Protein AF-A0A535XF66-F1 (afdb_monomer_lite)

Structure (mmCIF, N/CA/C/O backbone):
data_AF-A0A535XF66-F1
#
_entry.id   AF-A0A535XF66-F1
#
loop_
_atom_site.group_PDB
_atom_site.id
_atom_site.type_symbol
_atom_site.label_atom_id
_atom_site.label_alt_id
_atom_site.label_comp_id
_atom_site.label_asym_id
_atom_site.label_entity_id
_atom_site.label_seq_id
_atom_site.pdbx_PDB_ins_code
_atom_site.Cartn_x
_atom_site.Cartn_y
_atom_site.Cartn_z
_atom_site.occupancy
_atom_site.B_iso_or_equiv
_atom_site.auth_seq_id
_atom_site.auth_comp_id
_atom_site.auth_asym_id
_atom_site.auth_atom_id
_atom_site.pdbx_PDB_model_num
ATOM 1 N N . MET A 1 1 ? 28.427 -11.699 4.465 1.00 46.84 1 MET A N 1
ATOM 2 C CA . MET A 1 1 ? 27.924 -13.031 4.019 1.00 46.84 1 MET A CA 1
ATOM 3 C C . MET A 1 1 ? 26.383 -13.197 4.038 1.00 46.84 1 MET A C 1
ATOM 5 O O . MET A 1 1 ? 25.904 -14.318 3.864 1.00 46.84 1 MET A O 1
ATOM 9 N N . SER A 1 2 ? 25.587 -12.125 4.197 1.00 64.19 2 SER A N 1
ATOM 10 C CA . SER A 1 2 ? 24.113 -12.172 4.331 1.00 64.19 2 SER A CA 1
ATOM 11 C C . SER A 1 2 ? 23.338 -11.861 3.036 1.00 64.19 2 SER A C 1
ATOM 13 O O . SER A 1 2 ? 22.305 -12.475 2.789 1.00 64.19 2 SER A O 1
ATOM 15 N N . ALA A 1 3 ? 23.841 -10.973 2.171 1.00 54.88 3 ALA A N 1
ATOM 16 C CA . ALA A 1 3 ? 23.145 -10.564 0.944 1.00 54.88 3 ALA A CA 1
ATOM 17 C C . ALA A 1 3 ? 23.101 -11.666 -0.131 1.00 54.88 3 ALA A C 1
ATOM 19 O O . ALA A 1 3 ? 22.037 -11.969 -0.659 1.00 54.88 3 ALA A O 1
ATOM 20 N N . LEU A 1 4 ? 24.221 -12.354 -0.380 1.00 59.97 4 LEU A N 1
ATOM 21 C CA . LEU A 1 4 ? 24.291 -13.419 -1.390 1.00 59.97 4 LEU A CA 1
ATOM 22 C C . LEU A 1 4 ? 23.363 -14.604 -1.064 1.00 59.97 4 LEU A C 1
ATOM 24 O O . LEU A 1 4 ? 22.725 -15.169 -1.949 1.00 59.97 4 LEU A O 1
ATOM 28 N N . ARG A 1 5 ? 23.220 -14.945 0.226 1.00 66.00 5 ARG A N 1
ATOM 29 C CA . ARG A 1 5 ? 22.261 -15.963 0.682 1.00 66.00 5 ARG A CA 1
ATOM 30 C C . ARG A 1 5 ? 20.809 -15.523 0.482 1.00 66.00 5 ARG A C 1
ATOM 32 O O . ARG A 1 5 ? 20.005 -16.364 0.093 1.00 66.00 5 ARG A O 1
ATOM 39 N N . ARG A 1 6 ? 20.489 -14.238 0.691 1.00 57.84 6 ARG A N 1
ATOM 40 C CA . ARG A 1 6 ? 19.158 -13.664 0.412 1.00 57.84 6 ARG A CA 1
ATOM 41 C C . ARG A 1 6 ? 18.826 -13.673 -1.077 1.00 57.84 6 ARG A C 1
ATOM 43 O O . ARG A 1 6 ? 17.727 -14.068 -1.443 1.00 57.84 6 ARG A O 1
ATOM 50 N N . VAL A 1 7 ? 19.781 -13.311 -1.933 1.00 56.81 7 VAL A N 1
ATOM 51 C CA . VAL A 1 7 ? 19.620 -13.387 -3.394 1.00 56.81 7 VAL A CA 1
ATOM 52 C C . VAL A 1 7 ? 19.381 -14.837 -3.821 1.00 56.81 7 VAL A C 1
ATOM 54 O O . VAL A 1 7 ? 18.415 -15.125 -4.525 1.00 56.81 7 VAL A O 1
ATOM 57 N N . ARG A 1 8 ? 20.200 -15.779 -3.331 1.00 65.62 8 ARG A N 1
ATOM 58 C CA . ARG A 1 8 ? 20.047 -17.206 -3.650 1.00 65.62 8 ARG A CA 1
ATOM 59 C C . ARG A 1 8 ? 18.708 -17.765 -3.171 1.00 65.62 8 ARG A C 1
ATOM 61 O O . ARG A 1 8 ? 18.061 -18.490 -3.918 1.00 65.62 8 ARG A O 1
ATOM 68 N N . SER A 1 9 ? 18.283 -17.447 -1.946 1.00 63.47 9 SER A N 1
ATOM 69 C CA . SER A 1 9 ? 17.002 -17.926 -1.412 1.00 63.47 9 SER A CA 1
ATOM 70 C C . SER A 1 9 ? 15.807 -17.299 -2.131 1.00 63.47 9 SER A C 1
ATOM 72 O O . SER A 1 9 ? 14.819 -17.993 -2.373 1.00 63.47 9 SER A O 1
ATOM 74 N N . PHE A 1 10 ? 15.907 -16.032 -2.541 1.00 61.31 10 PHE A N 1
ATOM 75 C CA . PHE A 1 10 ? 14.902 -15.374 -3.370 1.00 61.31 10 PHE A CA 1
ATOM 76 C C . PHE A 1 10 ? 14.747 -16.090 -4.714 1.00 61.31 10 PHE A C 1
ATOM 78 O O . PHE A 1 10 ? 13.647 -16.538 -5.027 1.00 61.31 10 PHE A O 1
ATOM 85 N N . TYR A 1 11 ? 15.833 -16.281 -5.472 1.00 60.66 11 TYR A N 1
ATOM 86 C CA . TYR A 1 11 ? 15.771 -16.971 -6.766 1.00 60.66 11 TYR A CA 1
ATOM 87 C C . TYR A 1 11 ? 15.347 -18.435 -6.636 1.00 60.66 11 TYR A C 1
ATOM 89 O O . TYR A 1 11 ? 14.562 -18.905 -7.453 1.00 60.66 11 TYR A O 1
ATOM 97 N N . ALA A 1 12 ? 15.777 -19.139 -5.586 1.00 65.81 12 ALA A N 1
ATOM 98 C CA . ALA A 1 12 ? 15.302 -20.493 -5.306 1.00 65.81 12 ALA A CA 1
ATOM 99 C C . ALA A 1 12 ? 13.784 -20.523 -5.058 1.00 65.81 12 ALA A C 1
ATOM 101 O O . ALA A 1 12 ? 13.094 -21.395 -5.582 1.00 65.81 12 ALA A O 1
ATOM 102 N N . THR A 1 13 ? 13.252 -19.538 -4.325 1.00 62.72 13 THR A N 1
ATOM 103 C CA . THR A 1 13 ? 11.806 -19.397 -4.093 1.00 62.72 13 THR A CA 1
ATOM 104 C C . THR A 1 13 ? 11.075 -19.062 -5.392 1.00 62.72 13 THR A C 1
ATOM 106 O O . THR A 1 13 ? 10.082 -19.707 -5.703 1.00 62.72 13 THR A O 1
ATOM 109 N N . GLN A 1 14 ? 11.571 -18.114 -6.194 1.00 60.00 14 GLN A N 1
ATOM 110 C CA . GLN A 1 14 ? 10.962 -17.760 -7.483 1.00 60.00 14 GLN A CA 1
ATOM 111 C C . GLN A 1 14 ? 10.961 -18.940 -8.458 1.00 60.00 14 GLN A C 1
ATOM 113 O O . GLN A 1 14 ? 9.945 -19.220 -9.083 1.00 60.00 14 GLN A O 1
ATOM 118 N N . PHE A 1 15 ? 12.062 -19.687 -8.540 1.00 64.12 15 PHE A N 1
ATOM 119 C CA . PHE A 1 15 ? 12.150 -20.879 -9.378 1.00 64.12 15 PHE A CA 1
ATOM 120 C C . PHE A 1 15 ? 11.208 -21.985 -8.892 1.00 64.12 15 PHE A C 1
ATOM 122 O O . PHE A 1 15 ? 10.545 -22.635 -9.696 1.00 64.12 15 PHE A O 1
ATOM 129 N N . HIS A 1 16 ? 11.083 -22.167 -7.575 1.00 64.31 16 HIS A N 1
ATOM 130 C CA . HIS A 1 16 ? 10.112 -23.093 -6.997 1.00 64.31 16 HIS A CA 1
ATOM 131 C C . HIS A 1 16 ? 8.665 -22.687 -7.319 1.00 64.31 16 HIS A C 1
ATOM 133 O O . HIS A 1 16 ? 7.862 -23.535 -7.703 1.00 64.31 16 HIS A O 1
ATOM 139 N N . LEU A 1 17 ? 8.344 -21.392 -7.225 1.00 61.41 17 LEU A N 1
ATOM 140 C CA . LEU A 1 17 ? 7.030 -20.850 -7.574 1.00 61.41 17 LEU A CA 1
ATOM 141 C C . LEU A 1 17 ? 6.726 -20.977 -9.069 1.00 61.41 17 LEU A C 1
ATOM 143 O O . LEU A 1 17 ? 5.609 -21.344 -9.413 1.00 61.41 17 LEU A O 1
ATOM 147 N N . LEU A 1 18 ? 7.706 -20.740 -9.947 1.00 63.16 18 LEU A N 1
ATOM 148 C CA . LEU A 1 18 ? 7.572 -20.960 -11.391 1.00 63.16 18 LEU A CA 1
ATOM 149 C C . LEU A 1 18 ? 7.341 -22.440 -11.715 1.00 63.16 18 LEU A C 1
ATOM 151 O O . LEU A 1 18 ? 6.495 -22.756 -12.543 1.00 63.16 18 LEU A O 1
ATOM 155 N N . ARG A 1 19 ? 8.037 -23.360 -11.034 1.00 60.19 19 ARG A N 1
ATOM 156 C CA . ARG A 1 19 ? 7.839 -24.810 -11.218 1.00 60.19 19 ARG A CA 1
ATOM 157 C C . ARG A 1 19 ? 6.486 -25.303 -10.712 1.00 60.19 19 ARG A C 1
ATOM 159 O O . ARG A 1 19 ? 5.966 -26.266 -11.259 1.00 60.19 19 ARG A O 1
ATOM 166 N N . ARG A 1 20 ? 5.932 -24.674 -9.672 1.00 59.34 20 ARG A N 1
ATOM 167 C CA . ARG A 1 20 ? 4.599 -24.983 -9.119 1.00 59.34 20 ARG A CA 1
ATOM 168 C C . ARG A 1 20 ? 3.480 -24.131 -9.718 1.00 59.34 20 ARG A C 1
ATOM 170 O O . ARG A 1 20 ? 2.350 -24.186 -9.237 1.00 59.34 20 ARG A O 1
ATOM 177 N N . TRP A 1 21 ? 3.778 -23.322 -10.729 1.00 55.34 21 TRP A N 1
ATOM 178 C CA . TRP A 1 21 ? 2.794 -22.440 -11.329 1.00 55.34 21 TRP A CA 1
ATOM 179 C C . TRP A 1 21 ? 1.747 -23.249 -12.101 1.00 55.34 21 TRP A C 1
ATOM 181 O O . TRP A 1 21 ? 2.070 -23.973 -13.038 1.00 55.34 21 TRP A O 1
ATOM 191 N N . SER A 1 22 ? 0.487 -23.111 -11.693 1.00 48.38 22 SER A N 1
ATOM 192 C CA . SER A 1 22 ? -0.674 -23.811 -12.252 1.00 48.38 22 SER A CA 1
ATOM 193 C C . SER A 1 22 ? -1.429 -23.007 -13.321 1.00 48.38 22 SER A C 1
ATOM 195 O O . SER A 1 22 ? -2.523 -23.396 -13.724 1.00 48.38 22 SER A O 1
ATOM 197 N N . GLY A 1 23 ? -0.889 -21.868 -13.771 1.00 61.91 23 GLY A N 1
ATOM 198 C CA . GLY A 1 23 ? -1.521 -21.056 -14.813 1.00 61.91 23 GLY A CA 1
ATOM 199 C C . GLY A 1 23 ? -1.333 -21.633 -16.221 1.00 61.91 23 GLY A C 1
ATOM 200 O O . GLY A 1 23 ? -0.444 -22.446 -16.475 1.00 61.91 23 GLY A O 1
ATOM 201 N N . SER A 1 24 ? -2.179 -21.216 -17.169 1.00 73.06 24 SER A N 1
ATOM 202 C CA . SER A 1 24 ? -2.065 -21.672 -18.560 1.00 73.06 24 SER A CA 1
ATOM 203 C C . SER A 1 24 ? -0.857 -21.026 -19.236 1.00 73.06 24 SER A C 1
ATOM 205 O O . SER A 1 24 ? -0.642 -19.826 -19.096 1.00 73.06 24 SER A O 1
ATOM 207 N N . ARG A 1 25 ? -0.086 -21.774 -20.037 1.00 74.62 25 ARG A N 1
ATOM 208 C CA . ARG A 1 25 ? 1.066 -21.233 -20.798 1.00 74.62 25 ARG A CA 1
ATOM 209 C C . ARG A 1 25 ? 0.715 -19.966 -21.600 1.00 74.62 25 ARG A C 1
ATOM 211 O O . ARG A 1 25 ? 1.551 -19.076 -21.733 1.00 74.62 25 ARG A O 1
ATOM 218 N N . ALA A 1 26 ? -0.537 -19.852 -22.049 1.00 76.12 26 ALA A N 1
ATOM 219 C CA . ALA A 1 26 ? -1.072 -18.672 -22.722 1.00 76.12 26 ALA A CA 1
ATOM 220 C C . ALA A 1 26 ? -1.070 -17.408 -21.839 1.00 76.12 26 ALA A C 1
ATOM 222 O O . ALA A 1 26 ? -0.790 -16.323 -22.339 1.00 76.12 26 ALA A O 1
ATOM 223 N N . ALA A 1 27 ? -1.311 -17.524 -20.530 1.00 69.69 27 ALA A N 1
ATOM 224 C CA . ALA A 1 27 ? -1.263 -16.390 -19.608 1.00 69.69 27 ALA A CA 1
ATOM 225 C C . ALA A 1 27 ? 0.161 -15.830 -19.439 1.00 69.69 27 ALA A C 1
ATOM 227 O O . ALA A 1 27 ? 0.330 -14.612 -19.401 1.00 69.69 27 ALA A O 1
ATOM 228 N N . ILE A 1 28 ? 1.188 -16.692 -19.395 1.00 72.69 28 ILE A N 1
ATOM 229 C CA . ILE A 1 28 ? 2.596 -16.248 -19.403 1.00 72.69 28 ILE A CA 1
ATOM 230 C C . ILE A 1 28 ? 2.939 -15.593 -20.736 1.00 72.69 28 ILE A C 1
ATOM 232 O O . ILE A 1 28 ? 3.520 -14.513 -20.739 1.00 72.69 28 ILE A O 1
ATOM 236 N N . ALA A 1 29 ? 2.570 -16.217 -21.857 1.00 79.50 29 ALA A N 1
ATOM 237 C CA . ALA A 1 29 ? 2.865 -15.676 -23.181 1.00 79.50 29 ALA A CA 1
ATOM 238 C C . ALA A 1 29 ? 2.230 -14.292 -23.376 1.00 79.50 29 ALA A C 1
ATOM 240 O O . ALA A 1 29 ? 2.920 -13.350 -23.760 1.00 79.50 29 ALA A O 1
ATOM 241 N N . ARG A 1 30 ? 0.948 -14.144 -23.014 1.00 79.81 30 ARG A N 1
ATOM 242 C CA . ARG A 1 30 ? 0.243 -12.858 -23.029 1.00 79.81 30 ARG A CA 1
ATOM 243 C C . ARG A 1 30 ? 0.972 -11.824 -22.178 1.00 79.81 30 ARG A C 1
ATOM 245 O O . ARG A 1 30 ? 1.192 -10.708 -22.625 1.00 79.81 30 ARG A O 1
ATOM 252 N N . ARG A 1 31 ? 1.406 -12.211 -20.980 1.00 75.25 31 ARG A N 1
ATOM 253 C CA . ARG A 1 31 ? 2.102 -11.307 -20.070 1.00 75.25 31 ARG A CA 1
ATOM 254 C C . ARG A 1 31 ? 3.468 -10.856 -20.588 1.00 75.25 31 ARG A C 1
ATOM 256 O O . ARG A 1 31 ? 3.820 -9.689 -20.454 1.00 75.25 31 ARG A O 1
ATOM 263 N N . ILE A 1 32 ? 4.241 -11.773 -21.163 1.00 79.62 32 ILE A N 1
ATOM 264 C CA . ILE A 1 32 ? 5.520 -11.453 -21.805 1.00 79.62 32 ILE A CA 1
ATOM 265 C C . ILE A 1 32 ? 5.281 -10.496 -22.975 1.00 79.62 32 ILE A C 1
ATOM 267 O O . ILE A 1 32 ? 6.009 -9.517 -23.106 1.00 79.62 32 ILE A O 1
ATOM 271 N N . LEU A 1 33 ? 4.240 -10.740 -23.774 1.00 84.69 33 LEU A N 1
ATOM 272 C CA . LEU A 1 33 ? 3.871 -9.881 -24.895 1.00 84.69 33 LEU A CA 1
ATOM 273 C C . LEU A 1 33 ? 3.445 -8.479 -24.440 1.00 84.69 33 LEU A C 1
ATOM 275 O O . LEU A 1 33 ? 3.891 -7.504 -25.028 1.00 84.69 33 LEU A O 1
ATOM 279 N N . GLU A 1 34 ? 2.637 -8.363 -23.383 1.00 82.19 34 GLU A N 1
ATOM 280 C CA . GLU A 1 34 ? 2.239 -7.077 -22.788 1.00 82.19 34 GLU A CA 1
ATOM 281 C C . GLU A 1 34 ? 3.457 -6.274 -22.312 1.00 82.19 34 GLU A C 1
ATOM 283 O O . GLU A 1 34 ? 3.594 -5.097 -22.645 1.00 82.19 34 GLU A O 1
ATOM 288 N N . ILE A 1 35 ? 4.362 -6.918 -21.563 1.00 78.88 35 ILE A N 1
ATOM 289 C CA . ILE A 1 35 ? 5.595 -6.286 -21.071 1.00 78.88 35 ILE A CA 1
ATOM 290 C C . ILE A 1 35 ? 6.460 -5.843 -22.252 1.00 78.88 35 ILE A C 1
ATOM 292 O O . ILE A 1 35 ? 6.922 -4.706 -22.284 1.00 78.88 35 ILE A O 1
ATOM 296 N N . PHE A 1 36 ? 6.643 -6.719 -23.240 1.00 85.38 36 PHE A N 1
ATOM 297 C CA . PHE A 1 36 ? 7.426 -6.412 -24.428 1.00 85.38 36 PHE A CA 1
ATOM 298 C C . PHE A 1 36 ? 6.831 -5.247 -25.225 1.00 85.38 36 PHE A C 1
ATOM 300 O O . PHE A 1 36 ? 7.563 -4.339 -25.606 1.00 85.38 36 PHE A O 1
ATOM 307 N N . ALA A 1 37 ? 5.514 -5.240 -25.442 1.00 88.12 37 ALA A N 1
ATOM 308 C CA . ALA A 1 37 ? 4.828 -4.170 -26.154 1.00 88.12 37 ALA A CA 1
ATOM 309 C C . ALA A 1 37 ? 5.014 -2.824 -25.445 1.00 88.12 37 ALA A C 1
ATOM 311 O O . ALA A 1 37 ? 5.335 -1.833 -26.097 1.00 88.12 37 ALA A O 1
ATOM 312 N N . VAL A 1 38 ? 4.889 -2.788 -24.115 1.00 86.25 38 VAL A N 1
ATOM 313 C CA . VAL A 1 38 ? 5.125 -1.562 -23.344 1.00 86.25 38 VAL A CA 1
ATOM 314 C C . VAL A 1 38 ? 6.566 -1.094 -23.438 1.00 86.25 38 VAL A C 1
ATOM 316 O O . VAL A 1 38 ? 6.784 0.078 -23.734 1.00 86.25 38 VAL A O 1
ATOM 319 N N . SER A 1 39 ? 7.537 -1.988 -23.278 1.00 86.44 39 SER A N 1
ATOM 320 C CA . SER A 1 39 ? 8.949 -1.631 -23.415 1.00 86.44 39 SER A CA 1
ATOM 321 C C . SER A 1 39 ? 9.295 -1.168 -24.837 1.00 86.44 39 SER A C 1
ATOM 323 O O . SER A 1 39 ? 10.034 -0.203 -25.010 1.00 86.44 39 SER A O 1
ATOM 325 N N . ALA A 1 40 ? 8.715 -1.778 -25.873 1.00 89.12 40 ALA A N 1
ATOM 326 C CA . ALA A 1 40 ? 8.905 -1.351 -27.259 1.00 89.12 40 ALA A CA 1
ATOM 327 C C . ALA A 1 40 ? 8.308 0.040 -27.526 1.00 89.12 40 ALA A C 1
ATOM 329 O O . ALA A 1 40 ? 8.975 0.889 -28.119 1.00 89.12 40 ALA A O 1
ATOM 330 N N . ILE A 1 41 ? 7.089 0.304 -27.043 1.00 90.81 41 ILE A N 1
ATOM 331 C CA . ILE A 1 41 ? 6.449 1.622 -27.152 1.00 90.81 41 ILE A CA 1
ATOM 332 C C . ILE A 1 41 ? 7.259 2.663 -26.375 1.00 90.81 41 ILE A C 1
ATOM 334 O O . ILE A 1 41 ? 7.563 3.726 -26.913 1.00 90.81 41 ILE A O 1
ATOM 338 N N . ALA A 1 42 ? 7.667 2.357 -25.142 1.00 90.31 42 ALA A N 1
ATOM 339 C CA . ALA A 1 42 ? 8.467 3.255 -24.318 1.00 90.31 42 ALA A CA 1
ATOM 340 C C . ALA A 1 42 ? 9.794 3.624 -24.989 1.00 90.31 42 ALA A C 1
ATOM 342 O O . ALA A 1 42 ? 10.186 4.794 -24.993 1.00 90.31 42 ALA A O 1
ATOM 343 N N . LEU A 1 43 ? 10.464 2.647 -25.607 1.00 90.00 43 LEU A N 1
ATOM 344 C CA . LEU A 1 43 ? 11.695 2.883 -26.352 1.00 90.00 43 LEU A CA 1
ATOM 345 C C . LEU A 1 43 ? 11.442 3.741 -27.592 1.00 90.00 43 LEU A C 1
ATOM 347 O O . LEU A 1 43 ? 12.184 4.691 -27.820 1.00 90.00 43 LEU A O 1
ATOM 351 N N . GLY A 1 44 ? 10.382 3.457 -28.350 1.00 89.75 44 GLY A N 1
ATOM 352 C CA . GLY A 1 44 ? 9.992 4.259 -29.511 1.00 89.75 44 GLY A CA 1
ATOM 353 C C . GLY A 1 44 ? 9.757 5.728 -29.153 1.00 89.75 44 GLY A C 1
ATOM 354 O O . GLY A 1 44 ? 10.308 6.618 -29.799 1.00 89.75 44 GLY A O 1
ATOM 355 N N . VAL A 1 45 ? 9.020 5.991 -28.069 1.00 91.06 45 VAL A N 1
ATOM 356 C CA . VAL A 1 45 ? 8.795 7.361 -27.576 1.00 91.06 45 VAL A CA 1
ATOM 357 C C . VAL A 1 45 ? 10.099 7.995 -27.080 1.00 91.06 45 VAL A C 1
ATOM 359 O O . VAL A 1 45 ? 10.325 9.175 -27.321 1.00 91.06 45 VAL A O 1
ATOM 362 N N . THR A 1 46 ? 10.989 7.231 -26.442 1.00 90.88 46 THR A N 1
ATOM 363 C CA . THR A 1 46 ? 12.297 7.739 -25.984 1.00 90.88 46 THR A CA 1
ATOM 364 C C . THR A 1 46 ? 13.183 8.165 -27.151 1.00 90.88 46 THR A C 1
ATOM 366 O O . THR A 1 46 ? 13.781 9.237 -27.100 1.00 90.88 46 THR A O 1
ATOM 369 N N . VAL A 1 47 ? 13.249 7.353 -28.211 1.00 89.50 47 VAL A N 1
ATOM 370 C CA . VAL A 1 47 ? 13.992 7.676 -29.439 1.00 89.50 47 VAL A CA 1
ATOM 371 C C . VAL A 1 47 ? 13.428 8.937 -30.091 1.00 89.50 47 VAL A C 1
ATOM 373 O O . VAL A 1 47 ? 14.191 9.787 -30.530 1.00 89.50 47 VAL A O 1
ATOM 376 N N . TRP A 1 48 ? 12.101 9.088 -30.117 1.00 88.25 48 TRP A N 1
ATOM 377 C CA . TRP A 1 48 ? 11.461 10.295 -30.640 1.00 88.25 48 TRP A CA 1
ATOM 378 C C . TRP A 1 48 ? 11.735 11.538 -29.777 1.00 88.25 48 TRP A C 1
ATOM 380 O O . TRP A 1 48 ? 11.964 12.621 -30.310 1.00 88.25 48 TRP A O 1
ATOM 390 N N . ALA A 1 49 ? 11.734 11.392 -28.451 1.00 88.31 49 ALA A N 1
ATOM 391 C CA . ALA A 1 49 ? 11.896 12.502 -27.515 1.00 88.31 49 ALA A CA 1
ATOM 392 C C . ALA A 1 49 ? 13.346 12.994 -27.374 1.00 88.31 49 ALA A C 1
ATOM 394 O O . ALA A 1 49 ? 13.559 14.135 -26.963 1.00 88.31 49 ALA A O 1
ATOM 395 N N . ILE A 1 50 ? 14.344 12.153 -27.669 1.00 89.25 50 ILE A N 1
ATOM 396 C CA . ILE A 1 50 ? 15.760 12.469 -27.450 1.00 89.25 50 ILE A CA 1
ATOM 397 C C . ILE A 1 50 ? 16.477 12.672 -28.789 1.00 89.25 50 ILE A C 1
ATOM 399 O O . ILE A 1 50 ? 16.759 11.696 -29.482 1.00 89.25 50 ILE A O 1
ATOM 403 N N . PRO A 1 51 ? 16.890 13.913 -29.117 1.00 80.50 51 PRO A N 1
ATOM 404 C CA . PRO A 1 51 ? 17.541 14.227 -30.392 1.00 80.50 51 PRO A CA 1
ATOM 405 C C . PRO A 1 51 ? 18.856 13.474 -30.647 1.00 80.50 51 PRO A C 1
ATOM 407 O O . PRO A 1 51 ? 19.272 13.336 -31.795 1.00 80.50 51 PRO A O 1
ATOM 410 N N . GLY A 1 52 ? 19.513 13.002 -29.582 1.00 80.44 52 GLY A N 1
ATOM 411 C CA . GLY A 1 52 ? 20.804 12.315 -29.644 1.00 80.44 52 GLY A CA 1
ATOM 412 C C . GLY A 1 52 ? 20.740 10.796 -29.821 1.00 80.44 52 GLY A C 1
ATOM 413 O O . GLY A 1 52 ? 21.752 10.124 -29.607 1.00 80.44 52 GLY A O 1
ATOM 414 N N . ILE A 1 53 ? 19.563 10.242 -30.145 1.00 84.81 53 ILE A N 1
ATOM 415 C CA . ILE A 1 53 ? 19.395 8.833 -30.515 1.00 84.81 53 ILE A CA 1
ATOM 416 C C . ILE A 1 53 ? 18.829 8.755 -31.927 1.00 84.81 53 ILE A C 1
ATOM 418 O O . ILE A 1 53 ? 17.740 9.249 -32.206 1.00 84.81 53 ILE A O 1
ATOM 422 N N . ARG A 1 54 ? 19.548 8.078 -32.821 1.00 82.44 54 ARG A N 1
ATOM 423 C CA . ARG A 1 54 ? 19.084 7.815 -34.184 1.00 82.44 54 ARG A CA 1
ATOM 424 C C . ARG A 1 54 ? 18.966 6.325 -34.413 1.00 82.44 54 ARG A C 1
ATOM 426 O O . ARG A 1 54 ? 19.890 5.567 -34.120 1.00 82.44 54 ARG A O 1
ATOM 433 N N . VAL A 1 55 ? 17.836 5.927 -34.982 1.00 82.31 55 VAL A N 1
ATOM 434 C CA . VAL A 1 55 ? 17.561 4.545 -35.362 1.00 82.31 55 VAL A CA 1
ATOM 435 C C . VAL A 1 55 ? 17.379 4.497 -36.870 1.00 82.31 55 VAL A C 1
ATOM 437 O O . VAL A 1 55 ? 16.492 5.152 -37.408 1.00 82.31 55 VAL A O 1
ATOM 440 N N . ARG A 1 56 ? 18.252 3.755 -37.556 1.00 76.94 56 ARG A N 1
ATOM 441 C CA . ARG A 1 56 ? 18.221 3.625 -39.023 1.00 76.94 56 ARG A CA 1
ATOM 442 C C . ARG A 1 56 ? 17.168 2.630 -39.508 1.00 76.94 56 ARG A C 1
ATOM 444 O O . ARG A 1 56 ? 16.624 2.811 -40.590 1.00 76.94 56 ARG A O 1
ATOM 451 N N . GLU A 1 57 ? 16.866 1.612 -38.704 1.00 80.69 57 GLU A N 1
ATOM 452 C CA . GLU A 1 57 ? 15.941 0.533 -39.056 1.00 80.69 57 GLU A CA 1
ATOM 453 C C . GLU A 1 57 ? 14.893 0.325 -37.950 1.00 80.69 57 GLU A C 1
ATOM 455 O O . GLU A 1 57 ? 15.259 0.137 -36.787 1.00 80.69 57 GLU A O 1
ATOM 460 N N . PRO A 1 58 ? 13.585 0.294 -38.269 1.00 75.56 58 PRO A N 1
ATOM 461 C CA . PRO A 1 58 ? 12.536 0.073 -37.269 1.00 75.56 58 PRO A CA 1
ATOM 462 C C . PRO A 1 58 ? 12.690 -1.247 -36.494 1.00 75.56 58 PRO A C 1
ATOM 464 O O . PRO A 1 58 ? 12.380 -1.308 -35.304 1.00 75.56 58 PRO A O 1
ATOM 467 N N . GLY A 1 59 ? 13.217 -2.295 -37.143 1.00 79.25 59 GLY A N 1
ATOM 468 C CA . GLY A 1 59 ? 13.471 -3.600 -36.519 1.00 79.25 59 GLY A CA 1
ATOM 469 C C . GLY A 1 59 ? 14.474 -3.538 -35.363 1.00 79.25 59 GLY A C 1
ATOM 470 O O . GLY A 1 59 ? 14.370 -4.304 -34.404 1.00 79.25 59 GLY A O 1
ATOM 471 N N . SER A 1 60 ? 15.382 -2.565 -35.376 1.00 82.25 60 SER A N 1
ATOM 472 C CA . SER A 1 60 ? 16.352 -2.370 -34.303 1.00 82.25 60 SER A CA 1
ATOM 473 C C . SER A 1 60 ? 15.697 -1.949 -32.993 1.00 82.25 60 SER A C 1
ATOM 475 O O . SER A 1 60 ? 16.208 -2.291 -31.931 1.00 82.25 60 SER A O 1
ATOM 477 N N . VAL A 1 61 ? 14.553 -1.249 -33.039 1.00 82.50 61 VAL A N 1
ATOM 478 C CA . VAL A 1 61 ? 13.790 -0.868 -31.834 1.00 82.50 61 VAL A CA 1
ATOM 479 C C . VAL A 1 61 ? 13.261 -2.113 -31.127 1.00 82.50 61 VAL A C 1
ATOM 481 O O . VAL A 1 61 ? 13.322 -2.197 -29.905 1.00 82.50 61 VAL A O 1
ATOM 484 N N . ILE A 1 62 ? 12.805 -3.113 -31.885 1.00 84.44 62 ILE A N 1
ATOM 485 C CA . ILE A 1 62 ? 12.306 -4.390 -31.354 1.00 84.44 62 ILE A CA 1
ATOM 486 C C . ILE A 1 62 ? 13.440 -5.134 -30.645 1.00 84.44 62 ILE A C 1
ATOM 488 O O . ILE A 1 62 ? 13.280 -5.551 -29.498 1.00 84.44 62 ILE A O 1
ATOM 492 N N . VAL A 1 63 ? 14.600 -5.259 -31.297 1.00 83.56 63 VAL A N 1
ATOM 493 C CA . VAL A 1 63 ? 15.781 -5.922 -30.721 1.00 83.56 63 VAL A CA 1
ATOM 494 C C . VAL A 1 63 ? 16.274 -5.175 -29.482 1.00 83.56 63 VAL A C 1
ATOM 496 O O . VAL A 1 63 ? 16.527 -5.793 -28.450 1.00 83.56 63 VAL A O 1
ATOM 499 N N . ALA A 1 64 ? 16.355 -3.847 -29.544 1.00 85.25 64 ALA A N 1
ATOM 500 C CA . ALA A 1 64 ? 16.774 -3.015 -28.425 1.00 85.25 64 ALA A CA 1
ATOM 501 C C . ALA A 1 64 ? 15.809 -3.112 -27.234 1.00 85.25 64 ALA A C 1
ATOM 503 O O . ALA A 1 64 ? 16.258 -3.272 -26.101 1.00 85.25 64 ALA A O 1
ATOM 504 N N . ALA A 1 65 ? 14.496 -3.098 -27.475 1.00 85.88 65 ALA A N 1
ATOM 505 C CA . ALA A 1 65 ? 13.485 -3.306 -26.441 1.00 85.88 65 ALA A CA 1
ATOM 506 C C . ALA A 1 65 ? 13.589 -4.702 -25.809 1.00 85.88 65 ALA A C 1
ATOM 508 O O . ALA A 1 65 ? 13.480 -4.831 -24.591 1.00 85.88 65 ALA A O 1
ATOM 509 N N . LEU A 1 66 ? 13.872 -5.738 -26.606 1.00 86.38 66 LEU A N 1
ATOM 510 C CA . LEU A 1 66 ? 14.130 -7.096 -26.117 1.00 86.38 66 LEU A CA 1
ATOM 511 C C . LEU A 1 66 ? 15.368 -7.149 -25.217 1.00 86.38 66 LEU A C 1
ATOM 513 O O . LEU A 1 66 ? 15.305 -7.703 -24.122 1.00 86.38 66 LEU A O 1
ATOM 517 N N . VAL A 1 67 ? 16.480 -6.550 -25.649 1.00 85.06 67 VAL A N 1
ATOM 518 C CA . VAL A 1 67 ? 17.742 -6.521 -24.894 1.00 85.06 67 VAL A CA 1
ATOM 519 C C . VAL A 1 67 ? 17.588 -5.731 -23.596 1.00 85.06 67 VAL A C 1
ATOM 521 O O . VAL A 1 67 ? 17.959 -6.230 -22.535 1.00 85.06 67 VAL A O 1
ATOM 524 N N . LEU A 1 68 ? 17.015 -4.526 -23.650 1.00 83.88 68 LEU A N 1
ATOM 525 C CA . LEU A 1 68 ? 16.794 -3.689 -22.468 1.00 83.88 68 LEU A CA 1
ATOM 526 C C . LEU A 1 68 ? 15.784 -4.330 -21.514 1.00 83.88 68 LEU A C 1
ATOM 528 O O . LEU A 1 68 ? 16.032 -4.377 -20.311 1.00 83.88 68 LEU A O 1
ATOM 532 N N . GLY A 1 69 ? 14.688 -4.882 -22.039 1.00 81.38 69 GLY A N 1
ATOM 533 C CA . GLY A 1 69 ? 13.690 -5.608 -21.257 1.00 81.38 69 GLY A CA 1
ATOM 534 C C . GLY A 1 69 ? 14.283 -6.836 -20.566 1.00 81.38 69 GLY A C 1
ATOM 535 O O . GLY A 1 69 ? 14.067 -7.029 -19.370 1.00 81.38 69 GLY A O 1
ATOM 536 N N . ALA A 1 70 ? 15.096 -7.628 -21.271 1.00 82.44 70 ALA A N 1
ATOM 537 C CA . ALA A 1 70 ? 15.800 -8.775 -20.700 1.00 82.44 70 ALA A CA 1
ATOM 538 C C . ALA A 1 70 ? 16.830 -8.351 -19.644 1.00 82.44 70 ALA A C 1
ATOM 540 O O . ALA A 1 70 ? 16.874 -8.936 -18.561 1.00 82.44 70 ALA A O 1
ATOM 541 N N . LEU A 1 71 ? 17.620 -7.307 -19.916 1.00 83.38 71 LEU A N 1
ATOM 542 C CA . LEU A 1 71 ? 18.594 -6.757 -18.974 1.00 83.38 71 LEU A CA 1
ATOM 543 C C . LEU A 1 71 ? 17.905 -6.307 -17.683 1.00 83.38 71 LEU A C 1
ATOM 545 O O . LEU A 1 71 ? 18.315 -6.703 -16.592 1.00 83.38 71 LEU A O 1
ATOM 549 N N . SER A 1 72 ? 16.822 -5.537 -17.798 1.00 78.56 72 SER A N 1
ATOM 550 C CA . SER A 1 72 ? 16.021 -5.103 -16.656 1.00 78.56 72 SER A CA 1
ATOM 551 C C . SER A 1 72 ? 15.387 -6.291 -15.930 1.00 78.56 72 SER A C 1
A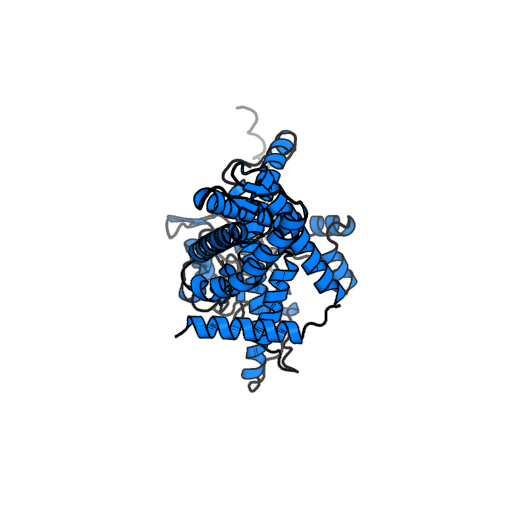TOM 553 O O . SER A 1 72 ? 15.473 -6.359 -14.707 1.00 78.56 72 SER A O 1
ATOM 555 N N . ALA A 1 73 ? 14.810 -7.264 -16.638 1.00 74.94 73 ALA A N 1
ATOM 556 C CA . ALA A 1 73 ? 14.186 -8.438 -16.028 1.00 74.94 73 ALA A CA 1
ATOM 557 C C . ALA A 1 73 ? 15.180 -9.313 -15.244 1.00 74.94 73 ALA A C 1
ATOM 559 O O . ALA A 1 73 ? 14.845 -9.799 -14.163 1.00 74.94 73 ALA A O 1
ATOM 560 N N . LEU A 1 74 ? 16.401 -9.491 -15.757 1.00 78.44 74 LEU A N 1
ATOM 561 C CA . LEU A 1 74 ? 17.435 -10.327 -15.139 1.00 78.44 74 LEU A CA 1
ATOM 562 C C . LEU A 1 74 ? 18.184 -9.613 -14.017 1.00 78.44 74 LEU A C 1
ATOM 564 O O . LEU A 1 74 ? 18.483 -10.210 -12.984 1.00 78.44 74 LEU A O 1
ATOM 568 N N . ALA A 1 75 ? 18.506 -8.337 -14.199 1.00 77.31 75 ALA A N 1
ATOM 569 C CA . ALA A 1 75 ? 19.319 -7.625 -13.231 1.00 77.31 75 ALA A CA 1
ATOM 570 C C . ALA A 1 75 ? 18.515 -7.104 -12.049 1.00 77.31 75 ALA A C 1
ATOM 572 O O . ALA A 1 75 ? 19.023 -7.041 -10.931 1.00 77.31 75 ALA A O 1
ATOM 573 N N . ARG A 1 76 ? 17.244 -6.765 -12.259 1.00 71.19 76 ARG A N 1
ATOM 574 C CA . ARG A 1 76 ? 16.402 -6.173 -11.222 1.00 71.19 76 ARG A CA 1
ATOM 575 C C . ARG A 1 76 ? 16.300 -7.019 -9.950 1.00 71.19 76 ARG A C 1
ATOM 577 O O . ARG A 1 76 ? 16.501 -6.444 -8.884 1.00 71.19 76 ARG A O 1
ATOM 584 N N . PRO A 1 77 ? 16.064 -8.345 -9.980 1.00 66.25 77 PRO A N 1
ATOM 585 C CA . PRO A 1 77 ? 16.024 -9.119 -8.744 1.00 66.25 77 PRO A CA 1
ATOM 586 C C . PRO A 1 77 ? 17.407 -9.275 -8.088 1.00 66.25 77 PRO A C 1
ATOM 588 O O . PRO A 1 77 ? 17.481 -9.390 -6.865 1.00 66.25 77 PRO A O 1
ATOM 591 N N . VAL A 1 78 ? 18.504 -9.204 -8.859 1.00 73.00 78 VAL A N 1
ATOM 592 C CA . VAL A 1 78 ? 19.873 -9.146 -8.308 1.00 73.00 78 VAL A CA 1
ATOM 593 C C . VAL A 1 78 ? 20.095 -7.828 -7.566 1.00 73.00 78 VAL A C 1
ATOM 595 O O . VAL A 1 78 ? 20.495 -7.844 -6.403 1.00 73.00 78 VAL A O 1
ATOM 598 N N . LEU A 1 79 ? 19.793 -6.698 -8.212 1.00 71.81 79 LEU A N 1
ATOM 599 C CA . LEU A 1 79 ? 19.939 -5.356 -7.646 1.00 71.81 79 LEU A CA 1
ATOM 600 C C . LEU A 1 79 ? 19.081 -5.181 -6.398 1.00 71.81 79 LEU A C 1
ATOM 602 O O . LEU A 1 79 ? 19.571 -4.705 -5.379 1.00 71.81 79 LEU A O 1
ATOM 606 N N . ILE A 1 80 ? 17.827 -5.629 -6.453 1.00 62.72 80 ILE A N 1
ATOM 607 C CA . ILE A 1 80 ? 16.928 -5.639 -5.304 1.00 62.72 80 ILE A CA 1
ATOM 608 C C . ILE A 1 80 ? 17.542 -6.480 -4.180 1.00 62.72 80 ILE A C 1
ATOM 610 O O . ILE A 1 80 ? 17.768 -5.960 -3.097 1.00 62.72 80 ILE A O 1
ATOM 614 N N . GLY A 1 81 ? 17.893 -7.747 -4.414 1.00 61.44 81 GLY A N 1
ATOM 615 C CA . GLY A 1 81 ? 18.404 -8.603 -3.339 1.00 61.44 81 GLY A CA 1
ATOM 616 C C . GLY A 1 81 ? 19.744 -8.146 -2.736 1.00 61.44 81 GLY A C 1
ATOM 617 O O . GLY A 1 81 ? 20.027 -8.466 -1.576 1.00 61.44 81 GLY A O 1
ATOM 618 N N . LEU A 1 82 ? 20.559 -7.403 -3.493 1.00 66.69 82 LEU A N 1
ATOM 619 C CA . LEU A 1 82 ? 21.841 -6.867 -3.033 1.00 66.69 82 LEU A CA 1
ATOM 620 C C . LEU A 1 82 ? 21.697 -5.519 -2.308 1.00 66.69 82 LEU A C 1
ATOM 622 O O . LEU A 1 82 ? 22.299 -5.339 -1.250 1.00 66.69 82 LEU A O 1
ATOM 626 N N . LEU A 1 83 ? 20.911 -4.592 -2.864 1.00 67.56 83 LEU A N 1
ATOM 627 C CA . LEU A 1 83 ? 20.871 -3.185 -2.449 1.00 67.56 83 LEU A CA 1
ATOM 628 C C . LEU A 1 83 ? 19.636 -2.810 -1.621 1.00 67.56 83 LEU A C 1
ATOM 630 O O . LEU A 1 83 ? 19.681 -1.806 -0.910 1.00 67.56 83 LEU A O 1
ATOM 634 N N . SER A 1 84 ? 18.556 -3.602 -1.642 1.00 55.47 84 SER A N 1
ATOM 635 C CA . SER A 1 84 ? 17.321 -3.267 -0.910 1.00 55.47 84 SER A CA 1
ATOM 636 C C . SER A 1 84 ? 17.517 -3.182 0.601 1.00 55.47 84 SER A C 1
ATOM 638 O O . SER A 1 84 ? 16.760 -2.493 1.270 1.00 55.47 84 SER A O 1
ATOM 640 N N . GLY A 1 85 ? 18.530 -3.870 1.140 1.00 52.88 85 GLY A N 1
ATOM 641 C CA . GLY A 1 85 ? 18.880 -3.799 2.559 1.00 52.88 85 GLY A CA 1
ATOM 642 C C . GLY A 1 85 ? 19.553 -2.489 2.979 1.00 52.88 85 GLY A C 1
ATOM 643 O O . GLY A 1 85 ? 19.730 -2.283 4.173 1.00 52.88 85 GLY A O 1
ATOM 644 N N . PHE A 1 86 ? 19.947 -1.635 2.026 1.00 60.19 86 PHE A N 1
ATOM 645 C CA . PHE A 1 86 ? 20.566 -0.333 2.291 1.00 60.19 86 PHE A CA 1
ATOM 646 C C . PHE A 1 86 ? 19.577 0.814 2.063 1.00 60.19 86 PHE A C 1
ATOM 648 O O . PHE A 1 86 ? 19.328 1.597 2.973 1.00 60.19 86 PHE A O 1
ATOM 655 N N . SER A 1 87 ? 19.016 0.933 0.853 1.00 58.84 87 SER A N 1
ATOM 656 C CA . SER A 1 87 ? 17.959 1.902 0.527 1.00 58.84 87 SER A CA 1
ATOM 657 C C . SER A 1 87 ? 17.350 1.613 -0.846 1.00 58.84 87 SER A C 1
ATOM 659 O O . SER A 1 87 ? 18.043 1.191 -1.775 1.00 58.84 87 SER A O 1
ATOM 661 N N . VAL A 1 88 ? 16.065 1.930 -1.014 1.00 55.34 88 VAL A N 1
ATOM 662 C CA . VAL A 1 88 ? 15.375 1.876 -2.316 1.00 55.34 88 VAL A CA 1
ATOM 663 C C . VAL A 1 88 ? 15.954 2.867 -3.317 1.00 55.34 88 VAL A C 1
ATOM 665 O O . VAL A 1 88 ? 16.016 2.567 -4.509 1.00 55.34 88 VAL A O 1
ATOM 668 N N . ILE A 1 89 ? 16.439 4.016 -2.846 1.00 63.78 89 ILE A N 1
ATOM 669 C CA . ILE A 1 89 ? 17.052 5.025 -3.715 1.00 63.78 89 ILE A CA 1
ATOM 670 C C . ILE A 1 89 ? 18.284 4.429 -4.411 1.00 63.78 89 ILE A C 1
ATOM 672 O O . ILE A 1 89 ? 18.442 4.591 -5.619 1.00 63.78 89 ILE A O 1
ATOM 676 N N . PHE A 1 90 ? 19.097 3.644 -3.692 1.00 72.44 90 PHE A N 1
ATOM 677 C CA . PHE A 1 90 ? 20.248 2.955 -4.283 1.00 72.44 90 PHE A CA 1
ATOM 678 C C . PHE A 1 90 ? 19.842 1.904 -5.321 1.00 72.44 90 PHE A C 1
ATOM 680 O O . PHE A 1 90 ? 20.502 1.796 -6.351 1.00 72.44 90 PHE A O 1
ATOM 687 N N . VAL A 1 91 ? 18.746 1.166 -5.103 1.00 69.12 91 VAL A N 1
ATOM 688 C CA . VAL A 1 91 ? 18.207 0.228 -6.108 1.00 69.12 91 VAL A CA 1
ATOM 689 C C . VAL A 1 91 ? 17.801 0.979 -7.381 1.00 69.12 91 VAL A C 1
ATOM 691 O O . VAL A 1 91 ? 18.120 0.530 -8.483 1.00 69.12 91 VAL A O 1
ATOM 694 N N . GLY A 1 92 ? 17.131 2.128 -7.242 1.00 73.06 92 GLY A N 1
ATOM 695 C CA . GLY A 1 92 ? 16.733 2.980 -8.366 1.00 73.06 92 GLY A CA 1
ATOM 696 C C . GLY A 1 92 ? 17.935 3.506 -9.150 1.00 73.06 92 GLY A C 1
ATOM 697 O O . GLY A 1 92 ? 18.012 3.304 -10.360 1.00 73.06 92 GLY A O 1
ATOM 698 N N . ILE A 1 93 ? 18.917 4.089 -8.454 1.00 81.50 93 ILE A N 1
ATOM 699 C CA . ILE A 1 93 ? 20.156 4.592 -9.067 1.00 81.50 93 ILE A CA 1
ATOM 700 C C . ILE A 1 93 ? 20.905 3.462 -9.778 1.00 81.50 93 ILE A C 1
ATOM 702 O O . ILE A 1 93 ? 21.284 3.615 -10.935 1.00 81.50 93 ILE A O 1
ATOM 706 N N . ALA A 1 94 ? 21.081 2.304 -9.138 1.00 83.19 94 ALA A N 1
ATOM 707 C CA . ALA A 1 94 ? 21.779 1.177 -9.751 1.00 83.19 94 ALA A CA 1
ATOM 708 C C . ALA A 1 94 ? 21.045 0.634 -10.987 1.00 83.19 94 ALA A C 1
ATOM 710 O O . ALA A 1 94 ? 21.686 0.237 -11.960 1.00 83.19 94 ALA A O 1
ATOM 711 N N . THR A 1 95 ? 19.709 0.656 -10.975 1.00 82.00 95 THR A N 1
ATOM 712 C CA . THR A 1 95 ? 18.895 0.276 -12.138 1.00 82.00 95 THR A CA 1
ATOM 713 C C . THR A 1 95 ? 19.107 1.256 -13.291 1.00 82.00 95 THR A C 1
ATOM 715 O O . THR A 1 95 ? 19.328 0.811 -14.415 1.00 82.00 95 THR A O 1
ATOM 718 N N . LEU A 1 96 ? 19.119 2.566 -13.019 1.00 85.25 96 LEU A N 1
ATOM 719 C CA . LEU A 1 96 ? 19.404 3.594 -14.026 1.00 85.25 96 LEU A CA 1
ATOM 720 C C . LEU A 1 96 ? 20.821 3.463 -14.588 1.00 85.25 96 LEU A C 1
ATOM 722 O O . LEU A 1 96 ? 20.996 3.488 -15.800 1.00 85.25 96 LEU A O 1
ATOM 726 N N . VAL A 1 97 ? 21.827 3.257 -13.734 1.00 88.75 97 VAL A N 1
ATOM 727 C CA . VAL A 1 97 ? 23.221 3.048 -14.165 1.00 88.75 97 VAL A CA 1
ATOM 728 C C . VAL A 1 97 ? 23.327 1.837 -15.088 1.00 88.75 97 VAL A C 1
ATOM 730 O O . VAL A 1 97 ? 23.929 1.925 -16.159 1.00 88.75 97 VAL A O 1
ATOM 733 N N . LEU A 1 98 ? 22.707 0.717 -14.715 1.00 87.88 98 LEU A N 1
ATOM 734 C CA . LEU A 1 98 ? 22.704 -0.478 -15.548 1.00 87.88 98 LEU A CA 1
ATOM 735 C C . LEU A 1 98 ? 21.967 -0.253 -16.873 1.00 87.88 98 LEU A C 1
ATOM 737 O O . LEU A 1 98 ? 22.402 -0.734 -17.915 1.00 87.88 98 LEU A O 1
ATOM 741 N N . GLN A 1 99 ? 20.863 0.485 -16.848 1.00 87.81 99 GLN A N 1
ATOM 742 C CA . GLN A 1 99 ? 20.094 0.784 -18.044 1.00 87.81 99 GLN A CA 1
ATOM 743 C C . GLN A 1 99 ? 20.858 1.714 -18.990 1.00 87.81 99 GLN A C 1
ATOM 745 O O . GLN A 1 99 ? 20.895 1.451 -20.189 1.00 87.81 99 GLN A O 1
ATOM 750 N N . THR A 1 100 ? 21.560 2.721 -18.464 1.00 90.06 100 THR A N 1
ATOM 751 C CA . THR A 1 100 ? 22.515 3.549 -19.218 1.00 90.06 100 THR A CA 1
ATOM 752 C C . THR A 1 100 ? 23.596 2.689 -19.865 1.00 90.06 100 THR A C 1
ATOM 754 O O . THR A 1 100 ? 23.898 2.865 -21.044 1.00 90.06 100 THR A O 1
ATOM 757 N N . ALA A 1 101 ? 24.150 1.719 -19.130 1.00 89.50 101 ALA A N 1
ATOM 758 C CA . ALA A 1 101 ? 25.108 0.766 -19.685 1.00 89.50 101 ALA A CA 1
ATOM 759 C C . ALA A 1 101 ? 24.481 -0.101 -20.793 1.00 89.50 101 ALA A C 1
ATOM 761 O O . ALA A 1 101 ? 25.138 -0.375 -21.793 1.00 89.50 101 ALA A O 1
ATOM 762 N N . GLY A 1 102 ? 23.204 -0.470 -20.658 1.00 88.44 102 GLY A N 1
ATOM 763 C CA . GLY A 1 102 ? 22.421 -1.137 -21.699 1.00 88.44 102 GLY A CA 1
ATOM 764 C C . GLY A 1 102 ? 22.316 -0.304 -22.978 1.00 88.44 102 GLY A C 1
ATOM 765 O O . GLY A 1 102 ? 22.646 -0.800 -24.051 1.00 88.44 102 GLY A O 1
ATOM 766 N N . PHE A 1 103 ? 21.956 0.978 -22.877 1.00 88.50 103 PHE A N 1
ATOM 767 C CA . PHE A 1 103 ? 21.951 1.897 -24.024 1.00 88.50 103 PHE A CA 1
ATOM 768 C C . PHE A 1 103 ? 23.347 2.046 -24.649 1.00 88.50 103 PHE A C 1
ATOM 770 O O . PHE A 1 103 ? 23.491 1.968 -25.867 1.00 88.50 103 PHE A O 1
ATOM 777 N N . ALA A 1 104 ? 24.394 2.172 -23.833 1.00 86.88 104 ALA A N 1
ATOM 778 C CA . ALA A 1 104 ? 25.775 2.229 -24.315 1.00 86.88 104 ALA A CA 1
ATOM 779 C C . ALA A 1 104 ? 26.268 0.908 -24.944 1.00 86.88 104 ALA A C 1
ATOM 781 O O . ALA A 1 104 ? 27.227 0.908 -25.711 1.00 86.88 104 ALA A O 1
ATOM 782 N N . LEU A 1 105 ? 25.652 -0.231 -24.616 1.00 85.81 105 LEU A N 1
ATOM 783 C CA . LEU A 1 105 ? 25.912 -1.504 -25.284 1.00 85.81 105 LEU A CA 1
ATOM 784 C C . LEU A 1 105 ? 25.189 -1.571 -26.632 1.00 85.81 105 LEU A C 1
ATOM 786 O O . LEU A 1 105 ? 25.779 -2.021 -27.610 1.00 85.81 105 LEU A O 1
ATOM 790 N N . LEU A 1 106 ? 23.950 -1.077 -26.703 1.00 84.81 106 LEU A N 1
ATOM 791 C CA . LEU A 1 106 ? 23.186 -1.006 -27.950 1.00 84.81 106 LEU A CA 1
ATOM 792 C C . LEU A 1 106 ? 23.893 -0.164 -29.016 1.00 84.81 106 LEU A C 1
ATOM 794 O O . LEU A 1 106 ? 23.865 -0.539 -30.183 1.00 84.81 106 LEU A O 1
ATOM 798 N N . SER A 1 107 ? 24.582 0.914 -28.627 1.00 82.06 107 SER A N 1
ATOM 799 C CA . SER A 1 107 ? 25.365 1.725 -29.572 1.00 82.06 107 SER A CA 1
ATOM 800 C C . SER A 1 107 ? 26.575 0.995 -30.168 1.00 82.06 107 SER A C 1
ATOM 802 O O . SER A 1 107 ? 27.115 1.439 -31.179 1.00 82.06 107 SER A O 1
ATOM 804 N N . ARG A 1 108 ? 27.011 -0.120 -29.564 1.00 81.25 108 ARG A N 1
ATOM 805 C CA . ARG A 1 108 ? 28.105 -0.965 -30.073 1.00 81.25 108 ARG A CA 1
ATOM 806 C C . ARG A 1 108 ? 27.624 -2.137 -30.921 1.00 81.25 108 ARG A C 1
ATOM 808 O O . ARG A 1 108 ? 28.450 -2.797 -31.547 1.00 81.25 108 ARG A O 1
ATOM 815 N N . LEU A 1 109 ? 26.325 -2.433 -30.922 1.00 75.69 109 LEU A N 1
ATOM 816 C CA . LEU A 1 109 ? 25.793 -3.537 -31.708 1.00 75.69 109 LEU A CA 1
ATOM 817 C C . LEU A 1 109 ? 25.664 -3.129 -33.184 1.00 75.69 109 LEU A C 1
ATOM 819 O O . LEU A 1 109 ? 25.213 -2.018 -33.481 1.00 75.69 109 LEU A O 1
ATOM 823 N N . PRO A 1 110 ? 26.014 -4.023 -34.125 1.00 64.31 110 PRO A N 1
ATOM 824 C CA . PRO A 1 110 ? 25.796 -3.799 -35.547 1.00 64.31 110 PRO A CA 1
ATOM 825 C C . PRO A 1 110 ? 24.290 -3.877 -35.832 1.00 64.31 110 PRO A C 1
ATOM 827 O O . PRO A 1 110 ? 23.747 -4.944 -36.090 1.00 64.31 110 PRO A O 1
ATOM 830 N N . GLY A 1 111 ? 23.591 -2.752 -35.685 1.00 60.53 111 GLY A N 1
ATOM 831 C CA . GLY A 1 111 ? 22.128 -2.739 -35.746 1.00 60.53 111 GLY A CA 1
ATOM 832 C C . GLY A 1 111 ? 21.497 -1.355 -35.860 1.00 60.53 111 GLY A C 1
ATOM 833 O O . GLY A 1 111 ? 20.357 -1.176 -35.460 1.00 60.53 111 GLY A O 1
ATOM 834 N N . GLY A 1 112 ? 22.209 -0.343 -36.361 1.00 67.88 112 GLY A N 1
ATOM 835 C CA . GLY A 1 112 ? 21.592 0.942 -36.716 1.00 67.88 112 GLY A CA 1
ATOM 836 C C . GLY A 1 112 ? 21.147 1.845 -35.553 1.00 67.88 112 GLY A C 1
ATOM 837 O O . GLY A 1 112 ? 20.495 2.850 -35.830 1.00 67.88 112 GLY A O 1
ATOM 838 N N . PHE A 1 113 ? 21.503 1.534 -34.298 1.00 77.94 113 PHE A N 1
ATOM 839 C CA . PHE A 1 113 ? 21.350 2.437 -33.147 1.00 77.94 113 PHE A CA 1
ATOM 840 C C . PHE A 1 113 ? 22.597 3.309 -32.994 1.00 77.94 113 PHE A C 1
ATOM 842 O O . PHE A 1 113 ? 23.674 2.820 -32.661 1.00 77.94 113 PHE A O 1
ATOM 849 N N . GLN A 1 114 ? 22.452 4.611 -33.223 1.00 80.31 114 GLN A N 1
ATOM 850 C CA . GLN A 1 114 ? 23.507 5.594 -32.994 1.00 80.31 114 GLN A CA 1
ATOM 851 C C . GLN A 1 114 ? 23.126 6.460 -31.801 1.00 80.31 114 GLN A C 1
ATOM 853 O O . GLN A 1 114 ? 22.028 7.012 -31.758 1.00 80.31 114 GLN A O 1
ATOM 858 N N . ILE A 1 115 ? 24.028 6.536 -30.825 1.00 84.31 115 ILE A N 1
ATOM 859 C CA . ILE A 1 115 ? 23.862 7.340 -29.616 1.00 84.31 115 ILE A CA 1
ATOM 860 C C . ILE A 1 115 ? 25.084 8.242 -29.503 1.00 84.31 115 ILE A C 1
ATOM 862 O O . ILE A 1 115 ? 26.208 7.742 -29.458 1.00 84.31 115 ILE A O 1
ATOM 866 N N . ASP A 1 116 ? 24.856 9.551 -29.434 1.00 83.38 116 ASP A N 1
ATOM 867 C CA . ASP A 1 116 ? 25.916 10.563 -29.562 1.00 83.38 116 ASP A CA 1
ATOM 868 C C . ASP A 1 116 ? 26.927 10.568 -28.397 1.00 83.38 116 ASP A C 1
ATOM 870 O O . ASP A 1 116 ? 28.025 11.104 -28.522 1.00 83.38 116 ASP A O 1
ATOM 874 N N . GLY A 1 117 ? 26.591 9.957 -27.254 1.00 85.88 117 GLY A N 1
ATOM 875 C CA . GLY A 1 117 ? 27.506 9.833 -26.119 1.00 85.88 117 GLY A CA 1
ATOM 876 C C . GLY A 1 117 ? 26.876 9.253 -24.853 1.00 85.88 117 GLY A C 1
ATOM 877 O O . GLY A 1 117 ? 25.688 8.926 -24.809 1.00 85.88 117 GLY A O 1
ATOM 878 N N . LEU A 1 118 ? 27.682 9.155 -23.788 1.00 86.06 118 LEU A N 1
ATOM 879 C CA . LEU A 1 118 ? 27.246 8.632 -22.483 1.00 86.06 118 LEU A CA 1
ATOM 880 C C . LEU A 1 118 ? 26.135 9.476 -21.850 1.00 86.06 118 LEU A C 1
ATOM 882 O O . LEU A 1 118 ? 25.243 8.924 -21.212 1.00 86.06 118 LEU A O 1
ATOM 886 N N . TRP A 1 119 ? 26.163 10.796 -22.051 1.00 87.31 119 TRP A N 1
ATOM 887 C CA . TRP A 1 119 ? 25.106 11.679 -21.563 1.00 87.31 119 TRP A CA 1
ATOM 888 C C . TRP A 1 119 ? 23.768 11.401 -22.255 1.00 87.31 119 TRP A C 1
ATOM 890 O O . TRP A 1 119 ? 22.757 11.239 -21.578 1.00 87.31 119 TRP A O 1
ATOM 900 N N . SER A 1 120 ? 23.769 11.242 -23.582 1.00 87.81 120 SER A N 1
ATOM 901 C CA . SER A 1 120 ? 22.572 10.863 -24.342 1.00 87.81 120 SER A CA 1
ATOM 902 C C . SER A 1 120 ? 22.049 9.490 -23.913 1.00 87.81 120 SER A C 1
ATOM 904 O O . SER A 1 120 ? 20.843 9.325 -23.765 1.00 87.81 120 SER A O 1
ATOM 906 N N . ALA A 1 121 ? 22.935 8.528 -23.623 1.00 89.00 121 ALA A N 1
ATOM 907 C CA . ALA A 1 121 ? 22.554 7.222 -23.078 1.00 89.00 121 ALA A CA 1
ATOM 908 C C . ALA A 1 121 ? 21.945 7.313 -21.664 1.00 89.00 121 ALA A C 1
ATOM 910 O O . ALA A 1 121 ? 21.007 6.580 -21.355 1.00 89.00 121 ALA A O 1
ATOM 911 N N . ALA A 1 122 ? 22.457 8.204 -20.809 1.00 87.88 122 ALA A N 1
ATOM 912 C CA . ALA A 1 122 ? 21.947 8.414 -19.454 1.00 87.88 122 ALA A CA 1
ATOM 913 C C . ALA A 1 122 ? 20.601 9.148 -19.446 1.00 87.88 122 ALA A C 1
ATOM 915 O O . ALA A 1 122 ? 19.691 8.791 -18.700 1.00 87.88 122 ALA A O 1
ATOM 916 N N . LEU A 1 123 ? 20.444 10.152 -20.307 1.00 89.31 123 LEU A N 1
ATOM 917 C CA . LEU A 1 123 ? 19.164 10.821 -20.494 1.00 89.31 123 LEU A CA 1
ATOM 918 C C . LEU A 1 123 ? 18.134 9.853 -21.093 1.00 89.31 123 LEU A C 1
ATOM 920 O O . LEU A 1 123 ? 16.990 9.826 -20.647 1.00 89.31 123 LEU A O 1
ATOM 924 N N . ALA A 1 124 ? 18.552 9.005 -22.038 1.00 89.44 124 ALA A N 1
ATOM 925 C CA . ALA A 1 124 ? 17.715 7.962 -22.618 1.00 89.44 124 ALA A CA 1
ATOM 926 C C . ALA A 1 124 ? 17.257 6.931 -21.607 1.00 89.44 124 ALA A C 1
ATOM 928 O O . ALA A 1 124 ? 16.072 6.618 -21.583 1.00 89.44 124 ALA A O 1
ATOM 929 N N . SER A 1 125 ? 18.145 6.441 -20.743 1.00 89.25 125 SER A N 1
ATOM 930 C CA . SER A 1 125 ? 17.753 5.506 -19.692 1.00 89.25 125 SER A CA 1
ATOM 931 C C . SER A 1 125 ? 16.747 6.132 -18.731 1.00 89.25 125 SER A C 1
ATOM 933 O O . SER A 1 125 ? 15.736 5.504 -18.424 1.00 89.25 125 SER A O 1
ATOM 935 N N . LEU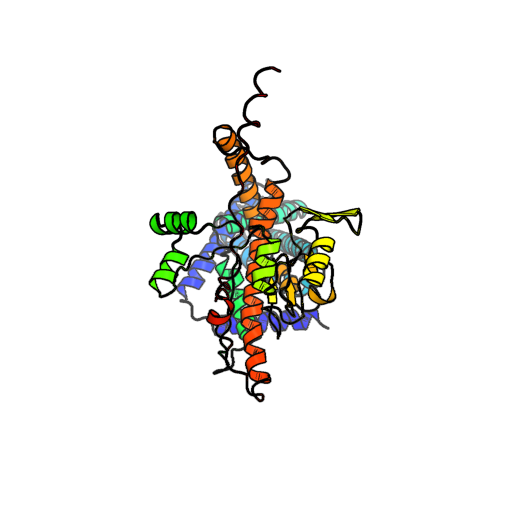 A 1 126 ? 16.949 7.391 -18.335 1.00 87.62 126 LEU A N 1
ATOM 936 C CA . LEU A 1 126 ? 16.020 8.105 -17.466 1.00 87.62 126 LEU A CA 1
ATOM 937 C C . LEU A 1 126 ? 14.639 8.267 -18.118 1.00 87.62 126 LEU A C 1
ATOM 939 O O . LEU A 1 126 ? 13.637 7.861 -17.529 1.00 87.62 126 LEU A O 1
ATOM 943 N N . VAL A 1 127 ? 14.581 8.811 -19.335 1.00 89.38 127 VAL A N 1
ATOM 944 C CA . VAL A 1 127 ? 13.327 9.041 -20.074 1.00 89.38 127 VAL A CA 1
ATOM 945 C C . VAL A 1 127 ? 12.620 7.721 -20.380 1.00 89.38 127 VAL A C 1
ATOM 947 O O . VAL A 1 127 ? 11.424 7.600 -20.122 1.00 89.38 127 VAL A O 1
ATOM 950 N N . TYR A 1 128 ? 13.360 6.710 -20.837 1.00 89.12 128 TYR A N 1
ATOM 951 C CA . TYR A 1 128 ? 12.835 5.367 -21.069 1.00 89.12 128 TYR A CA 1
ATOM 952 C C . TYR A 1 128 ? 12.241 4.768 -19.799 1.00 89.12 128 TYR A C 1
ATOM 954 O O . TYR A 1 128 ? 11.100 4.316 -19.822 1.00 89.12 128 TYR A O 1
ATOM 962 N N . SER A 1 129 ? 12.973 4.808 -18.680 1.00 83.81 129 SER A N 1
ATOM 963 C CA . SER A 1 129 ? 12.496 4.271 -17.402 1.00 83.81 129 SER A CA 1
ATOM 964 C C . SER A 1 129 ? 11.211 4.951 -16.935 1.00 83.81 129 SER A C 1
ATOM 966 O O . SER A 1 129 ? 10.319 4.288 -16.407 1.00 83.81 129 SER A O 1
ATOM 968 N N . LEU A 1 130 ? 11.097 6.263 -17.164 1.00 84.25 130 LEU A N 1
ATOM 969 C CA . LEU A 1 130 ? 9.922 7.039 -16.803 1.00 84.25 130 LEU A CA 1
ATOM 970 C C . LEU A 1 130 ? 8.724 6.658 -17.679 1.00 84.25 130 LEU A C 1
ATOM 972 O O . LEU A 1 130 ? 7.651 6.386 -17.148 1.00 84.25 130 LEU A O 1
ATOM 976 N N . ILE A 1 131 ? 8.899 6.602 -19.001 1.00 87.12 131 ILE A N 1
ATOM 977 C CA . ILE A 1 131 ? 7.819 6.269 -19.940 1.00 87.12 131 ILE A CA 1
ATOM 978 C C . ILE A 1 131 ? 7.371 4.814 -19.767 1.00 87.12 131 ILE A C 1
ATOM 980 O O . ILE A 1 131 ? 6.172 4.573 -19.640 1.00 87.12 131 ILE A O 1
ATOM 984 N N . ASP A 1 132 ? 8.306 3.859 -19.714 1.00 83.81 132 ASP A N 1
ATOM 985 C CA . ASP A 1 132 ? 8.023 2.431 -19.490 1.00 83.81 132 ASP A CA 1
ATOM 986 C C . ASP A 1 132 ? 7.201 2.249 -18.218 1.00 83.81 132 ASP A C 1
ATOM 988 O O . ASP A 1 132 ? 6.169 1.579 -18.216 1.00 83.81 132 ASP A O 1
ATOM 992 N N . ALA A 1 133 ? 7.580 2.945 -17.152 1.00 76.44 133 ALA A N 1
ATOM 993 C CA . ALA A 1 133 ? 6.850 2.868 -15.910 1.00 76.44 133 ALA A CA 1
ATOM 994 C C . ALA A 1 133 ? 5.474 3.540 -15.931 1.00 76.44 133 ALA A C 1
ATOM 996 O O . ALA A 1 133 ? 4.539 3.004 -15.335 1.00 76.44 133 ALA A O 1
ATOM 997 N N . LEU A 1 134 ? 5.328 4.693 -16.592 1.00 78.94 134 LEU A N 1
ATOM 998 C CA . LEU A 1 134 ? 4.032 5.358 -16.757 1.00 78.94 134 LEU A CA 1
ATOM 999 C C . LEU A 1 134 ? 3.069 4.480 -17.563 1.00 78.94 134 LEU A C 1
ATOM 1001 O O . LEU A 1 134 ? 1.919 4.299 -17.159 1.00 78.94 134 LEU A O 1
ATOM 1005 N N . LEU A 1 135 ? 3.548 3.881 -18.656 1.00 82.50 135 LEU A N 1
ATOM 1006 C CA . LEU A 1 135 ? 2.779 2.949 -19.480 1.00 82.50 135 LEU A CA 1
ATOM 1007 C C . LEU A 1 135 ? 2.432 1.675 -18.705 1.00 82.50 135 LEU A C 1
ATOM 1009 O O . LEU A 1 135 ? 1.270 1.272 -18.685 1.00 82.50 135 LEU A O 1
ATOM 1013 N N . ALA A 1 136 ? 3.393 1.075 -18.001 1.00 76.25 136 ALA A N 1
ATOM 1014 C CA . ALA A 1 136 ? 3.161 -0.112 -17.180 1.00 76.25 136 ALA A CA 1
ATOM 1015 C C . ALA A 1 136 ? 2.168 0.151 -16.033 1.00 76.25 136 ALA A C 1
ATOM 1017 O O . ALA A 1 136 ? 1.368 -0.726 -15.689 1.00 76.25 136 ALA A O 1
ATOM 1018 N N . ALA A 1 137 ? 2.198 1.351 -15.444 1.00 69.50 137 ALA A N 1
ATOM 1019 C CA . ALA A 1 137 ? 1.261 1.769 -14.409 1.00 69.50 137 ALA A CA 1
ATOM 1020 C C . ALA A 1 137 ? -0.151 1.999 -14.969 1.00 69.50 137 ALA A C 1
ATOM 1022 O O . ALA A 1 137 ? -1.113 1.504 -14.378 1.00 69.50 137 ALA A O 1
ATOM 1023 N N . GLY A 1 138 ? -0.271 2.717 -16.093 1.00 69.31 138 GLY A N 1
ATOM 1024 C CA . GLY A 1 138 ? -1.545 3.058 -16.734 1.00 69.31 138 GLY A CA 1
ATOM 1025 C C . GLY A 1 138 ? -2.255 1.861 -17.365 1.00 69.31 138 GLY A C 1
ATOM 1026 O O . GLY A 1 138 ? -3.468 1.733 -17.239 1.00 69.31 138 GLY A O 1
ATOM 1027 N N . LEU A 1 139 ? -1.504 0.934 -17.963 1.00 70.12 139 LEU A N 1
ATOM 1028 C CA . LEU A 1 139 ? -2.043 -0.286 -18.574 1.00 70.12 139 LEU A CA 1
ATOM 1029 C C . LEU A 1 139 ? -2.304 -1.409 -17.555 1.00 70.12 139 LEU A C 1
ATOM 1031 O O . LEU A 1 139 ? -2.554 -2.544 -17.946 1.00 70.12 139 LEU A O 1
ATOM 1035 N N . SER A 1 140 ? -2.225 -1.108 -16.250 1.00 61.09 140 SER A N 1
ATOM 1036 C CA . SER A 1 140 ? -2.341 -2.068 -15.139 1.00 61.09 140 SER A CA 1
ATOM 1037 C C . SER A 1 140 ? -1.546 -3.352 -15.352 1.00 61.09 140 SER A C 1
ATOM 1039 O O . SER A 1 140 ? -1.906 -4.416 -14.856 1.00 61.09 140 SER A O 1
ATOM 1041 N N . ILE A 1 141 ? -0.410 -3.262 -16.049 1.00 58.28 141 ILE A N 1
ATOM 1042 C CA . ILE A 1 141 ? 0.477 -4.409 -16.168 1.00 58.28 141 ILE A CA 1
ATOM 1043 C C . ILE A 1 141 ? 0.917 -4.753 -14.738 1.00 58.28 141 ILE A C 1
ATOM 1045 O O . ILE A 1 141 ? 0.826 -5.897 -14.334 1.00 58.28 141 ILE A O 1
ATOM 1049 N N . GLY A 1 142 ? 1.183 -3.803 -13.846 1.00 53.62 142 GLY A N 1
ATOM 1050 C CA . GLY A 1 142 ? 1.288 -4.105 -12.408 1.00 53.62 142 GLY A CA 1
ATOM 1051 C C . GLY A 1 142 ? -0.057 -4.296 -11.685 1.00 53.62 142 GLY A C 1
ATOM 1052 O O . GLY A 1 142 ? -0.419 -3.412 -10.920 1.00 53.62 142 GLY A O 1
ATOM 1053 N N . ASP A 1 143 ? -0.786 -5.401 -11.870 1.00 57.16 143 ASP A N 1
ATOM 1054 C CA . ASP A 1 143 ? -2.009 -5.660 -11.082 1.00 57.16 143 ASP A CA 1
ATOM 1055 C C . ASP A 1 143 ? -1.706 -5.806 -9.581 1.00 57.16 143 ASP A C 1
ATOM 1057 O O . ASP A 1 143 ? -0.727 -6.453 -9.198 1.00 57.16 143 ASP A O 1
ATOM 1061 N N . ASP A 1 144 ? -2.565 -5.259 -8.717 1.00 51.56 144 ASP A N 1
ATOM 1062 C CA . ASP A 1 144 ? -2.468 -5.405 -7.254 1.00 51.56 144 ASP A CA 1
ATOM 1063 C C . ASP A 1 144 ? -2.524 -6.902 -6.857 1.00 51.56 144 ASP A C 1
ATOM 1065 O O . ASP A 1 144 ? -1.802 -7.343 -5.957 1.00 51.56 144 ASP A O 1
ATOM 1069 N N . ASP A 1 145 ? -3.261 -7.717 -7.625 1.00 53.28 145 ASP A N 1
ATOM 1070 C CA . ASP A 1 145 ? -3.290 -9.184 -7.527 1.00 53.28 145 ASP A CA 1
ATOM 1071 C C . ASP A 1 145 ? -1.920 -9.828 -7.782 1.00 53.28 145 ASP A C 1
ATOM 1073 O O . ASP A 1 145 ? -1.612 -10.896 -7.248 1.00 53.28 145 ASP A O 1
ATOM 1077 N N . SER A 1 146 ? -1.050 -9.189 -8.568 1.00 59.94 146 SER A N 1
ATOM 1078 C CA . SER A 1 146 ? 0.306 -9.688 -8.806 1.00 59.94 146 SER A CA 1
ATOM 1079 C C . SER A 1 146 ? 1.209 -9.473 -7.590 1.00 59.94 146 SER A C 1
ATOM 1081 O O . SER A 1 146 ? 1.992 -10.370 -7.259 1.00 59.94 146 SER A O 1
ATOM 1083 N N . PHE A 1 147 ? 1.067 -8.347 -6.879 1.00 65.94 147 PHE A N 1
ATOM 1084 C CA . PHE A 1 147 ? 1.797 -8.086 -5.638 1.00 65.94 147 PHE A CA 1
ATOM 1085 C C . PHE A 1 147 ? 1.256 -8.951 -4.500 1.00 65.94 147 PHE A C 1
ATOM 1087 O O . PHE A 1 147 ? 2.008 -9.757 -3.949 1.00 65.94 147 PHE A O 1
ATOM 1094 N N . PHE A 1 148 ? -0.043 -8.859 -4.198 1.00 72.31 148 PHE A N 1
ATOM 1095 C CA . PHE A 1 148 ? -0.655 -9.639 -3.122 1.00 72.31 148 PHE A CA 1
ATOM 1096 C C . PHE A 1 148 ? -0.599 -11.137 -3.413 1.00 72.31 148 PHE A C 1
ATOM 1098 O O . PHE A 1 148 ? -0.268 -11.916 -2.529 1.00 72.31 148 PHE A O 1
ATOM 1105 N N . GLY A 1 149 ? -0.788 -11.561 -4.663 1.00 71.19 149 GLY A N 1
ATOM 1106 C CA . GLY A 1 149 ? -0.619 -12.959 -5.055 1.00 71.19 149 GLY A CA 1
ATOM 1107 C C . GLY A 1 149 ? 0.821 -13.450 -4.901 1.00 71.19 149 GLY A C 1
ATOM 1108 O O . GLY A 1 149 ? 1.039 -14.592 -4.499 1.00 71.19 149 GLY A O 1
ATOM 1109 N N . THR A 1 150 ? 1.824 -12.611 -5.179 1.00 68.19 150 THR A N 1
ATOM 1110 C CA . THR A 1 150 ? 3.231 -12.966 -4.929 1.00 68.19 150 THR A CA 1
ATOM 1111 C C . THR A 1 150 ? 3.530 -13.027 -3.438 1.00 68.19 150 THR A C 1
ATOM 1113 O O . THR A 1 150 ? 4.188 -13.971 -3.007 1.00 68.19 150 THR A O 1
ATOM 1116 N N . LEU A 1 151 ? 2.998 -12.089 -2.652 1.00 73.06 151 LEU A N 1
ATOM 1117 C CA . LEU A 1 151 ? 3.082 -12.102 -1.195 1.00 73.06 151 LEU A CA 1
ATOM 1118 C C . LEU A 1 151 ? 2.465 -13.387 -0.626 1.00 73.06 151 LEU A C 1
ATOM 1120 O O . LEU A 1 151 ? 3.159 -14.128 0.061 1.00 73.06 151 LEU A O 1
ATOM 1124 N N . CYS A 1 152 ? 1.225 -13.719 -0.994 1.00 76.94 152 CYS A N 1
ATOM 1125 C CA . CYS A 1 152 ? 0.544 -14.952 -0.590 1.00 76.94 152 CYS A CA 1
ATOM 1126 C C . CYS A 1 152 ? 1.342 -16.203 -0.973 1.00 76.94 152 CYS A C 1
ATOM 1128 O O . CYS A 1 152 ? 1.528 -17.092 -0.150 1.00 76.94 152 CYS A O 1
ATOM 1130 N N . ARG A 1 153 ? 1.874 -16.276 -2.202 1.00 73.56 153 ARG A N 1
ATOM 1131 C CA . ARG A 1 153 ? 2.712 -17.403 -2.649 1.00 73.56 153 ARG A CA 1
ATOM 1132 C C . ARG A 1 153 ? 3.996 -17.537 -1.835 1.00 73.56 153 ARG A C 1
ATOM 1134 O O . ARG A 1 153 ? 4.383 -18.642 -1.469 1.00 73.56 153 ARG A O 1
ATOM 1141 N N . GLN A 1 154 ? 4.671 -16.427 -1.563 1.00 70.06 154 GLN A N 1
ATOM 1142 C CA . GLN A 1 154 ? 5.896 -16.429 -0.767 1.00 70.06 154 GLN A CA 1
ATOM 1143 C C . GLN A 1 154 ? 5.622 -16.813 0.685 1.00 70.06 154 GLN A C 1
ATOM 1145 O O . GLN A 1 154 ? 6.367 -17.613 1.251 1.00 70.06 154 GLN A O 1
ATOM 1150 N N . LEU A 1 155 ? 4.552 -16.275 1.271 1.00 75.38 155 LEU A N 1
ATOM 1151 C CA . LEU A 1 155 ? 4.111 -16.629 2.612 1.00 75.38 155 LEU A CA 1
ATOM 1152 C C . LEU A 1 155 ? 3.698 -18.096 2.679 1.00 75.38 155 LEU A C 1
ATOM 1154 O O . LEU A 1 155 ? 4.130 -18.763 3.600 1.00 75.38 155 LEU A O 1
ATOM 1158 N N . ALA A 1 156 ? 3.007 -18.641 1.677 1.00 77.38 156 ALA A N 1
ATOM 1159 C CA . ALA A 1 156 ? 2.669 -20.065 1.617 1.00 77.38 156 ALA A CA 1
ATOM 1160 C C . ALA A 1 156 ? 3.907 -20.981 1.581 1.00 77.38 156 ALA A C 1
ATOM 1162 O O . ALA A 1 156 ? 3.882 -22.077 2.128 1.00 77.38 156 ALA A O 1
ATOM 1163 N N . VAL A 1 157 ? 5.003 -20.554 0.938 1.00 75.94 157 VAL A N 1
ATOM 1164 C CA . VAL A 1 157 ? 6.264 -21.323 0.911 1.00 75.94 157 VAL A CA 1
ATOM 1165 C C . VAL A 1 157 ? 7.006 -21.234 2.246 1.00 75.94 157 VAL A C 1
ATOM 1167 O O . VAL A 1 157 ? 7.602 -22.215 2.685 1.00 75.94 157 VAL A O 1
ATOM 1170 N N . ARG A 1 158 ? 7.005 -20.060 2.886 1.00 69.81 158 ARG A N 1
ATOM 1171 C CA . ARG A 1 158 ? 7.676 -19.837 4.180 1.00 69.81 158 ARG A CA 1
ATOM 1172 C C . ARG A 1 158 ? 6.884 -20.379 5.361 1.00 69.81 158 ARG A C 1
ATOM 1174 O O . ARG A 1 158 ? 7.480 -20.784 6.355 1.00 69.81 158 ARG A O 1
ATOM 1181 N N . HIS A 1 159 ? 5.568 -20.353 5.226 1.00 71.69 159 HIS A N 1
ATOM 1182 C CA . HIS A 1 159 ? 4.591 -20.796 6.195 1.00 71.69 159 HIS A CA 1
ATOM 1183 C C . HIS A 1 159 ? 3.683 -21.853 5.559 1.00 71.69 159 HIS A C 1
ATOM 1185 O O . HIS A 1 159 ? 2.534 -21.557 5.226 1.00 71.69 159 HIS A O 1
ATOM 1191 N N . PRO A 1 160 ? 4.206 -23.066 5.294 1.00 65.56 160 PRO A N 1
ATOM 1192 C CA . PRO A 1 160 ? 3.411 -24.121 4.686 1.00 65.56 160 PRO A CA 1
ATOM 1193 C C . PRO A 1 160 ? 2.265 -24.504 5.624 1.00 65.56 160 PRO A C 1
ATOM 1195 O O . PRO A 1 160 ? 2.517 -24.971 6.732 1.00 65.56 160 PRO A O 1
ATOM 1198 N N . PHE A 1 161 ? 1.023 -24.314 5.175 1.00 63.78 161 PHE A N 1
ATOM 1199 C CA . PHE A 1 161 ? -0.168 -24.739 5.913 1.00 63.78 161 PHE A CA 1
ATOM 1200 C C . PHE A 1 161 ? -0.004 -26.194 6.353 1.00 63.78 161 PHE A C 1
ATOM 1202 O O . PHE A 1 161 ? 0.235 -27.073 5.516 1.00 63.78 161 PHE A O 1
ATOM 1209 N N . ALA A 1 162 ? -0.089 -26.451 7.657 1.00 58.19 162 ALA A N 1
ATOM 1210 C CA . ALA A 1 162 ? -0.049 -27.817 8.146 1.00 58.19 162 ALA A CA 1
ATOM 1211 C C . ALA A 1 162 ? -1.421 -28.455 7.856 1.00 58.19 162 ALA A C 1
ATOM 1213 O O . ALA A 1 162 ? -2.452 -27.896 8.235 1.00 58.19 162 ALA A O 1
ATOM 1214 N N . PRO A 1 163 ? -1.491 -29.607 7.167 1.00 48.00 163 PRO A N 1
ATOM 1215 C CA . PRO A 1 163 ? -2.761 -30.294 6.964 1.00 48.00 163 PRO A CA 1
ATOM 1216 C C . PRO A 1 163 ? -3.420 -30.572 8.323 1.00 48.00 163 PRO A C 1
ATOM 1218 O O . PRO A 1 163 ? -2.842 -31.263 9.158 1.00 48.00 163 PRO A O 1
ATOM 1221 N N . GLY A 1 164 ? -4.603 -29.997 8.560 1.00 51.91 164 GLY A N 1
ATOM 1222 C CA . GLY A 1 164 ? -5.343 -30.136 9.821 1.00 51.91 164 GLY A CA 1
ATOM 1223 C C . GLY A 1 164 ? -5.157 -29.008 10.847 1.00 51.91 164 GLY A C 1
ATOM 1224 O O . GLY A 1 164 ? -5.820 -29.049 11.878 1.00 51.91 164 GLY A O 1
ATOM 1225 N N . SER A 1 165 ? -4.338 -27.978 10.582 1.00 52.38 165 SER A N 1
ATOM 1226 C CA . SER A 1 165 ? -4.163 -26.821 11.485 1.00 52.38 165 SER A CA 1
ATOM 1227 C C . SER A 1 165 ? -5.180 -25.698 11.304 1.00 52.38 165 SER A C 1
ATOM 1229 O O . SER A 1 165 ? -4.983 -24.636 11.886 1.00 52.38 165 SER A O 1
ATOM 1231 N N . ALA A 1 166 ? -6.263 -25.922 10.549 1.00 52.91 166 ALA A N 1
ATOM 1232 C CA . ALA A 1 166 ? -7.313 -24.938 10.285 1.00 52.91 166 ALA A CA 1
ATOM 1233 C C . ALA A 1 166 ? -8.098 -24.575 11.562 1.00 52.91 166 ALA A C 1
ATOM 1235 O O . ALA A 1 166 ? -9.270 -24.914 11.730 1.00 52.91 166 ALA A O 1
ATOM 1236 N N . GLY A 1 167 ? -7.439 -23.887 12.489 1.00 59.00 167 GLY A N 1
ATOM 1237 C CA . GLY A 1 167 ? -8.078 -23.178 13.575 1.00 59.00 167 GLY A CA 1
ATOM 1238 C C . GLY A 1 167 ? -8.984 -22.106 12.986 1.00 59.00 167 GLY A C 1
ATOM 1239 O O . GLY A 1 167 ? -8.673 -21.477 11.973 1.00 59.00 167 GLY A O 1
ATOM 1240 N N . GLN A 1 168 ? -10.134 -21.902 13.616 1.00 69.00 168 GLN A N 1
ATOM 1241 C CA . GLN A 1 168 ? -11.043 -20.831 13.236 1.00 69.00 168 GLN A CA 1
ATOM 1242 C C . GLN A 1 168 ? -10.384 -19.487 13.576 1.00 69.00 168 GLN A C 1
ATOM 1244 O O . GLN A 1 168 ? -10.247 -19.136 14.745 1.00 69.00 168 GLN A O 1
ATOM 1249 N N . GLY A 1 169 ? -9.946 -18.753 12.554 1.00 77.19 169 GLY A N 1
ATOM 1250 C CA . GLY A 1 169 ? -9.529 -17.356 12.667 1.00 77.19 169 GLY A CA 1
ATOM 1251 C C . GLY A 1 169 ? -10.666 -16.415 12.271 1.00 77.19 169 GLY A C 1
ATOM 1252 O O . GLY A 1 169 ? -11.523 -16.775 11.464 1.00 77.19 169 GLY A O 1
ATOM 1253 N N . ALA A 1 170 ? -10.666 -15.198 12.810 1.00 85.81 170 ALA A N 1
ATOM 1254 C CA . ALA A 1 170 ? -11.601 -14.147 12.419 1.00 85.81 170 ALA A CA 1
ATOM 1255 C C . ALA A 1 170 ? -10.837 -12.896 11.981 1.00 85.81 170 ALA A C 1
ATOM 1257 O O . ALA A 1 170 ? -9.903 -12.462 12.653 1.00 85.81 170 ALA A O 1
ATOM 1258 N N . VAL A 1 171 ? -11.260 -12.306 10.863 1.00 89.06 171 VAL A N 1
ATOM 1259 C CA . VAL A 1 171 ? -10.821 -10.976 10.428 1.00 89.06 171 VAL A CA 1
ATOM 1260 C C . VAL A 1 171 ? -11.986 -10.023 10.652 1.00 89.06 171 VAL A C 1
ATOM 1262 O O . VAL A 1 171 ? -13.055 -10.205 10.072 1.00 89.06 171 VAL A O 1
ATOM 1265 N N . VAL A 1 172 ? -11.783 -9.015 11.499 1.00 90.75 172 VAL A N 1
ATOM 1266 C CA . VAL A 1 172 ? -12.788 -7.988 11.795 1.00 90.75 172 VAL A CA 1
ATOM 1267 C C . VAL A 1 172 ? -12.386 -6.701 11.086 1.00 90.75 172 VAL A C 1
ATOM 1269 O O . VAL A 1 172 ? -11.333 -6.137 11.372 1.00 90.75 172 VAL A O 1
ATOM 1272 N N . VAL A 1 173 ? -13.226 -6.237 10.161 1.00 91.69 173 VAL A N 1
ATOM 1273 C CA . VAL A 1 173 ? -13.016 -4.986 9.420 1.00 91.69 173 VAL A CA 1
ATOM 1274 C C . VAL A 1 173 ? -13.991 -3.938 9.942 1.00 91.69 173 VAL A C 1
ATOM 1276 O O . VAL A 1 173 ? -15.201 -4.141 9.900 1.00 91.69 173 VAL A O 1
ATOM 1279 N N . GLN A 1 174 ? -13.462 -2.814 10.421 1.00 90.50 174 GLN A N 1
ATOM 1280 C CA . GLN A 1 174 ? -14.256 -1.683 10.900 1.00 90.50 174 GLN A CA 1
ATOM 1281 C C . GLN A 1 174 ? -14.310 -0.605 9.814 1.00 90.50 174 GLN A C 1
ATOM 1283 O O . GLN A 1 174 ? -13.269 -0.164 9.329 1.00 90.50 174 GLN A O 1
ATOM 1288 N N . ILE A 1 175 ? -15.515 -0.185 9.425 1.00 89.94 175 ILE A N 1
ATOM 1289 C CA . ILE A 1 175 ? -15.723 0.906 8.464 1.00 89.94 175 ILE A CA 1
ATOM 1290 C C . ILE A 1 175 ? -16.301 2.093 9.231 1.00 89.94 175 ILE A C 1
ATOM 1292 O O . ILE A 1 175 ? -17.475 2.083 9.599 1.00 89.94 175 ILE A O 1
ATOM 1296 N N . ASP A 1 176 ? -15.462 3.095 9.493 1.00 87.94 176 ASP A N 1
ATOM 1297 C CA . ASP A 1 176 ? -15.853 4.266 10.280 1.00 87.94 176 ASP A CA 1
ATOM 1298 C C . ASP A 1 176 ? -16.996 5.044 9.597 1.00 87.94 176 ASP A C 1
ATOM 1300 O O . ASP A 1 176 ? -16.997 5.249 8.380 1.00 87.94 176 ASP A O 1
ATOM 1304 N N . GLY A 1 177 ? -17.995 5.448 10.382 1.00 87.62 177 GLY A N 1
ATOM 1305 C CA . GLY A 1 177 ? -19.142 6.237 9.926 1.00 87.62 177 GLY A CA 1
ATOM 1306 C C . GLY A 1 177 ? -20.126 5.533 8.980 1.00 87.62 177 GLY A C 1
ATOM 1307 O O . GLY A 1 177 ? -20.993 6.204 8.414 1.00 87.62 177 GLY A O 1
ATOM 1308 N N . LEU A 1 178 ? -20.033 4.213 8.777 1.00 90.94 178 LEU A N 1
ATOM 1309 C CA . LEU A 1 178 ? -20.956 3.490 7.896 1.00 90.94 178 LEU A CA 1
ATOM 1310 C C . LEU A 1 178 ? -22.284 3.177 8.599 1.00 90.94 178 LEU A C 1
ATOM 1312 O O . LEU A 1 178 ? -22.368 2.273 9.426 1.00 90.94 178 LEU A O 1
ATOM 1316 N N . SER A 1 179 ? -23.349 3.884 8.220 1.00 92.12 179 SER A N 1
ATOM 1317 C CA . SER A 1 179 ? -24.690 3.611 8.741 1.00 92.12 179 SER A CA 1
ATOM 1318 C C . SER A 1 179 ? -25.383 2.463 7.999 1.00 92.12 179 SER A C 1
ATOM 1320 O O . SER A 1 179 ? -25.261 2.315 6.776 1.00 92.12 179 SER A O 1
ATOM 1322 N N . ALA A 1 180 ? -26.171 1.672 8.733 1.00 92.62 180 ALA A N 1
ATOM 1323 C CA . ALA A 1 180 ? -26.943 0.567 8.167 1.00 92.62 180 ALA A CA 1
ATOM 1324 C C . ALA A 1 180 ? -27.898 0.999 7.029 1.00 92.62 180 ALA A C 1
ATOM 1326 O O . ALA A 1 180 ? -27.924 0.313 6.001 1.00 92.62 180 ALA A O 1
ATOM 1327 N N . PRO A 1 181 ? -28.622 2.140 7.108 1.00 94.00 181 PRO A N 1
ATOM 1328 C CA . PRO A 1 181 ? -29.481 2.588 6.010 1.00 94.00 181 PRO A CA 1
ATOM 1329 C C . PRO A 1 181 ? -28.706 2.918 4.729 1.00 94.00 181 PRO A C 1
ATOM 1331 O O . PRO A 1 181 ? -29.164 2.595 3.631 1.00 94.00 181 PRO A O 1
ATOM 1334 N N . VAL A 1 182 ? -27.518 3.526 4.851 1.00 93.50 182 VAL A N 1
ATOM 1335 C CA . VAL A 1 182 ? -26.658 3.811 3.694 1.00 93.50 182 VAL A CA 1
ATOM 1336 C C . VAL A 1 182 ? -26.177 2.502 3.085 1.00 93.50 182 VAL A C 1
ATOM 1338 O O . VAL A 1 182 ? -26.384 2.288 1.896 1.00 93.50 182 VAL A O 1
ATOM 1341 N N . LEU A 1 183 ? -25.634 1.587 3.891 1.00 93.25 183 LEU A N 1
ATOM 1342 C CA . LEU A 1 183 ? -25.164 0.282 3.421 1.00 93.25 183 LEU A CA 1
ATOM 1343 C C . LEU A 1 183 ? -26.253 -0.488 2.653 1.00 93.25 183 LEU A C 1
ATOM 1345 O O . LEU A 1 183 ? -26.008 -0.962 1.544 1.00 93.25 183 LEU A O 1
ATOM 1349 N N . ARG A 1 184 ? -27.477 -0.559 3.194 1.00 93.94 184 ARG A N 1
ATOM 1350 C CA . ARG A 1 184 ? -28.617 -1.219 2.532 1.00 93.94 184 ARG A CA 1
ATOM 1351 C C . ARG A 1 184 ? -28.964 -0.564 1.195 1.00 93.94 184 ARG A C 1
ATOM 1353 O O . ARG A 1 184 ? -29.157 -1.270 0.207 1.00 93.94 184 ARG A O 1
ATOM 1360 N N . ARG A 1 185 ? -29.002 0.770 1.136 1.00 95.44 185 ARG A N 1
ATOM 1361 C CA . ARG A 1 185 ? -29.273 1.509 -0.107 1.00 95.44 185 ARG A CA 1
ATOM 1362 C C . ARG A 1 185 ? -28.213 1.237 -1.176 1.00 95.44 185 ARG A C 1
ATOM 1364 O O . ARG A 1 185 ? -28.559 1.028 -2.335 1.00 95.44 185 ARG A O 1
ATOM 1371 N N . GLU A 1 186 ? -26.936 1.243 -0.802 1.00 94.25 186 GLU A N 1
ATOM 1372 C CA . GLU A 1 186 ? -25.830 1.012 -1.739 1.00 94.25 186 GLU A CA 1
ATOM 1373 C C . GLU A 1 186 ? -25.775 -0.449 -2.232 1.00 94.25 186 GLU A C 1
ATOM 1375 O O . GLU A 1 186 ? -25.456 -0.686 -3.401 1.00 94.25 186 GLU A O 1
ATOM 1380 N N . LEU A 1 187 ? -26.143 -1.417 -1.382 1.00 93.12 187 LEU A N 1
ATOM 1381 C CA . LEU A 1 187 ? -26.323 -2.826 -1.757 1.00 93.12 187 LEU A CA 1
ATOM 1382 C C . LEU A 1 187 ? -27.455 -3.005 -2.774 1.00 93.12 187 LEU A C 1
ATOM 1384 O O . LEU A 1 187 ? -27.232 -3.604 -3.824 1.00 93.12 187 LEU A O 1
ATOM 1388 N N . LEU A 1 188 ? -28.640 -2.450 -2.494 1.00 92.19 188 LEU A N 1
ATOM 1389 C CA . LEU A 1 188 ? -29.801 -2.521 -3.394 1.00 92.19 188 LEU A CA 1
ATOM 1390 C C . LEU A 1 188 ? -29.525 -1.860 -4.746 1.00 92.19 188 LEU A C 1
ATOM 1392 O O . LEU A 1 188 ? -29.992 -2.331 -5.777 1.00 92.19 188 LEU A O 1
ATOM 1396 N N . ALA A 1 189 ? -28.728 -0.794 -4.754 1.00 94.75 189 ALA A N 1
ATOM 1397 C CA . ALA A 1 189 ? -28.338 -0.115 -5.979 1.00 94.75 189 ALA A CA 1
ATOM 1398 C C . ALA A 1 189 ? -27.206 -0.816 -6.757 1.00 94.75 189 ALA A C 1
ATOM 1400 O O . ALA A 1 189 ? -26.693 -0.248 -7.721 1.00 94.75 189 ALA A O 1
ATOM 1401 N N . GLY A 1 190 ? -26.767 -2.007 -6.331 1.00 91.56 190 GLY A N 1
ATOM 1402 C CA . GLY A 1 190 ? -25.745 -2.798 -7.023 1.00 91.56 190 GLY A CA 1
ATOM 1403 C C . GLY A 1 190 ? -24.326 -2.227 -6.942 1.00 91.56 190 GLY A C 1
ATOM 1404 O O . GLY A 1 190 ? -23.440 -2.676 -7.665 1.00 91.56 190 GLY A O 1
ATOM 1405 N N . ARG A 1 191 ? -24.070 -1.250 -6.061 1.00 90.75 191 ARG A N 1
ATOM 1406 C CA . ARG A 1 191 ? -22.762 -0.573 -5.952 1.00 90.75 191 ARG A CA 1
ATOM 1407 C C . ARG A 1 191 ? -21.768 -1.296 -5.044 1.00 90.75 191 ARG A C 1
ATOM 1409 O O . ARG A 1 191 ? -20.613 -0.888 -4.954 1.00 90.75 191 ARG A O 1
ATOM 1416 N N . MET A 1 192 ? -22.191 -2.381 -4.394 1.00 92.19 192 MET A N 1
ATOM 1417 C CA . MET A 1 192 ? -21.366 -3.174 -3.474 1.00 92.19 192 MET A CA 1
ATOM 1418 C C . MET A 1 192 ? -21.321 -4.659 -3.877 1.00 92.19 192 MET A C 1
ATOM 1420 O O . MET A 1 192 ? -21.751 -5.520 -3.105 1.00 92.19 192 MET A O 1
ATOM 1424 N N . PRO A 1 193 ? -20.792 -4.991 -5.072 1.00 91.94 193 PRO A N 1
ATOM 1425 C CA . PRO A 1 193 ? -20.863 -6.344 -5.636 1.00 91.94 193 PRO A CA 1
ATOM 1426 C C . PRO A 1 193 ? -20.176 -7.403 -4.762 1.00 91.94 193 PRO A C 1
ATOM 1428 O O . PRO A 1 193 ? -20.665 -8.525 -4.646 1.00 91.94 193 PRO A O 1
ATOM 1431 N N . THR A 1 194 ? -19.074 -7.051 -4.094 1.00 92.25 194 THR A N 1
ATOM 1432 C CA . THR A 1 194 ? -18.356 -7.964 -3.190 1.00 92.25 194 THR A CA 1
ATOM 1433 C C . THR A 1 194 ? -19.204 -8.361 -1.982 1.00 92.25 194 THR A C 1
ATOM 1435 O O . THR A 1 194 ? -19.307 -9.548 -1.683 1.00 92.25 194 THR A O 1
ATOM 1438 N N . LEU A 1 195 ? -19.834 -7.388 -1.312 1.00 92.19 195 LEU A N 1
ATOM 1439 C CA . LEU A 1 195 ? -20.696 -7.654 -0.156 1.00 92.19 195 LEU A CA 1
ATOM 1440 C C . LEU A 1 195 ? -21.984 -8.365 -0.574 1.00 92.19 195 LEU A C 1
ATOM 1442 O O . LEU A 1 195 ? -22.398 -9.303 0.097 1.00 92.19 195 LEU A O 1
ATOM 1446 N N . ALA A 1 196 ? -22.581 -7.973 -1.704 1.00 92.50 196 ALA A N 1
ATOM 1447 C CA . ALA A 1 196 ? -23.755 -8.646 -2.252 1.00 92.50 196 ALA A CA 1
ATOM 1448 C C . ALA A 1 196 ? -23.478 -10.137 -2.497 1.00 92.50 196 ALA A C 1
ATOM 1450 O O . ALA A 1 196 ? -24.265 -10.990 -2.090 1.00 92.50 196 ALA A O 1
ATOM 1451 N N . ARG A 1 197 ? -22.308 -10.459 -3.066 1.00 95.19 197 ARG A N 1
ATOM 1452 C CA . ARG A 1 197 ? -21.858 -11.843 -3.242 1.00 95.19 197 ARG A CA 1
ATOM 1453 C C . ARG A 1 197 ? -21.709 -12.575 -1.906 1.00 95.19 197 ARG A C 1
ATOM 1455 O O . ARG A 1 197 ? -22.156 -13.711 -1.798 1.00 95.19 197 ARG A O 1
ATOM 1462 N N . TRP A 1 198 ? -21.110 -11.956 -0.890 1.00 94.12 198 TRP A N 1
ATOM 1463 C CA . TRP A 1 198 ? -20.969 -12.580 0.433 1.00 94.12 198 TRP A CA 1
ATOM 1464 C C . TRP A 1 198 ? -22.311 -12.849 1.115 1.00 94.12 198 TRP A C 1
ATOM 1466 O O . TRP A 1 198 ? -22.502 -13.930 1.665 1.00 94.12 198 TRP A O 1
ATOM 1476 N N . ILE A 1 199 ? -23.253 -11.908 1.022 1.00 93.06 199 ILE A N 1
ATOM 1477 C CA . ILE A 1 199 ? -24.611 -12.074 1.552 1.00 93.06 199 ILE A CA 1
ATOM 1478 C C . ILE A 1 199 ? -25.326 -13.214 0.819 1.00 93.06 199 ILE A C 1
ATOM 1480 O O . ILE A 1 199 ? -25.871 -14.108 1.459 1.00 93.06 199 ILE A O 1
ATOM 1484 N N . SER A 1 200 ? -25.241 -13.260 -0.516 1.00 92.25 200 SER A N 1
ATOM 1485 C CA . SER A 1 200 ? -25.806 -14.372 -1.301 1.00 92.25 200 SER A CA 1
ATOM 1486 C C . SER A 1 200 ? -25.157 -15.727 -0.990 1.00 92.25 200 SER A C 1
ATOM 1488 O O . SER A 1 200 ? -25.790 -16.764 -1.149 1.00 92.25 200 SER A O 1
ATOM 1490 N N . GLY A 1 201 ? -23.905 -15.717 -0.519 1.00 94.25 201 GLY A N 1
ATOM 1491 C CA . GLY A 1 201 ? -23.156 -16.898 -0.093 1.00 94.25 201 GLY A CA 1
ATOM 1492 C C . GLY A 1 201 ? -23.403 -17.321 1.358 1.00 94.25 201 GLY A C 1
ATOM 1493 O O . GLY A 1 201 ? -22.732 -18.237 1.825 1.00 94.25 201 GLY A O 1
ATOM 1494 N N . GLY A 1 202 ? -24.326 -16.667 2.076 1.00 92.44 202 GLY A N 1
ATOM 1495 C CA . GLY A 1 202 ? -24.741 -17.051 3.428 1.00 92.44 202 GLY A CA 1
ATOM 1496 C C . GLY A 1 202 ? -24.288 -16.126 4.564 1.00 92.44 202 GLY A C 1
ATOM 1497 O O . GLY A 1 202 ? -24.558 -16.443 5.721 1.00 92.44 202 GLY A O 1
ATOM 1498 N N . MET A 1 203 ? -23.627 -14.992 4.289 1.00 93.19 203 MET A N 1
ATOM 1499 C CA . MET A 1 203 ? -23.392 -13.977 5.331 1.00 93.19 203 MET A CA 1
ATOM 1500 C C . MET A 1 203 ? -24.682 -13.225 5.682 1.00 93.19 203 MET A C 1
ATOM 1502 O O . MET A 1 203 ? -25.477 -12.887 4.806 1.00 93.19 203 MET A O 1
ATOM 1506 N N . THR A 1 204 ? -24.861 -12.903 6.964 1.00 93.06 204 THR A N 1
ATOM 1507 C CA . THR A 1 204 ? -25.975 -12.079 7.449 1.00 93.06 204 THR A CA 1
ATOM 1508 C C . THR A 1 204 ? -25.569 -10.616 7.583 1.00 93.06 204 THR A C 1
ATOM 1510 O O . THR A 1 204 ? -24.399 -10.289 7.782 1.00 93.06 204 THR A O 1
ATOM 1513 N N . LEU A 1 205 ? -26.555 -9.725 7.458 1.00 91.44 205 LEU A N 1
ATOM 1514 C CA . LEU A 1 205 ? -26.399 -8.303 7.737 1.00 91.44 205 LEU A CA 1
ATOM 1515 C C . LEU A 1 205 ? -27.203 -7.952 8.987 1.00 91.44 205 LEU A C 1
ATOM 1517 O O . LEU A 1 205 ? -28.420 -7.768 8.913 1.00 91.44 205 LEU A O 1
ATOM 1521 N N . ASP A 1 206 ? -26.497 -7.830 10.104 1.00 91.88 206 ASP A N 1
ATOM 1522 C CA . ASP A 1 206 ? -27.061 -7.477 11.401 1.00 91.88 206 ASP A CA 1
ATOM 1523 C C . ASP A 1 206 ? -26.764 -6.009 11.726 1.00 91.88 206 ASP A C 1
ATOM 1525 O O . ASP A 1 206 ? -25.660 -5.509 11.495 1.00 91.88 206 ASP A O 1
ATOM 1529 N N . GLU A 1 207 ? -27.770 -5.295 12.229 1.00 91.50 207 GLU A N 1
ATOM 1530 C CA . GLU A 1 207 ? -27.614 -3.899 12.629 1.00 91.50 207 GLU A CA 1
ATOM 1531 C C . GLU A 1 207 ? -27.028 -3.816 14.038 1.00 91.50 207 GLU A C 1
ATOM 1533 O O . GLU A 1 207 ? -27.509 -4.462 14.969 1.00 91.50 207 GLU A O 1
ATOM 1538 N N . TRP A 1 208 ? -25.978 -3.011 14.188 1.00 87.50 208 TRP A N 1
ATOM 1539 C CA . TRP A 1 208 ? -25.353 -2.743 15.475 1.00 87.50 208 TRP A CA 1
ATOM 1540 C C . TRP A 1 208 ? -25.663 -1.315 15.909 1.00 87.50 208 TRP A C 1
ATOM 1542 O O . TRP A 1 208 ? -25.374 -0.364 15.182 1.00 87.50 208 TRP A O 1
ATOM 1552 N N . GLN A 1 209 ? -26.237 -1.173 17.103 1.00 88.50 209 GLN A N 1
ATOM 1553 C CA . GLN A 1 209 ? -26.524 0.125 17.695 1.00 88.50 209 GLN A CA 1
ATOM 1554 C C . GLN A 1 209 ? -25.364 0.539 18.615 1.00 88.50 209 GLN A C 1
ATOM 1556 O O . GLN A 1 209 ? -25.156 -0.098 19.652 1.00 88.50 209 GLN A O 1
ATOM 1561 N N . PRO A 1 210 ? -24.590 1.580 18.258 1.00 84.88 210 PRO A N 1
ATOM 1562 C CA . PRO A 1 210 ? -23.514 2.069 19.109 1.00 84.88 210 PRO A CA 1
ATOM 1563 C C . PRO A 1 210 ? -24.074 2.788 20.343 1.00 84.88 210 PRO A C 1
ATOM 1565 O O . PRO A 1 210 ? -25.120 3.439 20.286 1.00 84.88 210 PRO A O 1
ATOM 1568 N N . LEU A 1 211 ? -23.343 2.706 21.455 1.00 86.06 211 LEU A N 1
ATOM 1569 C CA . LEU A 1 211 ? -23.623 3.502 22.650 1.00 86.06 211 LEU A CA 1
ATOM 1570 C C . LEU A 1 211 ? -23.221 4.968 22.438 1.00 86.06 211 LEU A C 1
ATOM 1572 O O . LEU A 1 211 ? -22.387 5.288 21.589 1.00 86.06 211 LEU A O 1
ATOM 1576 N N . LEU A 1 212 ? -23.803 5.863 23.240 1.00 86.25 212 LEU A N 1
ATOM 1577 C CA . LEU A 1 212 ? -23.386 7.260 23.285 1.00 86.25 212 LEU A CA 1
ATOM 1578 C C . LEU A 1 212 ? -22.137 7.416 24.176 1.00 86.25 212 LEU A C 1
ATOM 1580 O O . LEU A 1 212 ? -22.099 6.828 25.256 1.00 86.25 212 LEU A O 1
ATOM 1584 N N . PRO A 1 213 ? -21.142 8.223 23.764 1.00 89.25 213 PRO A N 1
ATOM 1585 C CA . PRO A 1 213 ? -21.095 8.979 22.513 1.00 89.25 213 PRO A CA 1
ATOM 1586 C C . PRO A 1 213 ? -20.714 8.088 21.315 1.00 89.25 213 PRO A C 1
ATOM 1588 O O . PRO A 1 213 ? -19.789 7.283 21.398 1.00 89.25 213 PRO A O 1
ATOM 1591 N N . THR A 1 214 ? -21.370 8.283 20.164 1.00 89.94 214 THR A N 1
ATOM 1592 C CA . THR A 1 214 ? -21.089 7.543 18.916 1.00 89.94 214 THR A CA 1
ATOM 1593 C C . THR A 1 214 ? -19.822 8.064 18.229 1.00 89.94 214 THR A C 1
ATOM 1595 O O . THR A 1 214 ? -19.862 8.613 17.129 1.00 89.94 214 THR A O 1
ATOM 1598 N N . GLN A 1 215 ? -18.695 7.977 18.930 1.00 90.94 215 GLN A N 1
ATOM 1599 C CA . GLN A 1 215 ? -17.379 8.429 18.485 1.00 90.94 215 GLN A CA 1
ATOM 1600 C C . GLN A 1 215 ? -16.454 7.225 18.309 1.00 90.94 215 GLN A C 1
ATOM 1602 O O . GLN A 1 215 ? -16.632 6.199 18.974 1.00 90.94 215 GLN A O 1
ATOM 1607 N N . THR A 1 216 ? -15.450 7.354 17.438 1.00 90.56 216 THR A N 1
ATOM 1608 C CA . THR A 1 216 ? -14.524 6.264 17.097 1.00 90.56 216 THR A CA 1
ATOM 1609 C C . THR A 1 216 ? -13.829 5.696 18.337 1.00 90.56 216 THR A C 1
ATOM 1611 O O . THR A 1 216 ? -13.821 4.484 18.522 1.00 90.56 216 THR A O 1
ATOM 1614 N N . SER A 1 217 ? -13.322 6.546 19.237 1.00 91.38 217 SER A N 1
ATOM 1615 C CA . SER A 1 217 ? -12.634 6.110 20.464 1.00 91.38 217 SER A CA 1
ATOM 1616 C C . SER A 1 217 ? -13.533 5.315 21.406 1.00 91.38 217 SER A C 1
ATOM 1618 O O . SER A 1 217 ? -13.161 4.222 21.823 1.00 91.38 217 SER A O 1
ATOM 1620 N N . ALA A 1 218 ? -14.737 5.816 21.689 1.00 92.56 218 ALA A N 1
ATOM 1621 C CA . ALA A 1 218 ? -15.703 5.129 22.545 1.00 92.56 218 ALA A CA 1
ATOM 1622 C C . ALA A 1 218 ? -16.189 3.806 21.924 1.00 92.56 218 ALA A C 1
ATOM 1624 O O . ALA A 1 218 ? -16.298 2.793 22.613 1.00 92.56 218 ALA A O 1
ATOM 1625 N N . SER A 1 219 ? -16.435 3.794 20.611 1.00 92.25 219 SER A N 1
ATOM 1626 C CA . SER A 1 219 ? -16.893 2.602 19.886 1.00 92.25 219 SER A CA 1
ATOM 1627 C C . SER A 1 219 ? -15.814 1.520 19.837 1.00 92.25 219 SER A C 1
ATOM 1629 O O . SER A 1 219 ? -16.098 0.354 20.107 1.00 92.25 219 SER A O 1
ATOM 1631 N N . GLN A 1 220 ? -14.564 1.898 19.548 1.00 92.69 220 GLN A N 1
ATOM 1632 C CA . GLN A 1 220 ? -13.441 0.962 19.534 1.00 92.69 220 GLN A CA 1
ATOM 1633 C C . GLN A 1 220 ? -13.107 0.442 20.927 1.00 92.69 220 GLN A C 1
ATOM 1635 O O . GLN A 1 220 ? -12.850 -0.749 21.065 1.00 92.69 220 GLN A O 1
ATOM 1640 N N . ALA A 1 221 ? -13.166 1.286 21.961 1.00 92.94 221 ALA A N 1
ATOM 1641 C CA . ALA A 1 221 ? -12.972 0.847 23.340 1.00 92.94 221 ALA A CA 1
ATOM 1642 C C . ALA A 1 221 ? -14.030 -0.196 23.740 1.00 92.94 221 ALA A C 1
ATOM 1644 O O . ALA A 1 221 ? -13.694 -1.276 24.228 1.00 92.94 221 ALA A O 1
ATOM 1645 N N . GLY A 1 222 ? -15.303 0.062 23.418 1.00 91.75 222 GLY A N 1
ATOM 1646 C CA . GLY A 1 222 ? -16.391 -0.889 23.645 1.00 91.75 222 GLY A CA 1
ATOM 1647 C C . GLY A 1 222 ? -16.207 -2.207 22.885 1.00 91.75 222 GLY A C 1
ATOM 1648 O O . GLY A 1 222 ? -16.377 -3.276 23.466 1.00 91.75 222 GLY A O 1
ATOM 1649 N N . LEU A 1 223 ? -15.817 -2.153 21.608 1.00 91.00 223 LEU A N 1
ATOM 1650 C CA . LEU A 1 223 ? -15.624 -3.348 20.781 1.00 91.00 223 LEU A CA 1
ATOM 1651 C C . LEU A 1 223 ? -14.409 -4.182 21.220 1.00 91.00 223 LEU A C 1
ATOM 1653 O O . LEU A 1 223 ? -14.489 -5.408 21.282 1.00 91.00 223 LEU A O 1
ATOM 1657 N N . LEU A 1 224 ? -13.282 -3.522 21.490 1.00 93.06 224 LEU A N 1
ATOM 1658 C CA . LEU A 1 224 ? -11.990 -4.173 21.700 1.00 93.06 224 LEU A CA 1
ATOM 1659 C C . LEU A 1 224 ? -11.707 -4.493 23.169 1.00 93.06 224 LEU A C 1
ATOM 1661 O O . LEU A 1 224 ? -11.072 -5.504 23.438 1.00 93.06 224 LEU A O 1
ATOM 1665 N N . HIS A 1 225 ? -12.188 -3.683 24.111 1.00 92.50 225 HIS A N 1
ATOM 1666 C CA . HIS A 1 225 ? -11.924 -3.846 25.547 1.00 92.50 225 HIS A CA 1
ATOM 1667 C C . HIS A 1 225 ? -13.199 -4.072 26.372 1.00 92.50 225 HIS A C 1
ATOM 1669 O O . HIS A 1 225 ? -13.132 -4.172 27.591 1.00 92.50 225 HIS A O 1
ATOM 1675 N N . ARG A 1 226 ? -14.379 -4.160 25.734 1.00 91.88 226 ARG A N 1
ATOM 1676 C CA . ARG A 1 226 ? -15.689 -4.311 26.408 1.00 91.88 226 ARG A CA 1
ATOM 1677 C C . ARG A 1 226 ? -16.000 -3.197 27.413 1.00 91.88 226 ARG A C 1
ATOM 1679 O O . ARG A 1 226 ? -16.869 -3.363 28.268 1.00 91.88 226 ARG A O 1
ATOM 1686 N N . ARG A 1 227 ? -15.310 -2.061 27.298 1.00 90.38 227 ARG A N 1
ATOM 1687 C CA . ARG A 1 227 ? -15.427 -0.916 28.195 1.00 90.38 227 ARG A CA 1
ATOM 1688 C C . ARG A 1 227 ? -15.198 0.374 27.428 1.00 90.38 227 ARG A C 1
ATOM 1690 O O . ARG A 1 227 ? -14.230 0.487 26.689 1.00 90.38 227 ARG A O 1
ATOM 1697 N N . ASN A 1 228 ? -16.073 1.350 27.621 1.00 91.06 228 ASN A N 1
ATOM 1698 C CA . ASN A 1 228 ? -15.974 2.679 27.015 1.00 91.06 228 ASN A CA 1
ATOM 1699 C C . ASN A 1 228 ? -16.200 3.816 28.030 1.00 91.06 228 ASN A C 1
ATOM 1701 O O . ASN A 1 228 ? -16.411 4.963 27.635 1.00 91.06 228 ASN A O 1
ATOM 1705 N N . ASP A 1 229 ? -16.142 3.502 29.329 1.00 89.56 229 ASP A N 1
ATOM 1706 C CA . ASP A 1 229 ? -16.264 4.477 30.413 1.00 89.56 229 ASP A CA 1
ATOM 1707 C C . ASP A 1 229 ? -15.165 5.546 30.330 1.00 89.56 229 ASP A C 1
ATOM 1709 O O . ASP A 1 229 ? -14.025 5.267 29.956 1.00 89.56 229 ASP A O 1
ATOM 1713 N N . GLY A 1 230 ? -15.488 6.778 30.730 1.00 88.38 230 GLY A N 1
ATOM 1714 C CA . GLY A 1 230 ? -14.502 7.862 30.812 1.00 88.38 230 GLY A CA 1
ATOM 1715 C C . GLY A 1 230 ? -14.094 8.473 29.467 1.00 88.38 230 GLY A C 1
ATOM 1716 O O . GLY A 1 230 ? -13.165 9.278 29.433 1.00 88.38 230 GLY A O 1
ATOM 1717 N N . ILE A 1 231 ? -14.794 8.142 28.374 1.00 92.75 231 ILE A N 1
ATOM 1718 C CA . ILE A 1 231 ? -14.590 8.727 27.040 1.00 92.75 231 ILE A CA 1
ATOM 1719 C C . ILE A 1 231 ? -15.836 9.546 26.652 1.00 92.75 231 ILE A C 1
ATOM 1721 O O . ILE A 1 231 ? -16.734 9.034 25.984 1.00 92.75 231 ILE A O 1
ATOM 1725 N N . PRO A 1 232 ? -15.935 10.826 27.060 1.00 92.38 232 PRO A N 1
ATOM 1726 C CA . PRO A 1 232 ? -17.128 11.645 26.820 1.00 92.38 232 PRO A CA 1
ATOM 1727 C C . PRO A 1 232 ? -17.238 12.173 25.379 1.00 92.38 232 PRO A C 1
ATOM 1729 O O . PRO A 1 232 ? -18.286 12.681 24.985 1.00 92.38 232 PRO A O 1
ATOM 1732 N N . GLY A 1 233 ? -16.180 12.067 24.571 1.00 92.00 233 GLY A N 1
ATOM 1733 C CA . GLY A 1 233 ? -16.189 12.513 23.180 1.00 92.00 233 GLY A CA 1
ATOM 1734 C C . GLY A 1 233 ? -14.861 12.280 22.464 1.00 92.00 233 GLY A C 1
ATOM 1735 O O . GLY A 1 233 ? -13.939 11.687 23.011 1.00 92.00 233 GLY A O 1
ATOM 1736 N N . PHE A 1 234 ? -14.750 12.769 21.226 1.00 90.94 234 PHE A N 1
ATOM 1737 C CA . PHE A 1 234 ? -13.504 12.682 20.449 1.00 90.94 234 PHE A CA 1
ATOM 1738 C C . PHE A 1 234 ? -12.410 13.621 20.984 1.00 90.94 234 PHE A C 1
ATOM 1740 O O . PHE A 1 234 ? -11.223 13.292 20.957 1.00 90.94 234 PHE A O 1
ATOM 1747 N N . ARG A 1 235 ? -12.824 14.792 21.481 1.00 94.00 235 ARG A N 1
ATOM 1748 C CA . ARG A 1 235 ? -11.992 15.767 22.193 1.00 94.00 235 ARG A CA 1
ATOM 1749 C C . ARG A 1 235 ? -12.695 16.159 23.475 1.00 94.00 235 ARG A C 1
ATOM 1751 O O . ARG A 1 235 ? -13.890 16.449 23.429 1.00 94.00 235 ARG A O 1
ATOM 1758 N N . TRP A 1 236 ? -11.976 16.198 24.586 1.00 94.88 236 TRP A N 1
ATOM 1759 C CA . TRP A 1 236 ? -12.533 16.668 25.849 1.00 94.88 236 TRP A CA 1
ATOM 1760 C C . TRP A 1 236 ? -11.462 17.266 26.746 1.00 94.88 236 TRP A C 1
ATOM 1762 O O . TRP A 1 236 ? -10.281 16.945 26.641 1.00 94.88 236 TRP A O 1
ATOM 1772 N N . TRP A 1 237 ? -11.894 18.167 27.621 1.00 95.69 237 TRP A N 1
ATOM 1773 C CA . TRP A 1 237 ? -11.030 18.763 28.625 1.00 95.69 237 TRP A CA 1
ATOM 1774 C C . TRP A 1 237 ? -10.980 17.872 29.867 1.00 95.69 237 TRP A C 1
ATOM 1776 O O . TRP A 1 237 ? -12.016 17.590 30.473 1.00 95.69 237 TRP A O 1
ATOM 1786 N N . GLU A 1 238 ? -9.783 17.438 30.242 1.00 93.69 238 GLU A N 1
ATOM 1787 C CA . GLU A 1 238 ? -9.502 16.702 31.472 1.00 93.69 238 GLU A CA 1
ATOM 1788 C C . GLU A 1 238 ? -9.234 17.690 32.604 1.00 93.69 238 GLU A C 1
ATOM 1790 O O . GLU A 1 238 ? -8.270 18.458 32.559 1.00 93.69 238 GLU A O 1
ATOM 1795 N N . LYS A 1 239 ? -10.106 17.688 33.619 1.00 94.06 239 LYS A N 1
ATOM 1796 C CA . LYS A 1 239 ? -10.021 18.639 34.734 1.00 94.06 239 LYS A CA 1
ATOM 1797 C C . LYS A 1 239 ? -8.871 18.297 35.674 1.00 94.06 239 LYS A C 1
ATOM 1799 O O . LYS A 1 239 ? -8.231 19.210 36.181 1.00 94.06 239 LYS A O 1
ATOM 1804 N N . GLU A 1 240 ? -8.586 17.018 35.888 1.00 90.56 240 GLU A N 1
ATOM 1805 C CA . GLU A 1 240 ? -7.540 16.560 36.804 1.00 90.56 240 GLU A CA 1
ATOM 1806 C C . GLU A 1 240 ? -6.151 17.006 36.337 1.00 90.56 240 GLU A C 1
ATOM 1808 O O . GLU A 1 240 ? -5.347 17.473 37.136 1.00 90.56 240 GLU A O 1
ATOM 1813 N N . THR A 1 241 ? -5.880 16.916 35.034 1.00 91.56 241 THR A N 1
ATOM 1814 C CA . THR A 1 241 ? -4.572 17.258 34.455 1.00 91.56 241 THR A CA 1
ATOM 1815 C C . THR A 1 241 ? -4.565 18.601 33.727 1.00 91.56 241 THR A C 1
ATOM 1817 O O . THR A 1 241 ? -3.550 18.948 33.130 1.00 91.56 241 THR A O 1
ATOM 1820 N N . GLN A 1 242 ? -5.696 19.318 33.702 1.00 94.44 242 GLN A N 1
ATOM 1821 C CA . GLN A 1 242 ? -5.871 20.594 32.996 1.00 94.44 242 GLN A CA 1
ATOM 1822 C C . GLN A 1 242 ? -5.376 20.545 31.539 1.00 94.44 242 GLN A C 1
ATOM 1824 O O . GLN A 1 242 ? -4.632 21.418 31.090 1.00 94.44 242 GLN A O 1
ATOM 1829 N N . ARG A 1 243 ? -5.762 19.501 30.793 1.00 94.31 243 ARG A N 1
ATOM 1830 C CA . ARG A 1 243 ? -5.339 19.326 29.395 1.00 94.31 243 ARG A CA 1
ATOM 1831 C C . ARG A 1 243 ? -6.488 18.923 28.488 1.00 94.31 243 ARG A C 1
ATOM 1833 O O . ARG A 1 243 ? -7.448 18.287 28.917 1.00 94.31 243 ARG A O 1
ATOM 1840 N N . LEU A 1 244 ? -6.353 19.246 27.208 1.00 95.00 244 LEU A N 1
ATOM 1841 C CA . LEU A 1 244 ? -7.256 18.762 26.173 1.00 95.00 244 LEU A CA 1
ATOM 1842 C C . LEU A 1 244 ? -6.783 17.384 25.703 1.00 95.00 244 LEU A C 1
ATOM 1844 O O . LEU A 1 244 ? -5.720 17.284 25.099 1.00 95.00 244 LEU A O 1
ATOM 1848 N N . LEU A 1 245 ? -7.586 16.353 25.945 1.00 93.44 245 LEU A N 1
ATOM 1849 C CA . LEU A 1 245 ? -7.395 15.029 25.361 1.00 93.44 245 LEU A CA 1
ATOM 1850 C C . LEU A 1 245 ? -8.000 15.002 23.960 1.00 93.44 245 LEU A C 1
ATOM 1852 O O . LEU A 1 245 ? -9.146 15.419 23.754 1.00 93.44 245 LEU A O 1
ATOM 1856 N N . VAL A 1 246 ? -7.242 14.490 22.995 1.00 92.94 246 VAL A N 1
ATOM 1857 C CA . VAL A 1 246 ? -7.677 14.315 21.611 1.00 92.94 246 VAL A CA 1
ATOM 1858 C C . VAL A 1 246 ? -7.468 12.860 21.214 1.00 92.94 246 VAL A C 1
ATOM 1860 O O . VAL A 1 246 ? -6.345 12.386 21.116 1.00 92.94 246 VAL A O 1
ATOM 1863 N N . SER A 1 247 ? -8.556 12.151 20.914 1.00 89.88 247 SER A N 1
ATOM 1864 C CA . SER A 1 247 ? -8.521 10.699 20.696 1.00 89.88 247 SER A CA 1
ATOM 1865 C C . SER A 1 247 ? -7.510 10.241 19.642 1.00 89.88 247 SER A C 1
ATOM 1867 O O . SER A 1 247 ? -6.938 9.177 19.807 1.00 89.88 247 SER A O 1
ATOM 1869 N N . ASN A 1 248 ? -7.271 11.011 18.574 1.00 84.75 248 ASN A N 1
ATOM 1870 C CA . ASN A 1 248 ? -6.326 10.638 17.514 1.00 84.75 248 ASN A CA 1
ATOM 1871 C C . ASN A 1 248 ? -4.866 11.044 17.782 1.00 84.75 248 ASN A C 1
ATOM 1873 O O . ASN A 1 248 ? -4.012 10.767 16.940 1.00 84.75 248 ASN A O 1
ATOM 1877 N N . HIS A 1 249 ? -4.565 11.715 18.895 1.00 86.50 249 HIS A N 1
ATOM 1878 C CA . HIS A 1 249 ? -3.187 11.983 19.290 1.00 86.50 249 HIS A CA 1
ATOM 1879 C C . HIS A 1 249 ? -2.597 10.731 19.951 1.00 86.50 249 HIS A C 1
ATOM 1881 O O . HIS A 1 249 ? -3.181 10.243 20.915 1.00 86.50 249 HIS A O 1
ATOM 1887 N N . PRO A 1 250 ? -1.438 10.219 19.497 1.00 85.94 250 PRO A N 1
ATOM 1888 C CA . PRO A 1 250 ? -0.849 8.986 20.025 1.00 85.94 250 PRO A CA 1
ATOM 1889 C C . PRO A 1 250 ? -0.716 8.908 21.551 1.00 85.94 250 PRO A C 1
ATOM 1891 O O . PRO A 1 250 ? -1.116 7.918 22.163 1.00 85.94 250 PRO A O 1
ATOM 1894 N N . ALA A 1 251 ? -0.212 9.975 22.178 1.00 86.00 251 ALA A N 1
ATOM 1895 C CA . ALA A 1 251 ? -0.043 10.040 23.629 1.00 86.00 251 ALA A CA 1
ATOM 1896 C C . ALA A 1 251 ? -1.384 9.972 24.381 1.00 86.00 251 ALA A C 1
ATOM 1898 O O . ALA A 1 251 ? -1.492 9.305 25.410 1.00 86.00 251 ALA A O 1
ATOM 1899 N N . ASP A 1 252 ? -2.418 10.616 23.840 1.00 90.56 252 ASP A N 1
ATOM 1900 C CA . ASP A 1 252 ? -3.756 10.624 24.427 1.00 90.56 252 ASP A CA 1
ATOM 1901 C C . ASP A 1 252 ? -4.470 9.290 24.174 1.00 90.56 252 ASP A C 1
ATOM 1903 O O . ASP A 1 252 ? -5.085 8.744 25.084 1.00 90.56 252 ASP A O 1
ATOM 1907 N N . ALA A 1 253 ? -4.328 8.706 22.979 1.00 89.94 253 ALA A N 1
ATOM 1908 C CA . ALA A 1 253 ? -4.820 7.367 22.656 1.00 89.94 253 ALA A CA 1
ATOM 1909 C C . ALA A 1 253 ? -4.221 6.303 23.587 1.00 89.94 253 ALA A C 1
ATOM 1911 O O . ALA A 1 253 ? -4.938 5.417 24.049 1.00 89.94 253 ALA A O 1
ATOM 1912 N N . ARG A 1 254 ? -2.928 6.419 23.918 1.00 89.38 254 ARG A N 1
ATOM 1913 C CA . ARG A 1 254 ? -2.260 5.545 24.892 1.00 89.38 254 ARG A CA 1
ATOM 1914 C C . ARG A 1 254 ? -2.841 5.693 26.288 1.00 89.38 254 ARG A C 1
ATOM 1916 O O . ARG A 1 254 ? -3.036 4.694 26.974 1.00 89.38 254 ARG A O 1
ATOM 1923 N N . GLU A 1 255 ? -3.116 6.920 26.709 1.00 91.06 255 GLU A N 1
ATOM 1924 C CA . GLU A 1 255 ? -3.751 7.167 27.999 1.00 91.06 255 GLU A CA 1
ATOM 1925 C C . GLU A 1 255 ? -5.179 6.601 28.039 1.00 91.06 255 GLU A C 1
ATOM 1927 O O . GLU A 1 255 ? -5.567 5.995 29.036 1.00 91.06 255 GLU A O 1
ATOM 1932 N N . ILE A 1 256 ? -5.940 6.734 26.949 1.00 91.88 256 ILE A N 1
ATOM 1933 C CA . ILE A 1 256 ? -7.261 6.109 26.812 1.00 91.88 256 ILE A CA 1
ATOM 1934 C C . ILE A 1 256 ? -7.133 4.589 26.939 1.00 91.88 256 ILE A C 1
ATOM 1936 O O . ILE A 1 256 ? -7.821 4.001 27.771 1.00 91.88 256 ILE A O 1
ATOM 1940 N N . GLU A 1 257 ? -6.236 3.957 26.172 1.00 91.94 257 GLU A N 1
ATOM 1941 C CA . GLU A 1 257 ? -6.019 2.504 26.213 1.00 91.94 257 GLU A CA 1
ATOM 1942 C C . GLU A 1 257 ? -5.647 2.032 27.620 1.00 91.94 257 GLU A C 1
ATOM 1944 O O . GLU A 1 257 ? -6.243 1.087 28.125 1.00 91.94 257 GLU A O 1
ATOM 1949 N N . LYS A 1 258 ? -4.736 2.741 28.295 1.00 92.19 258 LYS A N 1
ATOM 1950 C CA . LYS A 1 258 ? -4.316 2.437 29.670 1.00 92.19 258 LYS A CA 1
ATOM 1951 C C . LYS A 1 258 ? -5.484 2.428 30.663 1.00 92.19 258 LYS A C 1
ATOM 1953 O O . LYS A 1 258 ? -5.434 1.694 31.643 1.00 92.19 258 LYS A O 1
ATOM 1958 N N . ARG A 1 259 ? -6.515 3.248 30.438 1.00 91.44 259 ARG A N 1
ATOM 1959 C CA . ARG A 1 259 ? -7.693 3.345 31.318 1.00 91.44 259 ARG A CA 1
ATOM 1960 C C . ARG A 1 259 ? -8.750 2.288 31.022 1.00 91.44 259 ARG A C 1
ATOM 1962 O O . ARG A 1 259 ? -9.447 1.865 31.943 1.00 91.44 259 ARG A O 1
ATOM 1969 N N . VAL A 1 260 ? -8.905 1.901 29.755 1.00 92.62 260 VAL A N 1
ATOM 1970 C CA . VAL A 1 260 ? -9.938 0.936 29.341 1.00 92.62 260 VAL A CA 1
ATOM 1971 C C . VAL A 1 260 ? -9.444 -0.508 29.318 1.00 92.62 260 VAL A C 1
ATOM 1973 O O . VAL A 1 260 ? -10.263 -1.411 29.458 1.00 92.62 260 VAL A O 1
ATOM 1976 N N . SER A 1 261 ? -8.138 -0.733 29.157 1.00 91.94 261 SER A N 1
ATOM 1977 C CA . SER A 1 261 ? -7.534 -2.064 29.121 1.00 91.94 261 SER A CA 1
ATOM 1978 C C . SER A 1 261 ? -7.484 -2.701 30.511 1.00 91.94 261 SER A C 1
ATOM 1980 O O . SER A 1 261 ? -7.065 -2.086 31.491 1.00 91.94 261 SER A O 1
ATOM 1982 N N . ASP A 1 262 ? -7.875 -3.970 30.571 1.00 90.50 262 ASP A N 1
ATOM 1983 C CA . ASP A 1 262 ? -7.692 -4.872 31.709 1.00 90.50 262 ASP A CA 1
ATOM 1984 C C . ASP A 1 262 ? -6.720 -6.027 31.380 1.00 90.50 262 ASP A C 1
ATOM 1986 O O . ASP A 1 262 ? -6.572 -6.971 32.156 1.00 90.50 262 ASP A O 1
ATOM 1990 N N . GLY A 1 263 ? -6.051 -5.963 30.220 1.00 88.12 263 GLY A N 1
ATOM 1991 C CA . GLY A 1 263 ? -5.187 -7.018 29.684 1.00 88.12 263 GLY A CA 1
ATOM 1992 C C . GLY A 1 263 ? -5.936 -8.193 29.039 1.00 88.12 263 GLY A C 1
ATOM 1993 O O . GLY A 1 263 ? -5.299 -9.118 28.524 1.00 88.12 263 GLY A O 1
ATOM 1994 N N . THR A 1 264 ? -7.271 -8.179 29.034 1.00 90.75 264 THR A N 1
ATOM 1995 C CA . THR A 1 264 ? -8.133 -9.244 28.496 1.00 90.75 264 THR A CA 1
ATOM 1996 C C . THR A 1 264 ? -8.954 -8.805 27.280 1.00 90.75 264 THR A C 1
ATOM 1998 O O . THR A 1 264 ? -9.991 -9.402 26.971 1.00 90.75 264 THR A O 1
ATOM 2001 N N . GLY A 1 265 ? -8.473 -7.789 26.560 1.00 88.31 265 GLY A N 1
ATOM 2002 C CA . GLY A 1 265 ? -9.044 -7.318 25.305 1.00 88.31 265 GLY A CA 1
ATOM 2003 C C . GLY A 1 265 ? -9.249 -8.413 24.249 1.00 88.31 265 GLY A C 1
ATOM 2004 O O . GLY A 1 265 ? -8.722 -9.525 24.308 1.00 88.31 265 GLY A O 1
ATOM 2005 N N . LEU A 1 266 ? -10.057 -8.089 23.240 1.00 90.44 266 LEU A N 1
ATOM 2006 C CA . LEU A 1 266 ? -10.505 -9.009 22.193 1.00 90.44 266 LEU A CA 1
ATOM 2007 C C . LEU A 1 266 ? -9.348 -9.683 21.439 1.00 90.44 266 LEU A C 1
ATOM 2009 O O . LEU A 1 266 ? -9.522 -10.789 20.931 1.00 90.44 266 LEU A O 1
ATOM 2013 N N . LEU A 1 267 ? -8.194 -9.018 21.342 1.00 89.25 267 LEU A N 1
ATOM 2014 C CA . LEU A 1 267 ? -7.034 -9.470 20.571 1.00 89.25 267 LEU A CA 1
ATOM 2015 C C . LEU A 1 267 ? -5.912 -10.052 21.453 1.00 89.25 267 LEU A C 1
ATOM 2017 O O . LEU A 1 267 ? -4.829 -10.369 20.939 1.00 89.25 267 LEU A O 1
ATOM 2021 N N . THR A 1 268 ? -6.167 -10.253 22.751 1.00 85.94 268 THR A N 1
ATOM 2022 C CA . THR A 1 268 ? -5.272 -10.981 23.662 1.00 85.94 268 THR A CA 1
ATOM 2023 C C . THR A 1 268 ? -5.039 -12.418 23.168 1.00 85.94 268 THR A C 1
ATOM 2025 O O . THR A 1 268 ? -5.874 -13.015 22.492 1.00 85.94 268 THR A O 1
ATOM 2028 N N . GLY A 1 269 ? -3.880 -13.005 23.489 1.00 76.25 269 GLY A N 1
ATOM 2029 C CA . GLY A 1 269 ? -3.582 -14.408 23.150 1.00 76.25 269 GLY A CA 1
ATOM 2030 C C . GLY A 1 269 ? -2.987 -14.620 21.754 1.00 76.25 269 GLY A C 1
ATOM 2031 O O . GLY A 1 269 ? -3.029 -15.722 21.219 1.00 76.25 269 GLY A O 1
ATOM 2032 N N . GLY A 1 270 ? -2.397 -13.577 21.165 1.00 76.88 270 GLY A N 1
ATOM 2033 C CA . GLY A 1 270 ? -1.666 -13.685 19.901 1.00 76.88 270 GLY A CA 1
ATOM 2034 C C . GLY A 1 270 ? -2.336 -13.016 18.705 1.00 76.88 270 GLY A C 1
ATOM 2035 O O . GLY A 1 270 ? -1.825 -13.187 17.598 1.00 76.88 270 GLY A O 1
ATOM 2036 N N . GLY A 1 271 ? -3.407 -12.242 18.909 1.00 84.31 271 GLY A N 1
ATOM 2037 C CA . GLY A 1 271 ? -4.036 -11.420 17.876 1.00 84.31 271 GLY A CA 1
ATOM 2038 C C . GLY A 1 271 ? -3.164 -10.250 17.406 1.00 84.31 271 GLY A C 1
ATOM 2039 O O . GLY A 1 271 ? -2.100 -9.966 17.981 1.00 84.31 271 GLY A O 1
ATOM 2040 N N . ALA A 1 272 ? -3.633 -9.589 16.345 1.00 88.12 272 ALA A N 1
ATOM 2041 C CA . ALA A 1 272 ? -2.990 -8.431 15.735 1.00 88.12 272 ALA A CA 1
ATOM 2042 C C . ALA A 1 272 ? -3.994 -7.293 15.488 1.00 88.12 272 ALA A C 1
ATOM 2044 O O . ALA A 1 272 ? -5.093 -7.534 14.990 1.00 88.12 272 ALA A O 1
ATOM 2045 N N . SER A 1 273 ? -3.593 -6.061 15.806 1.00 89.44 273 SER A N 1
ATOM 2046 C CA . SER A 1 273 ? -4.332 -4.833 15.490 1.00 89.44 273 SER A CA 1
ATOM 2047 C C . SER A 1 273 ? -3.641 -4.083 14.351 1.00 89.44 273 SER A C 1
ATOM 2049 O O . SER A 1 273 ? -2.423 -3.907 14.380 1.00 89.44 273 SER A O 1
ATOM 2051 N N . VAL A 1 274 ? -4.395 -3.650 13.337 1.00 88.56 274 VAL A N 1
ATOM 2052 C CA . VAL A 1 274 ? -3.863 -2.939 12.160 1.00 88.56 274 VAL A CA 1
ATOM 2053 C C . VAL A 1 274 ? -4.697 -1.685 11.912 1.00 88.56 274 VAL A C 1
ATOM 2055 O O . VAL A 1 274 ? -5.874 -1.795 11.581 1.00 88.56 274 VAL A O 1
ATOM 2058 N N . GLY A 1 275 ? -4.095 -0.500 12.030 1.00 84.69 275 GLY A N 1
ATOM 2059 C CA . GLY A 1 275 ? -4.749 0.768 11.676 1.00 84.69 275 GLY A CA 1
ATOM 2060 C C . GLY A 1 275 ? -5.863 1.228 12.627 1.00 84.69 275 GLY A C 1
ATOM 2061 O O . GLY A 1 275 ? -6.705 2.023 12.214 1.00 84.69 275 GLY A O 1
ATOM 2062 N N . ASN A 1 276 ? -5.905 0.723 13.865 1.00 89.31 276 ASN A N 1
ATOM 2063 C CA . ASN A 1 276 ? -6.915 1.104 14.860 1.00 89.31 276 ASN A CA 1
ATOM 2064 C C . ASN A 1 276 ? -6.451 2.273 15.742 1.00 89.31 276 ASN A C 1
ATOM 2066 O O . ASN A 1 276 ? -5.281 2.645 15.766 1.00 89.31 276 ASN A O 1
ATOM 2070 N N . LEU A 1 277 ? -7.365 2.846 16.524 1.00 87.88 277 LEU A N 1
ATOM 2071 C CA . LEU A 1 277 ? -6.998 3.780 17.583 1.00 87.88 277 LEU A CA 1
ATOM 2072 C C . LEU A 1 277 ? -6.394 3.047 18.786 1.00 87.88 277 LEU A C 1
ATOM 2074 O O . LEU A 1 277 ? -5.347 3.450 19.289 1.00 87.88 277 LEU A O 1
ATOM 2078 N N . LEU A 1 278 ? -7.057 1.968 19.209 1.00 90.75 278 LEU A N 1
ATOM 2079 C CA . LEU A 1 278 ? -6.700 1.145 20.365 1.00 90.75 278 LEU A CA 1
ATOM 2080 C C . LEU A 1 278 ? -6.250 -0.243 19.907 1.00 90.75 278 LEU A C 1
ATOM 2082 O O . LEU A 1 278 ? -6.735 -0.754 18.893 1.00 90.75 278 LEU A O 1
ATOM 2086 N N . SER A 1 279 ? -5.340 -0.866 20.653 1.00 89.06 279 SER A N 1
ATOM 2087 C CA . SER A 1 279 ? -4.765 -2.157 20.269 1.00 89.06 279 SER A CA 1
ATOM 2088 C C . SER A 1 279 ? -5.665 -3.357 20.562 1.00 89.06 279 SER A C 1
ATOM 2090 O O . SER A 1 279 ? -5.470 -4.410 19.959 1.00 89.06 279 SER A O 1
ATOM 2092 N N . GLY A 1 280 ? -6.632 -3.241 21.480 1.00 89.75 280 GLY A N 1
ATOM 2093 C CA . GLY A 1 280 ? -7.419 -4.391 21.936 1.00 89.75 280 GLY A CA 1
ATOM 2094 C C . GLY A 1 280 ? -6.590 -5.444 22.669 1.00 89.75 280 GLY A C 1
ATOM 2095 O O . GLY A 1 280 ? -6.930 -6.624 22.598 1.00 89.75 280 GLY A O 1
ATOM 2096 N N . ASP A 1 281 ? -5.489 -5.023 23.302 1.00 87.31 281 ASP A N 1
ATOM 2097 C CA . ASP A 1 281 ? -4.492 -5.869 23.973 1.00 87.31 281 ASP A CA 1
ATOM 2098 C C . ASP A 1 281 ? -3.785 -6.856 23.029 1.00 87.31 281 ASP A C 1
ATOM 2100 O O . ASP A 1 281 ? -3.265 -7.904 23.428 1.00 87.31 281 ASP A O 1
ATOM 2104 N N . ALA A 1 282 ? -3.718 -6.496 21.744 1.00 86.12 282 ALA A N 1
ATOM 2105 C CA . ALA A 1 282 ? -3.034 -7.286 20.740 1.00 86.12 282 ALA A CA 1
ATOM 2106 C C . ALA A 1 282 ? -1.534 -7.403 21.044 1.00 86.12 282 ALA A C 1
ATOM 2108 O O . ALA A 1 282 ? -0.820 -6.422 21.260 1.00 86.12 282 ALA A O 1
ATOM 2109 N N . SER A 1 283 ? -1.019 -8.630 20.945 1.00 80.00 283 SER A N 1
ATOM 2110 C CA . SER A 1 283 ? 0.423 -8.901 21.050 1.00 80.00 283 SER A CA 1
ATOM 2111 C C . SER A 1 283 ? 1.253 -8.221 19.953 1.00 80.00 283 SER A C 1
ATOM 2113 O O . SER A 1 283 ? 2.463 -8.049 20.098 1.00 80.00 283 SER A O 1
ATOM 2115 N N . ARG A 1 284 ? 0.605 -7.897 18.829 1.00 81.12 284 ARG A N 1
ATOM 2116 C CA . ARG A 1 284 ? 1.180 -7.237 17.660 1.00 81.12 284 ARG A CA 1
ATOM 2117 C C . ARG A 1 284 ? 0.253 -6.108 17.254 1.00 81.12 284 ARG A C 1
ATOM 2119 O O . ARG A 1 284 ? -0.952 -6.306 17.128 1.00 81.12 284 ARG A O 1
ATOM 2126 N N . SER A 1 285 ? 0.818 -4.935 17.051 1.00 78.00 285 SER A N 1
ATOM 2127 C CA . SER A 1 285 ? 0.055 -3.740 16.745 1.00 78.00 285 SER A CA 1
ATOM 2128 C C . SER A 1 285 ? 0.800 -2.976 15.668 1.00 78.00 285 SER A C 1
ATOM 2130 O O . SER A 1 285 ? 2.000 -2.756 15.797 1.00 78.00 285 SER A O 1
ATOM 2132 N N . TYR A 1 286 ? 0.112 -2.635 14.587 1.00 78.31 286 TYR A N 1
ATOM 2133 C CA . TYR A 1 286 ? 0.687 -1.944 13.442 1.00 78.31 286 TYR A CA 1
ATOM 2134 C C . TYR A 1 286 ? -0.145 -0.708 13.142 1.00 78.31 286 TYR A C 1
ATOM 2136 O O . TYR A 1 286 ? -1.370 -0.817 13.019 1.00 78.31 286 TYR A O 1
ATOM 2144 N N . LEU A 1 287 ? 0.495 0.456 12.989 1.00 69.25 287 LEU A N 1
ATOM 2145 C CA . LEU A 1 287 ? -0.186 1.703 12.622 1.00 69.25 287 LEU A CA 1
ATOM 2146 C C . LEU A 1 287 ? -1.335 2.033 13.590 1.00 69.25 287 LEU A C 1
ATOM 2148 O O . LEU A 1 287 ? -2.370 2.550 13.174 1.00 69.25 287 LEU A O 1
ATOM 2152 N N . THR A 1 288 ? -1.189 1.654 14.862 1.00 68.25 288 THR A N 1
ATOM 2153 C CA . THR A 1 288 ? -2.238 1.809 15.876 1.00 68.25 288 THR A CA 1
ATOM 2154 C C . THR A 1 288 ? -1.878 2.964 16.794 1.00 68.25 288 THR A C 1
ATOM 2156 O O . THR A 1 288 ? -0.821 2.936 17.423 1.00 68.25 288 THR A O 1
ATOM 2159 N N . ALA A 1 289 ? -2.748 3.973 16.882 1.00 58.28 289 ALA A N 1
ATOM 2160 C CA . ALA A 1 289 ? -2.413 5.265 17.489 1.00 58.28 289 ALA A CA 1
ATOM 2161 C C . ALA A 1 289 ? -1.892 5.145 18.933 1.00 58.28 289 ALA A C 1
ATOM 2163 O O . ALA A 1 289 ? -0.888 5.764 19.272 1.00 58.28 289 ALA A O 1
ATOM 2164 N N . ALA A 1 290 ? -2.506 4.306 19.769 1.0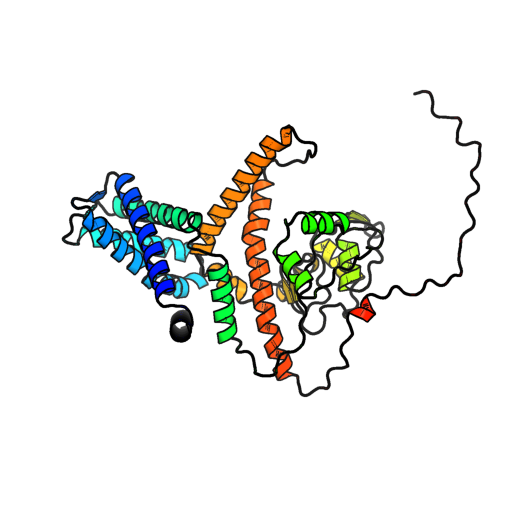0 47.22 290 ALA A N 1
ATOM 2165 C CA . ALA A 1 290 ? -2.091 4.116 21.160 1.00 47.22 290 ALA A CA 1
ATOM 2166 C C . ALA A 1 290 ? -0.699 3.465 21.327 1.00 47.22 290 ALA A C 1
ATOM 2168 O O . ALA A 1 290 ? -0.004 3.700 22.324 1.00 47.22 290 ALA A O 1
ATOM 2169 N N . THR A 1 291 ? -0.254 2.681 20.342 1.00 61.28 291 THR A N 1
ATOM 2170 C CA . THR A 1 291 ? 1.002 1.913 20.394 1.00 61.28 291 THR A CA 1
ATOM 2171 C C . THR A 1 291 ? 2.078 2.424 19.436 1.00 61.28 291 THR A C 1
ATOM 2173 O O . THR A 1 291 ? 3.160 1.849 19.419 1.00 61.28 291 THR A O 1
ATOM 2176 N N . ILE A 1 292 ? 1.807 3.476 18.655 1.00 64.06 292 ILE A N 1
ATOM 2177 C CA . ILE A 1 292 ? 2.704 3.937 17.578 1.00 64.06 292 ILE A CA 1
ATOM 2178 C C . ILE A 1 292 ? 4.062 4.450 18.083 1.00 64.06 292 ILE A C 1
ATOM 2180 O O . ILE A 1 292 ? 5.064 4.325 17.391 1.00 64.06 292 ILE A O 1
ATOM 2184 N N . ASP A 1 293 ? 4.136 4.948 19.324 1.00 55.38 293 ASP A N 1
ATOM 2185 C CA . ASP A 1 293 ? 5.418 5.350 19.931 1.00 55.38 293 ASP A CA 1
ATOM 2186 C C . ASP A 1 293 ? 6.075 4.242 20.776 1.00 55.38 293 ASP A C 1
ATOM 2188 O O . ASP A 1 293 ? 6.986 4.540 21.547 1.00 55.38 293 ASP A O 1
ATOM 2192 N N . ASP A 1 294 ? 5.630 2.982 20.678 1.00 56.66 294 ASP A N 1
ATOM 2193 C CA . ASP A 1 294 ? 6.310 1.826 21.283 1.00 56.66 294 ASP A CA 1
ATOM 2194 C C . ASP A 1 294 ? 7.043 1.004 20.198 1.00 56.66 294 ASP A C 1
ATOM 2196 O O . ASP A 1 294 ? 6.454 0.114 19.565 1.00 56.66 294 ASP A O 1
ATOM 2200 N N . PRO A 1 295 ? 8.360 1.236 19.998 1.00 48.16 295 PRO A N 1
ATOM 2201 C CA . PRO A 1 295 ? 9.150 0.537 18.986 1.00 48.16 295 PRO A CA 1
ATOM 2202 C C . PRO A 1 295 ? 9.192 -0.982 19.197 1.00 48.16 295 PRO A C 1
ATOM 2204 O O . PRO A 1 295 ? 9.437 -1.734 18.247 1.00 48.16 295 PRO A O 1
ATOM 2207 N N . ALA A 1 296 ? 8.977 -1.457 20.432 1.00 50.25 296 ALA A N 1
ATOM 2208 C CA . ALA A 1 296 ? 8.999 -2.877 20.762 1.00 50.25 296 ALA A CA 1
ATOM 2209 C C . ALA A 1 296 ? 7.736 -3.609 20.279 1.00 50.25 296 ALA A C 1
ATOM 2211 O O . ALA A 1 296 ? 7.824 -4.800 19.963 1.00 50.25 296 ALA A O 1
ATOM 2212 N N . ARG A 1 297 ? 6.597 -2.907 20.176 1.00 51.50 297 ARG A N 1
ATOM 2213 C CA . ARG A 1 297 ? 5.319 -3.450 19.681 1.00 51.50 297 ARG A CA 1
ATOM 2214 C C . ARG A 1 297 ? 5.116 -3.259 18.178 1.00 51.50 297 ARG A C 1
ATOM 2216 O O . ARG A 1 297 ? 4.552 -4.157 17.555 1.00 51.50 297 ARG A O 1
ATOM 2223 N N . GLU A 1 298 ? 5.618 -2.169 17.589 1.00 48.72 298 GLU A N 1
ATOM 2224 C CA . GLU A 1 298 ? 5.446 -1.900 16.151 1.00 48.72 298 GLU A CA 1
ATOM 2225 C C . GLU A 1 298 ? 6.528 -2.508 15.246 1.00 48.72 298 GLU A C 1
ATOM 2227 O O . GLU A 1 298 ? 6.213 -2.976 14.149 1.00 48.72 298 GLU A O 1
ATOM 2232 N N . LEU A 1 299 ? 7.807 -2.507 15.654 1.00 44.53 299 LEU A N 1
ATOM 2233 C CA . LEU A 1 299 ? 8.877 -2.415 14.647 1.00 44.53 299 LEU A CA 1
ATOM 2234 C C . LEU A 1 299 ? 10.003 -3.457 14.702 1.00 44.53 299 LEU A C 1
ATOM 2236 O O . LEU A 1 299 ? 10.941 -3.365 13.915 1.00 44.53 299 LEU A O 1
ATOM 2240 N N . ARG A 1 300 ? 9.945 -4.488 15.557 1.00 39.72 300 ARG A N 1
ATOM 2241 C CA . ARG A 1 300 ? 11.029 -5.503 15.613 1.00 39.72 300 ARG A CA 1
ATOM 2242 C C . ARG A 1 300 ? 10.767 -6.839 14.920 1.00 39.72 300 ARG A C 1
ATOM 2244 O O . ARG A 1 300 ? 11.666 -7.681 14.941 1.00 39.72 300 ARG A O 1
ATOM 2251 N N . ARG A 1 301 ? 9.590 -7.088 14.325 1.00 46.28 301 ARG A N 1
ATOM 2252 C CA . ARG A 1 301 ? 9.257 -8.437 13.801 1.00 46.28 301 ARG A CA 1
ATOM 2253 C C . ARG A 1 301 ? 8.397 -8.532 12.531 1.00 46.28 301 ARG A C 1
ATOM 2255 O O . ARG A 1 301 ? 8.120 -9.659 12.125 1.00 46.28 301 ARG A O 1
ATOM 2262 N N . SER A 1 302 ? 7.988 -7.440 11.880 1.00 45.38 302 SER A N 1
ATOM 2263 C CA . SER A 1 302 ? 7.305 -7.549 10.581 1.00 45.38 302 SER A CA 1
ATOM 2264 C C . SER A 1 302 ? 8.321 -7.509 9.438 1.00 45.38 302 SER A C 1
ATOM 2266 O O . SER A 1 302 ? 8.863 -6.468 9.074 1.00 45.38 302 SER A O 1
ATOM 2268 N N . HIS A 1 303 ? 8.548 -8.664 8.811 1.00 50.34 303 HIS A N 1
ATOM 2269 C CA . HIS A 1 303 ? 9.293 -8.753 7.549 1.00 50.34 303 HIS A CA 1
ATOM 2270 C C . HIS A 1 303 ? 8.580 -8.018 6.396 1.00 50.34 303 HIS A C 1
ATOM 2272 O O . HIS A 1 303 ? 9.131 -7.894 5.304 1.00 50.34 303 HIS A O 1
ATOM 2278 N N . VAL A 1 304 ? 7.358 -7.525 6.633 1.00 45.59 304 VAL A N 1
ATOM 2279 C CA . VAL A 1 304 ? 6.584 -6.713 5.695 1.00 45.59 304 VAL A CA 1
ATOM 2280 C C . VAL A 1 304 ? 7.254 -5.385 5.401 1.00 45.59 304 VAL A C 1
ATOM 2282 O O . VAL A 1 304 ? 7.206 -5.001 4.247 1.00 45.59 304 VAL A O 1
ATOM 2285 N N . LEU A 1 305 ? 7.916 -4.706 6.346 1.00 44.91 305 LEU A N 1
ATOM 2286 C CA . LEU A 1 305 ? 8.590 -3.438 6.024 1.00 44.91 305 LEU A CA 1
ATOM 2287 C C . LEU A 1 305 ? 9.832 -3.658 5.162 1.00 44.91 305 LEU A C 1
ATOM 2289 O O . LEU A 1 305 ? 9.992 -2.969 4.159 1.00 44.91 305 LEU A O 1
ATOM 2293 N N . ASP A 1 306 ? 10.636 -4.681 5.468 1.00 48.56 306 ASP A N 1
ATOM 2294 C CA . ASP A 1 306 ? 11.764 -5.074 4.617 1.00 48.56 306 ASP A CA 1
ATOM 2295 C C . ASP A 1 306 ? 11.288 -5.338 3.176 1.00 48.56 306 ASP A C 1
ATOM 2297 O O . ASP A 1 306 ? 11.959 -4.968 2.210 1.00 48.56 306 ASP A O 1
ATOM 2301 N N . TRP A 1 307 ? 10.119 -5.980 3.020 1.00 50.06 307 TRP A N 1
ATOM 2302 C CA . TRP A 1 307 ? 9.566 -6.424 1.733 1.00 50.06 307 TRP A CA 1
ATOM 2303 C C . TRP A 1 307 ? 8.650 -5.422 1.034 1.00 50.06 307 TRP A C 1
ATOM 2305 O O . TRP A 1 307 ? 8.516 -5.487 -0.190 1.00 50.06 307 TRP A O 1
ATOM 2315 N N . TRP A 1 308 ? 8.077 -4.473 1.772 1.00 45.72 308 TRP A N 1
ATOM 2316 C CA . TRP A 1 308 ? 7.344 -3.317 1.258 1.00 45.72 308 TRP A CA 1
ATOM 2317 C C . TRP A 1 308 ? 8.229 -2.587 0.244 1.00 45.72 308 TRP A C 1
ATOM 2319 O O . TRP A 1 308 ? 7.787 -2.313 -0.869 1.00 45.72 308 TRP A O 1
ATOM 2329 N N . PHE A 1 309 ? 9.524 -2.475 0.561 1.00 46.00 309 PHE A N 1
ATOM 2330 C CA . PHE A 1 309 ? 10.586 -1.886 -0.260 1.00 46.00 309 PHE A CA 1
ATOM 2331 C C . PHE A 1 309 ? 11.106 -2.741 -1.434 1.00 46.00 309 PHE A C 1
ATOM 2333 O O . PHE A 1 309 ? 11.914 -2.250 -2.224 1.00 46.00 309 PHE A O 1
ATOM 2340 N N . LEU A 1 310 ? 10.636 -3.981 -1.636 1.00 44.50 310 LEU A N 1
ATOM 2341 C CA . LEU A 1 310 ? 11.175 -4.891 -2.665 1.00 44.50 310 LEU A CA 1
ATOM 2342 C C . LEU A 1 310 ? 10.465 -4.867 -4.029 1.00 44.50 310 LEU A C 1
ATOM 2344 O O . LEU A 1 310 ? 10.951 -5.515 -4.958 1.00 44.50 310 LEU A O 1
ATOM 2348 N N . SER A 1 311 ? 9.348 -4.153 -4.208 1.00 51.16 311 SER A N 1
ATOM 2349 C CA . SER A 1 311 ? 8.676 -4.068 -5.519 1.00 51.16 311 SER A CA 1
ATOM 2350 C C . SER A 1 311 ? 8.729 -2.656 -6.123 1.00 51.16 311 SER A C 1
ATOM 2352 O O . SER A 1 311 ? 7.736 -1.933 -6.086 1.00 51.16 311 SER A O 1
ATOM 2354 N N . PRO A 1 312 ? 9.841 -2.244 -6.768 1.00 45.25 312 PRO A N 1
ATOM 2355 C CA . PRO A 1 312 ? 9.967 -0.924 -7.411 1.00 45.25 312 PRO A CA 1
ATOM 2356 C C . PRO A 1 312 ? 8.876 -0.581 -8.454 1.00 45.25 312 PRO A C 1
ATOM 2358 O O . PRO A 1 312 ? 8.659 0.588 -8.745 1.00 45.25 312 PRO A O 1
ATOM 2361 N N . TYR A 1 313 ? 8.159 -1.575 -9.003 1.00 50.41 313 TYR A N 1
ATOM 2362 C CA . TYR A 1 313 ? 7.075 -1.365 -9.980 1.00 50.41 313 TYR A CA 1
ATOM 2363 C C . TYR A 1 313 ? 5.798 -0.969 -9.243 1.00 50.41 313 TYR A C 1
ATOM 2365 O O . TYR A 1 313 ? 5.048 -0.120 -9.715 1.00 50.41 313 TYR A O 1
ATOM 2373 N N . SER A 1 314 ? 5.596 -1.534 -8.048 1.00 55.22 314 SER A N 1
ATOM 2374 C CA . SER A 1 314 ? 4.537 -1.117 -7.137 1.00 55.22 314 SER A CA 1
ATOM 2375 C C . SER A 1 314 ? 4.761 0.328 -6.693 1.00 55.22 314 SER A C 1
ATOM 2377 O O . SER A 1 314 ? 3.816 1.097 -6.740 1.00 55.22 314 SER A O 1
ATOM 2379 N N . TYR A 1 315 ? 6.000 0.749 -6.405 1.00 58.38 315 TYR A N 1
ATOM 2380 C CA . TYR A 1 315 ? 6.303 2.143 -6.044 1.00 58.38 315 TYR A CA 1
ATOM 2381 C C . TYR A 1 315 ? 5.909 3.157 -7.115 1.00 58.38 315 TYR A C 1
ATOM 2383 O O . TYR A 1 315 ? 5.230 4.135 -6.815 1.00 58.38 315 TYR A O 1
ATOM 2391 N N . LEU A 1 316 ? 6.312 2.933 -8.365 1.00 59.31 316 LEU A N 1
ATOM 2392 C CA . LEU A 1 316 ? 6.046 3.899 -9.427 1.00 59.31 316 LEU A CA 1
ATOM 2393 C C . LEU A 1 316 ? 4.570 3.902 -9.835 1.00 59.31 316 LEU A C 1
ATOM 2395 O O . LEU A 1 316 ? 3.988 4.968 -10.021 1.00 59.31 316 LEU A O 1
ATOM 2399 N N . ARG A 1 317 ? 3.915 2.735 -9.825 1.00 64.69 317 ARG A N 1
ATOM 2400 C CA . ARG A 1 317 ? 2.452 2.656 -9.907 1.00 64.69 317 ARG A CA 1
ATOM 2401 C C . ARG A 1 317 ? 1.782 3.405 -8.759 1.00 64.69 317 ARG A C 1
ATOM 2403 O O . ARG A 1 317 ? 0.821 4.120 -9.003 1.00 64.69 317 ARG A O 1
ATOM 2410 N N . TRP A 1 318 ? 2.264 3.282 -7.525 1.00 68.06 318 TRP A N 1
ATOM 2411 C CA . TRP A 1 318 ? 1.704 4.007 -6.385 1.00 68.06 318 TRP A CA 1
ATOM 2412 C C . TRP A 1 318 ? 1.898 5.511 -6.515 1.00 68.06 318 TRP A C 1
ATOM 2414 O O . TRP A 1 318 ? 0.985 6.251 -6.169 1.00 68.06 318 TRP A O 1
ATOM 2424 N N . ILE A 1 319 ? 3.023 5.976 -7.062 1.00 67.94 319 ILE A N 1
ATOM 2425 C CA . ILE A 1 319 ? 3.216 7.391 -7.401 1.00 67.94 319 ILE A CA 1
ATOM 2426 C C . ILE A 1 319 ? 2.179 7.820 -8.443 1.00 67.94 319 ILE A C 1
ATOM 2428 O O . ILE A 1 319 ? 1.491 8.813 -8.232 1.00 67.94 319 ILE A O 1
ATOM 2432 N N . VAL A 1 320 ? 1.988 7.051 -9.518 1.00 69.31 320 VAL A N 1
ATOM 2433 C CA . VAL A 1 320 ? 0.989 7.355 -10.558 1.00 69.31 320 VAL A CA 1
ATOM 2434 C C . VAL A 1 320 ? -0.433 7.362 -9.995 1.00 69.31 320 VAL A C 1
ATOM 2436 O O . VAL A 1 320 ? -1.182 8.303 -10.238 1.00 69.31 320 VAL A O 1
ATOM 2439 N N . LEU A 1 321 ? -0.806 6.364 -9.192 1.00 72.62 321 LEU A N 1
ATOM 2440 C CA . LEU A 1 321 ? -2.104 6.312 -8.514 1.00 72.62 321 LEU A CA 1
ATOM 2441 C C . LEU A 1 321 ? -2.267 7.466 -7.517 1.00 72.62 321 LEU A C 1
ATOM 2443 O O . LEU A 1 321 ? -3.362 8.002 -7.388 1.00 72.62 321 LEU A O 1
ATOM 2447 N N . SER A 1 322 ? -1.189 7.877 -6.846 1.00 75.12 322 SER A N 1
ATOM 2448 C CA . SER A 1 322 ? -1.180 9.026 -5.935 1.00 75.12 322 SER A CA 1
ATOM 2449 C C . SER A 1 322 ? -1.418 10.328 -6.694 1.00 75.12 322 SER A C 1
ATOM 2451 O O . SER A 1 322 ? -2.264 11.121 -6.291 1.00 75.12 322 SER A O 1
ATOM 2453 N N . VAL A 1 323 ? -0.747 10.520 -7.834 1.00 75.38 323 VAL A N 1
ATOM 2454 C CA . VAL A 1 323 ? -1.003 11.640 -8.753 1.00 75.38 323 VAL A CA 1
ATOM 2455 C C . VAL A 1 323 ? -2.442 11.590 -9.265 1.00 75.38 323 VAL A C 1
ATOM 2457 O O . VAL A 1 323 ? -3.116 12.615 -9.275 1.00 75.38 323 VAL A O 1
ATOM 2460 N N . GLY A 1 324 ? -2.950 10.407 -9.618 1.00 77.19 324 GLY A N 1
ATOM 2461 C CA . GLY A 1 324 ? -4.341 10.199 -10.016 1.00 77.19 324 GLY A CA 1
ATOM 2462 C C . GLY A 1 324 ? -5.342 10.585 -8.924 1.00 77.19 324 GLY A C 1
ATOM 2463 O O . GLY A 1 324 ? -6.315 11.280 -9.208 1.00 77.19 324 GLY A O 1
ATOM 2464 N N . GLU A 1 325 ? -5.100 10.204 -7.667 1.00 80.50 325 GLU A N 1
ATOM 2465 C CA . GLU A 1 325 ? -5.938 10.599 -6.527 1.00 80.50 325 GLU A CA 1
ATOM 2466 C C . GLU A 1 325 ? -5.852 12.105 -6.242 1.00 80.50 325 GLU A C 1
ATOM 2468 O O . GLU A 1 325 ? -6.882 12.720 -5.961 1.00 80.50 325 GLU A O 1
ATOM 2473 N N . ILE A 1 326 ? -4.675 12.725 -6.394 1.00 79.81 326 ILE A N 1
ATOM 2474 C CA . ILE A 1 326 ? -4.511 14.184 -6.299 1.00 79.81 326 ILE A CA 1
ATOM 2475 C C . ILE A 1 326 ? -5.309 14.881 -7.407 1.00 79.81 326 ILE A C 1
ATOM 2477 O O . ILE A 1 326 ? -6.093 15.785 -7.123 1.00 79.81 326 ILE A O 1
ATOM 2481 N N . ALA A 1 327 ? -5.164 14.445 -8.661 1.00 78.19 327 ALA A N 1
ATOM 2482 C CA . ALA A 1 327 ? -5.873 15.016 -9.804 1.00 78.19 327 ALA A CA 1
ATOM 2483 C C . ALA A 1 327 ? -7.394 14.862 -9.651 1.00 78.19 327 ALA A C 1
ATOM 2485 O O . ALA A 1 327 ? -8.151 15.811 -9.861 1.00 78.19 327 ALA A O 1
ATOM 2486 N N . LYS A 1 328 ? -7.847 13.684 -9.209 1.00 81.00 328 LYS A N 1
ATOM 2487 C CA . LYS A 1 328 ? -9.250 13.406 -8.896 1.00 81.00 328 LYS A CA 1
ATOM 2488 C C . LYS A 1 328 ? -9.771 14.321 -7.795 1.00 81.00 328 LYS A C 1
ATOM 2490 O O . LYS A 1 328 ? -10.876 14.836 -7.943 1.00 81.00 328 LYS A O 1
ATOM 2495 N N . GLU A 1 329 ? -9.010 14.555 -6.725 1.00 81.69 329 GLU A N 1
ATOM 2496 C CA . GLU A 1 329 ? -9.408 15.502 -5.678 1.00 81.69 329 GLU A CA 1
ATOM 2497 C C . GLU A 1 329 ? -9.486 16.929 -6.215 1.00 81.69 329 GLU A C 1
ATOM 2499 O O . GLU A 1 329 ? -10.469 17.603 -5.940 1.00 81.69 329 GLU A O 1
ATOM 2504 N N . ILE A 1 330 ? -8.534 17.380 -7.036 1.00 79.19 330 ILE A N 1
ATOM 2505 C CA . ILE A 1 330 ? -8.573 18.719 -7.647 1.00 79.19 330 ILE A CA 1
ATOM 2506 C C . ILE A 1 330 ? -9.840 18.889 -8.501 1.00 79.19 330 ILE A C 1
ATOM 2508 O O . ILE A 1 330 ? -10.555 19.884 -8.364 1.00 79.19 330 ILE A O 1
ATOM 2512 N N . VAL A 1 331 ? -10.174 17.896 -9.333 1.00 80.88 331 VAL A N 1
ATOM 2513 C CA . VAL A 1 331 ? -11.400 17.904 -10.152 1.00 80.88 331 VAL A CA 1
ATOM 2514 C C . VAL A 1 331 ? -12.657 17.861 -9.278 1.00 80.88 331 VAL A C 1
ATOM 2516 O O . VAL A 1 331 ? -13.613 18.594 -9.533 1.00 80.88 331 VAL A O 1
ATOM 2519 N N . GLN A 1 332 ? -12.679 17.027 -8.235 1.00 80.38 332 GLN A N 1
ATOM 2520 C CA . GLN A 1 332 ? -13.805 16.938 -7.301 1.00 80.38 332 GLN A CA 1
ATOM 2521 C C . GLN A 1 332 ? -13.983 18.224 -6.494 1.00 80.38 332 GLN A C 1
ATOM 2523 O O . GLN A 1 332 ? -15.113 18.667 -6.326 1.00 80.38 332 GLN A O 1
ATOM 2528 N N . ALA A 1 333 ? -12.898 18.859 -6.055 1.00 75.88 333 ALA A N 1
ATOM 2529 C CA . ALA A 1 333 ? -12.914 20.142 -5.369 1.00 75.88 333 ALA A CA 1
ATOM 2530 C C . ALA A 1 333 ? -13.438 21.256 -6.285 1.00 75.88 333 ALA A C 1
ATOM 2532 O O . ALA A 1 333 ? -14.234 22.080 -5.841 1.00 75.88 333 ALA A O 1
ATOM 2533 N N . ALA A 1 334 ? -13.066 21.252 -7.570 1.00 75.88 334 ALA A N 1
ATOM 2534 C CA . ALA A 1 334 ? -13.602 22.186 -8.558 1.00 75.88 334 ALA A CA 1
ATOM 2535 C C . ALA A 1 334 ? -15.111 21.985 -8.789 1.00 75.88 334 ALA A C 1
ATOM 2537 O O . ALA A 1 334 ? -15.862 22.958 -8.787 1.00 75.88 334 ALA A O 1
ATOM 2538 N N . ARG A 1 335 ? -15.572 20.731 -8.916 1.00 73.88 335 ARG A N 1
ATOM 2539 C CA . ARG A 1 335 ? -16.998 20.383 -9.092 1.00 73.88 335 ARG A CA 1
ATOM 2540 C C . ARG A 1 335 ? -17.836 20.590 -7.829 1.00 73.88 335 ARG A C 1
ATOM 2542 O O . ARG A 1 335 ? -19.014 20.902 -7.922 1.00 73.88 335 ARG A O 1
ATOM 2549 N N . ALA A 1 336 ? -17.244 20.439 -6.647 1.00 68.88 336 ALA A N 1
ATOM 2550 C CA . ALA A 1 336 ? -17.931 20.629 -5.371 1.00 68.88 336 ALA A CA 1
ATOM 2551 C C . ALA A 1 336 ? -18.236 22.105 -5.066 1.00 68.88 336 ALA A C 1
ATOM 2553 O O . ALA A 1 336 ? -19.060 22.376 -4.194 1.00 68.88 336 ALA A O 1
ATOM 2554 N N . ARG A 1 337 ? -17.643 23.062 -5.802 1.00 63.31 337 ARG A N 1
ATOM 2555 C CA . ARG A 1 337 ? -17.972 24.495 -5.679 1.00 63.31 337 ARG A CA 1
ATOM 2556 C C . ARG A 1 337 ? -19.452 24.789 -5.961 1.00 63.31 337 ARG A C 1
ATOM 2558 O O . ARG A 1 337 ? -19.980 25.749 -5.412 1.00 63.31 337 ARG A O 1
ATOM 2565 N N . SER A 1 338 ? -20.123 23.944 -6.746 1.00 61.81 338 SER A N 1
ATOM 2566 C CA . SER A 1 338 ? -21.553 24.037 -7.072 1.00 61.81 338 SER A CA 1
ATOM 2567 C C . SER A 1 338 ? -22.437 23.009 -6.341 1.00 61.81 338 SER A C 1
ATOM 2569 O O . SER A 1 338 ? -23.628 22.928 -6.626 1.00 61.81 338 SER A O 1
ATOM 2571 N N . GLY A 1 339 ? -21.888 22.229 -5.397 1.00 63.50 339 GLY A N 1
ATOM 2572 C CA . GLY A 1 339 ? -22.606 21.172 -4.673 1.00 63.50 339 GLY A CA 1
ATOM 2573 C C . GLY A 1 339 ? -22.947 21.505 -3.207 1.00 63.50 339 GLY A C 1
ATOM 2574 O O . GLY A 1 339 ? -22.431 22.473 -2.646 1.00 63.50 339 GLY A O 1
ATOM 2575 N N . PRO A 1 340 ? -23.792 20.682 -2.551 1.00 50.97 340 PRO A N 1
ATOM 2576 C CA . PRO A 1 340 ? -24.286 20.936 -1.191 1.00 50.97 340 PRO A CA 1
ATOM 2577 C C . PRO A 1 340 ? -23.270 20.661 -0.063 1.00 50.97 340 PRO A C 1
ATOM 2579 O O . PRO A 1 340 ? -23.467 21.129 1.053 1.00 50.97 340 PRO A O 1
ATOM 2582 N N . PHE A 1 341 ? -22.169 19.942 -0.321 1.00 55.12 341 PHE A N 1
ATOM 2583 C CA . PHE A 1 341 ? -21.164 19.604 0.699 1.00 55.12 341 PHE A CA 1
ATOM 2584 C C . PHE A 1 341 ? -19.898 20.459 0.549 1.00 55.12 341 PHE A C 1
ATOM 2586 O O . PHE A 1 341 ? -19.071 20.218 -0.332 1.00 55.12 341 PHE A O 1
ATOM 2593 N N . ARG A 1 342 ? -19.737 21.449 1.437 1.00 57.72 342 ARG A N 1
ATOM 2594 C CA . ARG A 1 342 ? -18.611 22.397 1.462 1.00 57.72 342 ARG A CA 1
ATOM 2595 C C . ARG A 1 342 ? -17.668 22.072 2.621 1.00 57.72 342 ARG A C 1
ATOM 2597 O O . ARG A 1 342 ? -17.953 22.407 3.763 1.00 57.72 342 ARG A O 1
ATOM 2604 N N . GLY A 1 343 ? -16.549 21.417 2.326 1.00 62.19 343 GLY A N 1
ATOM 2605 C CA . GLY A 1 343 ? -15.443 21.225 3.270 1.00 62.19 343 GLY A CA 1
ATOM 2606 C C . GLY A 1 343 ? -14.137 21.786 2.698 1.00 62.19 343 GLY A C 1
ATOM 2607 O O . GLY A 1 343 ? -14.021 21.890 1.471 1.00 62.19 343 GLY A O 1
ATOM 2608 N N . PRO A 1 344 ? -13.151 22.147 3.539 1.00 63.75 344 PRO A N 1
ATOM 2609 C CA . PRO A 1 344 ? -11.844 22.603 3.077 1.00 63.75 344 PRO A CA 1
ATOM 2610 C C . PRO A 1 344 ? -11.108 21.447 2.384 1.00 63.75 344 PRO A C 1
ATOM 2612 O O . PRO A 1 344 ? -10.515 20.586 3.022 1.00 63.75 344 PRO A O 1
ATOM 2615 N N . ARG A 1 345 ? -11.173 21.423 1.050 1.00 67.50 345 ARG A N 1
ATOM 2616 C CA . ARG A 1 345 ? -10.492 20.452 0.170 1.00 67.50 345 ARG A CA 1
ATOM 2617 C C . ARG A 1 345 ? -9.186 21.003 -0.417 1.00 67.50 345 ARG A C 1
ATOM 2619 O O . ARG A 1 345 ? -8.681 20.507 -1.420 1.00 67.50 345 ARG A O 1
ATOM 2626 N N . ALA A 1 346 ? -8.671 22.077 0.177 1.00 69.62 346 ALA A N 1
ATOM 2627 C CA . ALA A 1 346 ? -7.435 22.717 -0.246 1.00 69.62 346 ALA A CA 1
ATOM 2628 C C . ALA A 1 346 ? -6.207 21.872 0.132 1.00 69.62 346 ALA A C 1
ATOM 2630 O O . ALA A 1 346 ? -6.278 20.950 0.948 1.00 69.62 346 ALA A O 1
ATOM 2631 N N . PHE A 1 347 ? -5.062 22.207 -0.460 1.00 67.50 347 PHE A N 1
ATOM 2632 C CA . PHE A 1 347 ? -3.771 21.682 -0.022 1.00 67.50 347 PHE A CA 1
ATOM 2633 C C . PHE A 1 347 ? -3.622 21.866 1.504 1.00 67.50 347 PHE A C 1
ATOM 2635 O O . PHE A 1 347 ? -3.982 22.934 2.001 1.00 67.50 347 PHE A O 1
ATOM 2642 N N . PRO A 1 348 ? -3.127 20.866 2.264 1.00 72.81 348 PRO A N 1
ATOM 2643 C CA . PRO A 1 348 ? -2.455 19.627 1.840 1.00 72.81 348 PRO A CA 1
ATOM 2644 C C . PRO A 1 348 ? -3.363 18.390 1.693 1.00 72.81 348 PRO A C 1
ATOM 2646 O O . PRO A 1 348 ? -2.857 17.281 1.511 1.00 72.81 348 PRO A O 1
ATOM 2649 N N . TYR A 1 349 ? -4.692 18.537 1.746 1.00 76.81 349 TYR A N 1
ATOM 2650 C CA . TYR A 1 349 ? -5.629 17.402 1.739 1.00 76.81 349 TYR A CA 1
ATOM 2651 C C . TYR A 1 349 ? -5.441 16.405 0.572 1.00 76.81 349 TYR A C 1
ATOM 2653 O O . TYR A 1 349 ? -5.458 15.202 0.837 1.00 76.81 349 TYR A O 1
ATOM 2661 N N . PRO A 1 350 ? -5.180 16.828 -0.687 1.00 78.56 350 PRO A N 1
ATOM 2662 C CA . PRO A 1 350 ? -4.929 15.889 -1.785 1.00 78.56 350 PRO A CA 1
ATOM 2663 C C . PRO A 1 350 ? -3.736 14.951 -1.540 1.00 78.56 350 PRO A C 1
ATOM 2665 O O . PRO A 1 350 ? -3.801 13.774 -1.889 1.00 78.56 350 PRO A O 1
ATOM 2668 N N . PHE A 1 351 ? -2.670 15.439 -0.895 1.00 77.69 351 PHE A N 1
ATOM 2669 C CA . PHE A 1 351 ? -1.504 14.619 -0.550 1.00 77.69 351 PHE A CA 1
ATOM 2670 C C . PHE A 1 351 ? -1.825 13.628 0.560 1.00 77.69 351 PHE A C 1
ATOM 2672 O O . PHE A 1 351 ? -1.479 12.453 0.448 1.00 77.69 351 PHE A O 1
ATOM 2679 N N . ALA A 1 352 ? -2.539 14.076 1.596 1.00 75.31 352 ALA A N 1
ATOM 2680 C CA . ALA A 1 352 ? -3.003 13.195 2.662 1.00 75.31 352 ALA A CA 1
ATOM 2681 C C . ALA A 1 352 ? -3.896 12.077 2.102 1.00 75.31 352 ALA A C 1
ATOM 2683 O O . ALA A 1 352 ? -3.695 10.909 2.420 1.00 75.31 352 ALA A O 1
ATOM 2684 N N . ARG A 1 353 ? -4.823 12.422 1.201 1.00 77.50 353 ARG A N 1
ATOM 2685 C CA . ARG A 1 353 ? -5.711 11.475 0.521 1.00 77.50 353 ARG A CA 1
ATOM 2686 C C . ARG A 1 353 ? -4.946 10.463 -0.334 1.00 77.50 353 ARG A C 1
ATOM 2688 O O . ARG A 1 353 ? -5.259 9.277 -0.297 1.00 77.50 353 ARG A O 1
ATOM 2695 N N . ALA A 1 354 ? -3.953 10.905 -1.100 1.00 76.25 354 ALA A N 1
ATOM 2696 C CA . ALA A 1 354 ? -3.118 10.002 -1.886 1.00 76.25 354 ALA A CA 1
ATOM 2697 C C . ALA A 1 354 ? -2.302 9.053 -0.992 1.00 76.25 354 ALA A C 1
ATOM 2699 O O . ALA A 1 354 ? -2.282 7.843 -1.225 1.00 76.25 354 ALA A O 1
ATOM 2700 N N . ALA A 1 355 ? -1.696 9.578 0.076 1.00 73.81 355 ALA A N 1
ATOM 2701 C CA . ALA A 1 355 ? -0.952 8.777 1.039 1.00 73.81 355 ALA A CA 1
ATOM 2702 C C . ALA A 1 355 ? -1.838 7.707 1.703 1.00 73.81 355 ALA A C 1
ATOM 2704 O O . ALA A 1 355 ? -1.425 6.552 1.806 1.00 73.81 355 ALA A O 1
ATOM 2705 N N . THR A 1 356 ? -3.070 8.043 2.097 1.00 76.38 356 THR A N 1
ATOM 2706 C CA . THR A 1 356 ? -3.982 7.091 2.750 1.00 76.38 356 THR A CA 1
ATOM 2707 C C . THR A 1 356 ? -4.597 6.088 1.769 1.00 76.38 356 THR A C 1
ATOM 2709 O O . THR A 1 356 ? -4.552 4.881 2.013 1.00 76.38 356 THR A O 1
ATOM 2712 N N . ASN A 1 357 ? -5.121 6.547 0.630 1.00 76.94 357 ASN A N 1
ATOM 2713 C CA . ASN A 1 357 ? -5.824 5.686 -0.330 1.00 76.94 357 ASN A CA 1
ATOM 2714 C C . ASN A 1 357 ? -4.889 4.788 -1.144 1.00 76.94 357 ASN A C 1
ATOM 2716 O O . ASN A 1 357 ? -5.322 3.752 -1.660 1.00 76.94 357 ASN A O 1
ATOM 2720 N N . VAL A 1 358 ? -3.623 5.178 -1.289 1.00 74.12 358 VAL A N 1
ATOM 2721 C CA . VAL A 1 358 ? -2.636 4.405 -2.040 1.00 74.12 358 VAL A CA 1
ATOM 2722 C C . VAL A 1 358 ? -1.678 3.721 -1.079 1.00 74.12 358 VAL A C 1
ATOM 2724 O O . VAL A 1 358 ? -1.767 2.508 -0.919 1.00 74.12 358 VAL A O 1
ATOM 2727 N N . LEU A 1 359 ? -0.792 4.452 -0.408 1.00 71.00 359 LEU A N 1
ATOM 2728 C CA . LEU A 1 359 ? 0.299 3.829 0.350 1.00 71.00 359 LEU A CA 1
ATOM 2729 C C . LEU A 1 359 ? -0.212 3.059 1.571 1.00 71.00 359 LEU A C 1
ATOM 2731 O O . LEU A 1 359 ? 0.081 1.869 1.714 1.00 71.00 359 LEU A O 1
ATOM 2735 N N . LEU A 1 360 ? -1.014 3.714 2.414 1.00 76.25 360 LEU A N 1
ATOM 2736 C CA . LEU A 1 360 ? -1.510 3.116 3.651 1.00 76.25 360 LEU A CA 1
ATOM 2737 C C . LEU A 1 360 ? -2.417 1.919 3.356 1.00 76.25 360 LEU A C 1
ATOM 2739 O O . LEU A 1 360 ? -2.231 0.868 3.955 1.00 76.25 360 LEU A O 1
ATOM 2743 N N . ARG A 1 361 ? -3.320 2.036 2.371 1.00 82.00 361 ARG A N 1
ATOM 2744 C CA . ARG A 1 361 ? -4.182 0.931 1.916 1.00 82.00 361 ARG A CA 1
ATOM 2745 C C . ARG A 1 361 ? -3.391 -0.321 1.526 1.00 82.00 361 ARG A C 1
ATOM 2747 O O . ARG A 1 361 ? -3.772 -1.429 1.901 1.00 82.00 361 ARG A O 1
ATOM 2754 N N . HIS A 1 362 ? -2.315 -0.173 0.752 1.00 76.38 362 HIS A N 1
ATOM 2755 C CA . HIS A 1 362 ? -1.515 -1.329 0.335 1.00 76.38 362 HIS A CA 1
ATOM 2756 C C . HIS A 1 362 ? -0.753 -1.943 1.508 1.00 76.38 362 HIS A C 1
ATOM 2758 O O . HIS A 1 362 ? -0.702 -3.167 1.629 1.00 76.38 362 HIS A O 1
ATOM 2764 N N . LEU A 1 363 ? -0.195 -1.099 2.378 1.00 76.75 363 LEU A N 1
ATOM 2765 C CA . LEU A 1 363 ? 0.537 -1.542 3.558 1.00 76.75 363 LEU A CA 1
ATOM 2766 C C . LEU A 1 363 ? -0.373 -2.299 4.533 1.00 76.75 363 LEU A C 1
ATOM 2768 O O . LEU A 1 363 ? -0.035 -3.410 4.933 1.00 76.75 363 LEU A O 1
ATOM 2772 N N . THR A 1 364 ? -1.546 -1.755 4.868 1.00 82.25 364 THR A N 1
ATOM 2773 C CA . THR A 1 364 ? -2.499 -2.410 5.778 1.00 82.25 364 THR A CA 1
ATOM 2774 C C . THR A 1 364 ? -2.988 -3.739 5.213 1.00 82.25 364 THR A C 1
ATOM 2776 O O . THR A 1 364 ? -3.010 -4.733 5.932 1.00 82.25 364 THR A O 1
ATOM 2779 N N . THR A 1 365 ? -3.282 -3.802 3.911 1.00 85.31 365 THR A N 1
ATOM 2780 C CA . THR A 1 365 ? -3.680 -5.055 3.247 1.00 85.31 365 THR A CA 1
ATOM 2781 C C . THR A 1 365 ? -2.566 -6.105 3.313 1.00 85.31 365 THR A C 1
ATOM 2783 O O . THR A 1 365 ? -2.826 -7.263 3.634 1.00 85.31 365 THR A O 1
ATOM 2786 N N . ALA A 1 366 ? -1.311 -5.714 3.062 1.00 79.69 366 ALA A N 1
ATOM 2787 C CA . ALA A 1 366 ? -0.168 -6.622 3.143 1.00 79.69 366 ALA A CA 1
ATOM 2788 C C . ALA A 1 366 ? 0.065 -7.150 4.570 1.00 79.69 366 ALA A C 1
ATOM 2790 O O . ALA A 1 366 ? 0.345 -8.337 4.739 1.00 79.69 366 ALA A O 1
ATOM 2791 N N . LEU A 1 367 ? -0.088 -6.292 5.584 1.00 81.88 367 LEU A N 1
ATOM 2792 C CA . LEU A 1 367 ? 0.016 -6.672 6.996 1.00 81.88 367 LEU A CA 1
ATOM 2793 C C . LEU A 1 367 ? -1.082 -7.664 7.397 1.00 81.88 367 LEU A C 1
ATOM 2795 O O . LEU A 1 367 ? -0.785 -8.674 8.031 1.00 81.88 367 LEU A O 1
ATOM 2799 N N . VAL A 1 368 ? -2.330 -7.428 6.977 1.00 87.50 368 VAL A N 1
ATOM 2800 C CA . VAL A 1 368 ? -3.445 -8.357 7.228 1.00 87.50 368 VAL A CA 1
ATOM 2801 C C . VAL A 1 368 ? -3.174 -9.718 6.583 1.00 87.50 368 VAL A C 1
ATOM 2803 O O . VAL A 1 368 ? -3.328 -10.742 7.244 1.00 87.50 368 VAL A O 1
ATOM 2806 N N . ILE A 1 369 ? -2.705 -9.745 5.330 1.00 85.12 369 ILE A N 1
ATOM 2807 C CA . ILE A 1 369 ? -2.332 -10.994 4.648 1.00 85.12 369 ILE A CA 1
ATOM 2808 C C . ILE A 1 369 ? -1.220 -11.720 5.416 1.00 85.12 369 ILE A C 1
ATOM 2810 O O . ILE A 1 369 ? -1.324 -12.923 5.642 1.00 85.12 369 ILE A O 1
ATOM 2814 N N . GLU A 1 370 ? -0.167 -11.023 5.849 1.00 81.06 370 GLU A N 1
ATOM 2815 C CA . GLU A 1 370 ? 0.916 -11.651 6.616 1.00 81.06 370 GLU A CA 1
ATOM 2816 C C . GLU A 1 370 ? 0.404 -12.288 7.918 1.00 81.06 370 GLU A C 1
ATOM 2818 O O . GLU A 1 370 ? 0.746 -13.433 8.221 1.00 81.06 370 GLU A O 1
ATOM 2823 N N . GLU A 1 371 ? -0.451 -11.586 8.662 1.00 83.00 371 GLU A N 1
ATOM 2824 C CA . GLU A 1 371 ? -1.031 -12.084 9.914 1.00 83.00 371 GLU A CA 1
ATOM 2825 C C . GLU A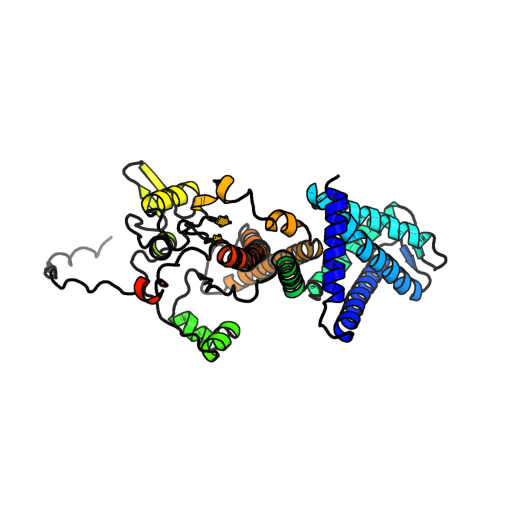 1 371 ? -1.958 -13.289 9.709 1.00 83.00 371 GLU A C 1
ATOM 2827 O O . GLU A 1 371 ? -1.942 -14.221 10.523 1.00 83.00 371 GLU A O 1
ATOM 2832 N N . MET A 1 372 ? -2.693 -13.335 8.593 1.00 82.94 372 MET A N 1
ATOM 2833 C CA . MET A 1 372 ? -3.496 -14.503 8.214 1.00 82.94 372 MET A CA 1
ATOM 2834 C C . MET A 1 372 ? -2.626 -15.751 8.000 1.00 82.94 372 MET A C 1
ATOM 2836 O O . MET A 1 372 ? -2.978 -16.825 8.478 1.00 82.94 372 MET A O 1
ATOM 2840 N N . TYR A 1 373 ? -1.466 -15.619 7.347 1.00 78.31 373 TYR A N 1
ATOM 2841 C CA . TYR A 1 373 ? -0.532 -16.738 7.144 1.00 78.31 373 TYR A CA 1
ATOM 2842 C C . TYR A 1 373 ? 0.262 -17.105 8.408 1.00 78.31 373 TYR A C 1
ATOM 2844 O O . TYR A 1 373 ? 0.661 -18.253 8.588 1.00 78.31 373 TYR A O 1
ATOM 2852 N N . ARG A 1 374 ? 0.510 -16.139 9.298 1.00 74.19 374 ARG A N 1
ATOM 2853 C CA . ARG A 1 374 ? 1.271 -16.337 10.541 1.00 74.19 374 ARG A CA 1
ATOM 2854 C C . ARG A 1 374 ? 0.471 -17.068 11.622 1.00 74.19 374 ARG A C 1
ATOM 2856 O O . ARG A 1 374 ? 1.054 -17.848 12.377 1.00 74.19 374 ARG A O 1
ATOM 2863 N N . SER A 1 375 ? -0.833 -16.812 11.716 1.00 59.75 375 SER A N 1
ATOM 2864 C CA . SER A 1 375 ? -1.685 -17.324 12.803 1.00 59.75 375 SER A CA 1
ATOM 2865 C C . SER A 1 375 ? -1.902 -18.845 12.743 1.00 59.75 375 SER A C 1
ATOM 2867 O O . SER A 1 375 ? -2.001 -19.492 13.783 1.00 59.75 375 SER A O 1
ATOM 2869 N N . ASP A 1 376 ? -1.862 -19.435 11.548 1.00 54.72 376 ASP A N 1
ATOM 2870 C CA . ASP A 1 376 ? -2.016 -20.882 11.322 1.00 54.72 376 ASP A CA 1
ATOM 2871 C C . ASP A 1 376 ? -0.854 -21.721 11.907 1.00 54.72 376 ASP A C 1
ATOM 2873 O O . ASP A 1 376 ? -1.017 -22.859 12.342 1.00 54.72 376 ASP A O 1
ATOM 2877 N N . HIS A 1 377 ? 0.341 -21.136 12.022 1.00 48.41 377 HIS A N 1
ATOM 2878 C CA . HIS A 1 377 ? 1.541 -21.856 12.453 1.00 48.41 377 HIS A CA 1
ATOM 2879 C C . HIS A 1 377 ? 1.689 -22.086 13.961 1.00 48.41 377 HIS A C 1
ATOM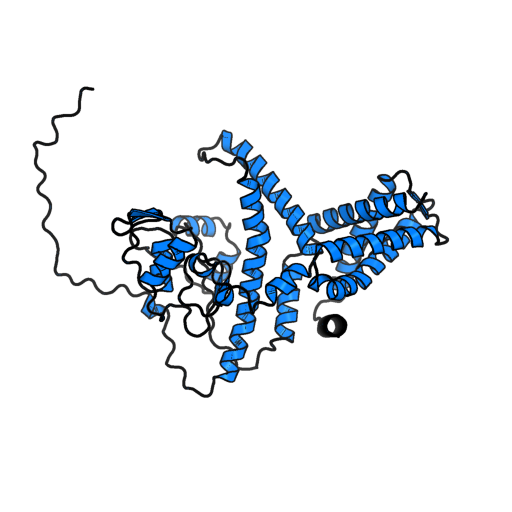 2881 O O . HIS A 1 377 ? 2.451 -22.968 14.367 1.00 48.41 377 HIS A O 1
ATOM 2887 N N . ARG A 1 378 ? 1.011 -21.303 14.810 1.00 48.06 378 ARG A N 1
ATOM 2888 C CA . ARG A 1 378 ? 1.086 -21.490 16.271 1.00 48.06 378 ARG A CA 1
ATOM 2889 C C . ARG A 1 378 ? 0.034 -22.451 16.808 1.00 48.06 378 ARG A C 1
ATOM 2891 O O . ARG A 1 378 ? 0.364 -23.210 17.715 1.00 48.06 378 ARG A O 1
ATOM 2898 N N . GLY A 1 379 ? -1.149 -22.513 16.190 1.00 44.84 379 GLY A N 1
ATOM 2899 C CA . GLY A 1 379 ? -2.167 -23.515 16.536 1.00 44.84 379 GLY A CA 1
ATOM 2900 C C . GLY A 1 379 ? -1.635 -24.952 16.439 1.00 44.84 379 GLY A C 1
ATOM 2901 O O . GLY A 1 379 ? -1.958 -25.791 17.272 1.00 44.84 379 GLY A O 1
ATOM 2902 N N . ALA A 1 380 ? -0.721 -25.207 15.496 1.00 40.03 380 ALA A N 1
ATOM 2903 C CA . ALA A 1 380 ? -0.056 -26.499 15.329 1.00 40.03 380 ALA A CA 1
ATOM 2904 C C . ALA A 1 380 ? 1.055 -26.805 16.361 1.00 40.03 380 ALA A C 1
ATOM 2906 O O . ALA A 1 380 ? 1.398 -27.969 16.544 1.00 40.03 380 ALA A O 1
ATOM 2907 N N . ARG A 1 381 ? 1.646 -25.798 17.027 1.00 40.31 381 ARG A N 1
ATOM 2908 C CA . ARG A 1 381 ? 2.740 -26.001 18.004 1.00 40.31 381 ARG A CA 1
ATOM 2909 C C . ARG A 1 381 ? 2.269 -26.067 19.454 1.00 40.31 381 ARG A C 1
ATOM 2911 O O . ARG A 1 381 ? 2.945 -26.685 20.267 1.00 40.31 381 ARG A O 1
ATOM 2918 N N . GLU A 1 382 ? 1.132 -25.456 19.774 1.00 41.62 382 GLU A N 1
ATOM 2919 C CA . GLU A 1 382 ? 0.590 -25.400 21.142 1.00 41.62 382 GLU A CA 1
ATOM 2920 C C . GLU A 1 382 ? -0.553 -26.409 21.389 1.00 41.62 382 GLU A C 1
ATOM 2922 O O . GLU A 1 382 ? -1.063 -26.510 22.505 1.00 41.62 382 GLU A O 1
ATOM 2927 N N . GLY A 1 383 ? -0.908 -27.226 20.388 1.00 36.09 383 GLY A N 1
ATOM 2928 C CA . GLY A 1 383 ? -1.980 -28.236 20.417 1.00 36.09 383 GLY A CA 1
ATOM 2929 C C . GLY A 1 383 ? -1.784 -29.447 21.349 1.00 36.09 383 GLY A C 1
ATOM 2930 O O . GLY A 1 383 ? -2.302 -30.520 21.058 1.00 36.09 383 GLY A O 1
ATOM 2931 N N . GLY A 1 384 ? -1.050 -29.298 22.456 1.00 29.52 384 GLY A N 1
ATOM 2932 C CA . GLY A 1 384 ? -1.042 -30.234 23.590 1.00 29.52 384 GLY A CA 1
ATOM 2933 C C . GLY A 1 384 ? -1.889 -29.767 24.784 1.00 29.52 384 GLY A C 1
ATOM 2934 O O . GLY A 1 384 ? -2.172 -30.555 25.684 1.00 29.52 384 GLY A O 1
ATOM 2935 N N . GLY A 1 385 ? -2.319 -28.501 24.810 1.00 31.61 385 GLY A N 1
ATOM 2936 C CA . GLY A 1 385 ? -3.190 -27.960 25.854 1.00 31.61 385 GLY A CA 1
ATOM 2937 C C . GLY A 1 385 ? -4.631 -27.866 25.367 1.00 31.61 385 GLY A C 1
ATOM 2938 O O . GLY A 1 385 ? -4.891 -27.252 24.336 1.00 31.61 385 GLY A O 1
ATOM 2939 N N . ARG A 1 386 ? -5.577 -28.462 26.102 1.00 30.38 386 ARG A N 1
ATOM 2940 C CA . ARG A 1 386 ? -7.022 -28.322 25.859 1.00 30.38 386 ARG A CA 1
ATOM 2941 C C . ARG A 1 386 ? -7.383 -26.838 25.725 1.00 30.38 386 ARG A C 1
ATOM 2943 O O . ARG A 1 386 ? -7.447 -26.132 26.727 1.00 30.38 386 ARG A O 1
ATOM 2950 N N . LEU A 1 387 ? -7.641 -26.384 24.499 1.00 32.16 387 LEU A N 1
ATOM 2951 C CA . LEU A 1 387 ? -8.281 -25.098 24.250 1.00 32.16 387 LEU A CA 1
ATOM 2952 C C . LEU A 1 387 ? -9.644 -25.124 24.943 1.00 32.16 387 LEU A C 1
ATOM 2954 O O . LEU A 1 387 ? -10.496 -25.969 24.658 1.00 32.16 387 LEU A O 1
ATOM 2958 N N . SER A 1 388 ? -9.812 -24.224 25.905 1.00 30.23 388 SER A N 1
ATOM 2959 C CA . SER A 1 388 ? -11.093 -23.928 26.531 1.00 30.23 388 SER A CA 1
ATOM 2960 C C . SER A 1 388 ? -12.106 -23.615 25.429 1.00 30.23 388 SER A C 1
ATOM 2962 O O . SER A 1 388 ? -11.760 -22.960 24.446 1.00 30.23 388 SER A O 1
ATOM 2964 N N . ALA A 1 389 ? -13.330 -24.127 25.577 1.00 27.89 389 ALA A N 1
ATOM 2965 C CA . ALA A 1 389 ? -14.397 -24.054 24.582 1.00 27.89 389 ALA A CA 1
ATOM 2966 C C . ALA A 1 389 ? -14.478 -22.683 23.876 1.00 27.89 389 ALA A C 1
ATOM 2968 O O . ALA A 1 389 ? -14.319 -21.653 24.538 1.00 27.89 389 ALA A O 1
ATOM 2969 N N . PRO A 1 390 ? -14.760 -22.648 22.558 1.00 31.12 390 PRO A N 1
ATOM 2970 C CA . PRO A 1 390 ? -14.808 -21.406 21.803 1.00 31.12 390 PRO A CA 1
ATOM 2971 C C . PRO A 1 390 ? -15.781 -20.435 22.473 1.00 31.12 390 PRO A C 1
ATOM 2973 O O . PRO A 1 390 ? -16.971 -20.726 22.624 1.00 31.12 390 PRO A O 1
ATOM 2976 N N . LEU A 1 391 ? -15.271 -19.270 22.880 1.00 33.56 391 LEU A N 1
ATOM 2977 C CA . LEU A 1 391 ? -16.099 -18.121 23.218 1.00 33.56 391 LEU A CA 1
ATOM 2978 C C . LEU A 1 391 ? -16.922 -17.805 21.972 1.00 33.56 391 LEU A C 1
ATOM 2980 O O . LEU A 1 391 ? -16.435 -17.192 21.026 1.00 33.56 391 LEU A O 1
ATOM 2984 N N . SER A 1 392 ? -18.172 -18.273 21.942 1.00 28.17 392 SER A N 1
ATOM 2985 C CA . SER A 1 392 ? -19.094 -17.938 20.868 1.00 28.17 392 SER A CA 1
ATOM 2986 C C . SER A 1 392 ? -19.138 -16.415 20.779 1.00 28.17 392 SER A C 1
ATOM 2988 O O . SER A 1 392 ? -19.557 -15.766 21.742 1.00 28.17 392 SER A O 1
ATOM 2990 N N . VAL A 1 393 ? -18.739 -15.847 19.643 1.00 37.31 393 VAL A N 1
ATOM 2991 C CA . VAL A 1 393 ? -18.811 -14.400 19.386 1.00 37.31 393 VAL A CA 1
ATOM 2992 C C . VAL A 1 393 ? -20.218 -13.870 19.714 1.00 37.31 393 VAL A C 1
ATOM 2994 O O . VAL A 1 393 ? -20.361 -12.798 20.286 1.00 37.31 393 VAL A O 1
ATOM 2997 N N . ARG A 1 394 ? -21.261 -14.700 19.547 1.00 30.62 394 ARG A N 1
ATOM 2998 C CA . ARG A 1 394 ? -22.651 -14.427 19.964 1.00 30.62 394 ARG A CA 1
ATOM 2999 C C . ARG A 1 394 ? -22.861 -14.055 21.442 1.00 30.62 394 ARG A C 1
ATOM 3001 O O . ARG A 1 394 ? -23.841 -13.382 21.739 1.00 30.62 394 ARG A O 1
ATOM 3008 N N . ARG A 1 395 ? -22.001 -14.475 22.377 1.00 31.30 395 ARG A N 1
ATOM 3009 C CA . ARG A 1 395 ? -22.135 -14.125 23.808 1.00 31.30 395 ARG A CA 1
ATOM 3010 C C . ARG A 1 395 ? -21.548 -12.757 24.151 1.00 31.30 395 ARG A C 1
ATOM 3012 O O . ARG A 1 395 ? -22.018 -12.155 25.107 1.00 31.30 395 ARG A O 1
ATOM 3019 N N . ALA A 1 396 ? -20.593 -12.251 23.370 1.00 36.94 396 ALA A N 1
ATOM 3020 C CA . ALA A 1 396 ? -20.052 -10.903 23.560 1.00 36.94 396 ALA A CA 1
ATOM 3021 C C . ALA A 1 396 ? -21.043 -9.800 23.132 1.00 36.94 396 ALA A C 1
ATOM 3023 O O . ALA A 1 396 ? -20.905 -8.662 23.560 1.00 36.94 396 ALA A O 1
ATOM 3024 N N . PHE A 1 397 ? -22.059 -10.150 22.331 1.00 35.00 397 PHE A N 1
ATOM 3025 C CA . PHE A 1 397 ? -23.035 -9.223 21.742 1.00 35.00 397 PHE A CA 1
ATOM 3026 C C . PHE A 1 397 ? -24.436 -9.264 22.382 1.00 35.00 397 PHE A C 1
ATOM 3028 O O . PHE A 1 397 ? -25.374 -8.705 21.818 1.00 35.00 397 PHE A O 1
ATOM 3035 N N . ARG A 1 398 ? -24.629 -9.905 23.547 1.00 25.89 398 ARG A N 1
ATOM 3036 C CA . ARG A 1 398 ? -25.911 -9.784 24.266 1.00 25.89 398 ARG A CA 1
ATOM 3037 C C . ARG A 1 398 ? -25.907 -8.524 25.140 1.00 25.89 398 ARG A C 1
ATOM 3039 O O . ARG A 1 398 ? -25.092 -8.470 26.061 1.00 25.89 398 ARG A O 1
ATOM 3046 N N . PRO A 1 399 ? -26.819 -7.554 24.932 1.00 28.33 399 PRO A N 1
ATOM 3047 C CA . PRO A 1 399 ? -27.072 -6.547 25.955 1.00 28.33 399 PRO A CA 1
ATOM 3048 C C . PRO A 1 399 ? -27.514 -7.257 27.244 1.00 28.33 399 PRO A C 1
ATOM 3050 O O . PRO A 1 399 ? -28.266 -8.238 27.199 1.00 28.33 399 PRO A O 1
ATOM 3053 N N . ARG A 1 400 ? -27.011 -6.803 28.399 1.00 32.16 400 ARG A N 1
ATOM 3054 C CA . ARG A 1 400 ? -27.548 -7.244 29.695 1.00 32.16 400 ARG A CA 1
ATOM 3055 C C . ARG A 1 400 ? -29.041 -6.885 29.737 1.00 32.16 400 ARG A C 1
ATOM 3057 O O . ARG A 1 400 ? -29.384 -5.796 29.283 1.00 32.16 400 ARG A O 1
ATOM 3064 N N . PRO A 1 401 ? -29.923 -7.748 30.268 1.00 30.84 401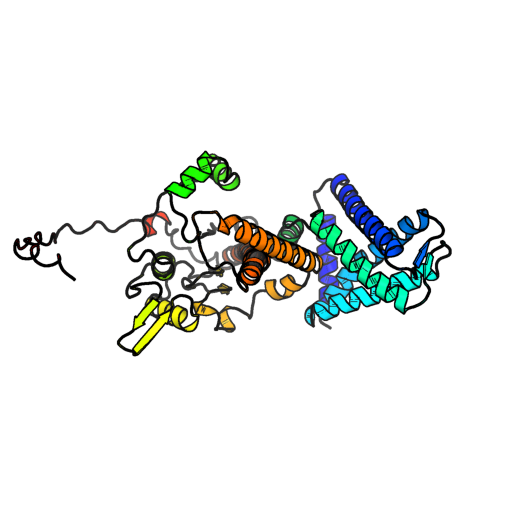 PRO A N 1
ATOM 3065 C CA . PRO A 1 401 ? -31.294 -7.338 30.537 1.00 30.84 401 PRO A CA 1
ATOM 3066 C C . PRO A 1 401 ? -31.258 -6.172 31.531 1.00 30.84 401 PRO A C 1
ATOM 3068 O O . PRO A 1 401 ? -30.672 -6.295 32.607 1.00 30.84 401 PRO A O 1
ATOM 3071 N N . GLU A 1 402 ? -31.824 -5.032 31.138 1.00 35.62 402 GLU A N 1
ATOM 3072 C CA . GLU A 1 402 ? -31.997 -3.877 32.015 1.00 35.62 402 GLU A CA 1
ATOM 3073 C C . GLU A 1 402 ? -32.815 -4.299 33.243 1.00 35.62 402 GLU A C 1
ATOM 3075 O O . GLU A 1 402 ? -33.918 -4.841 33.122 1.00 35.62 402 GLU A O 1
ATOM 3080 N N . SER A 1 403 ? -32.268 -4.070 34.438 1.00 33.97 403 SER A N 1
ATOM 3081 C CA . SER A 1 403 ? -33.034 -4.117 35.679 1.00 33.97 403 SER A CA 1
ATOM 3082 C C . SER A 1 403 ? -34.097 -3.023 35.614 1.00 33.97 403 SER A C 1
ATOM 3084 O O . SER A 1 403 ? -33.764 -1.842 35.544 1.00 33.97 403 SER A O 1
ATOM 3086 N N . ARG A 1 404 ? -35.374 -3.413 35.633 1.00 33.47 404 ARG A N 1
ATOM 3087 C CA . ARG A 1 404 ? -36.551 -2.530 35.535 1.00 33.47 404 ARG A CA 1
ATOM 3088 C C . ARG A 1 404 ? -36.776 -1.593 36.732 1.00 33.47 404 ARG A C 1
ATOM 3090 O O . ARG A 1 404 ? -37.827 -0.968 36.815 1.00 33.47 404 ARG A O 1
ATOM 3097 N N . ASP A 1 405 ? -35.793 -1.422 37.603 1.00 37.97 405 ASP A N 1
ATOM 3098 C CA . ASP A 1 405 ? -35.934 -0.648 38.831 1.00 37.97 405 ASP A CA 1
ATOM 3099 C C . ASP A 1 405 ? -35.114 0.638 38.740 1.00 37.97 405 ASP A C 1
ATOM 3101 O O . ASP A 1 405 ? -34.043 0.743 39.320 1.00 37.97 405 ASP A O 1
ATOM 3105 N N . HIS A 1 406 ? -35.589 1.585 37.925 1.00 36.56 406 HIS A N 1
ATOM 3106 C CA . HIS A 1 406 ? -35.502 3.034 38.160 1.00 36.56 406 HIS A CA 1
ATOM 3107 C C . HIS A 1 406 ? -35.995 3.795 36.924 1.00 36.56 406 HIS A C 1
ATOM 3109 O O . HIS A 1 406 ? -35.228 4.199 36.054 1.00 36.56 406 HIS A O 1
ATOM 3115 N N . VAL A 1 407 ? -37.305 4.034 36.871 1.00 35.50 407 VAL A N 1
ATOM 3116 C CA . VAL A 1 407 ? -37.871 5.107 36.048 1.00 35.50 407 VAL A CA 1
ATOM 3117 C C . VAL A 1 407 ? -37.824 6.385 36.895 1.00 35.50 407 VAL A C 1
ATOM 3119 O O . VAL A 1 407 ? -38.525 6.447 37.907 1.00 35.50 407 VAL A O 1
ATOM 3122 N N . PRO A 1 408 ? -37.004 7.400 36.564 1.00 36.34 408 PRO A N 1
ATOM 3123 C CA . PRO A 1 408 ? -37.095 8.694 37.229 1.00 36.34 408 PRO A CA 1
ATOM 3124 C C . PRO A 1 408 ? -38.418 9.385 36.842 1.00 36.34 408 PRO A C 1
ATOM 3126 O O . PRO A 1 408 ? -38.871 9.245 35.702 1.00 36.34 408 PRO A O 1
ATOM 3129 N N . PRO A 1 409 ? -39.067 10.124 37.761 1.00 38.50 409 PRO A N 1
ATOM 3130 C CA . PRO A 1 409 ? -40.349 10.757 37.478 1.00 38.50 409 PRO A CA 1
ATOM 3131 C C . PRO A 1 409 ? -40.199 11.870 36.424 1.00 38.50 409 PRO A C 1
ATOM 3133 O O . PRO A 1 409 ? -39.146 12.509 36.342 1.00 38.50 409 PRO A O 1
ATOM 3136 N N . PRO A 1 410 ? -41.245 12.138 35.619 1.00 34.09 410 PRO A N 1
ATOM 3137 C CA . PRO A 1 410 ? -41.187 13.154 34.579 1.00 34.09 410 PRO A CA 1
ATOM 3138 C C . PRO A 1 410 ? -41.021 14.555 35.181 1.00 34.09 410 PRO A C 1
ATOM 3140 O O . PRO A 1 410 ? -41.714 14.942 36.124 1.00 34.09 410 PRO A O 1
ATOM 3143 N N . LEU A 1 411 ? -40.100 15.325 34.598 1.00 37.38 411 LEU A N 1
ATOM 3144 C CA . LEU A 1 411 ? -39.860 16.731 34.914 1.00 37.38 411 LEU A CA 1
ATOM 3145 C C . LEU A 1 411 ? -41.152 17.543 34.727 1.00 37.38 411 LEU A C 1
ATOM 3147 O O . LEU A 1 411 ? -41.679 17.642 33.617 1.00 37.38 411 LEU A O 1
ATOM 3151 N N . ARG A 1 412 ? -41.651 18.153 35.811 1.00 36.12 412 ARG A N 1
ATOM 3152 C CA . ARG A 1 412 ? -42.711 19.168 35.745 1.00 36.12 412 ARG A CA 1
ATOM 3153 C C . ARG A 1 412 ? -42.199 20.357 34.930 1.00 36.12 412 ARG A C 1
ATOM 3155 O O . ARG A 1 412 ? -41.244 21.014 35.333 1.00 36.12 412 ARG A O 1
ATOM 3162 N N . GLN A 1 413 ? -42.840 20.634 33.798 1.00 37.38 413 GLN A N 1
ATOM 3163 C CA . GLN A 1 413 ? -42.612 21.860 33.039 1.00 37.38 413 GLN A CA 1
ATOM 3164 C C . GLN A 1 413 ? -43.198 23.045 33.818 1.00 37.38 413 GLN A C 1
ATOM 3166 O O . GLN A 1 413 ? -44.401 23.088 34.074 1.00 37.38 413 GLN A O 1
ATOM 3171 N N . ASP A 1 414 ? -42.344 23.987 34.218 1.00 40.06 414 ASP A N 1
ATOM 3172 C CA . ASP A 1 414 ? -42.752 25.269 34.793 1.00 40.06 414 ASP A CA 1
ATOM 3173 C C . ASP A 1 414 ? -43.279 26.190 33.667 1.00 40.06 414 ASP A C 1
ATOM 3175 O O . ASP A 1 414 ? -42.518 26.529 32.752 1.00 40.06 414 ASP A O 1
ATOM 3179 N N . PRO A 1 415 ? -44.553 26.630 33.694 1.00 39.81 415 PRO A N 1
ATOM 3180 C CA . PRO A 1 415 ? -45.135 27.464 32.641 1.00 39.81 415 PRO A CA 1
ATOM 3181 C C . PRO A 1 415 ? -44.570 28.894 32.567 1.00 39.81 415 PRO A C 1
ATOM 3183 O O . PRO A 1 415 ? -44.984 29.666 31.700 1.00 39.81 415 PRO A O 1
ATOM 3186 N N . ARG A 1 416 ? -43.653 29.301 33.456 1.00 39.84 416 ARG A N 1
ATOM 3187 C CA . ARG A 1 416 ? -43.156 30.690 33.519 1.00 39.84 416 ARG A CA 1
ATOM 3188 C C . ARG A 1 416 ? -41.909 30.985 32.679 1.00 39.84 416 ARG A C 1
ATOM 3190 O O . ARG A 1 416 ? -41.545 32.150 32.555 1.00 39.84 416 ARG A O 1
ATOM 3197 N N . ALA A 1 417 ? -41.302 29.994 32.024 1.00 42.94 417 ALA A N 1
ATOM 3198 C CA . ALA A 1 417 ? -40.094 30.202 31.211 1.00 42.94 417 ALA A CA 1
ATOM 3199 C C . ALA A 1 417 ? -40.351 30.644 29.748 1.00 42.94 417 ALA A C 1
ATOM 3201 O O . ALA A 1 417 ? -39.404 30.937 29.022 1.00 42.94 417 ALA A O 1
ATOM 3202 N N . ALA A 1 418 ? -41.611 30.728 29.299 1.00 39.59 418 ALA A N 1
ATOM 3203 C CA . ALA A 1 418 ? -41.964 31.001 27.896 1.00 39.59 418 ALA A CA 1
ATOM 3204 C C . ALA A 1 418 ? -42.279 32.478 27.562 1.00 39.59 418 ALA A C 1
ATOM 3206 O O . ALA A 1 418 ? -42.765 32.774 26.471 1.00 39.59 418 ALA A O 1
ATOM 3207 N N . ARG A 1 419 ? -42.011 33.432 28.464 1.00 40.78 419 ARG A N 1
ATOM 3208 C CA . ARG A 1 419 ? -42.192 34.873 28.198 1.00 40.78 419 ARG A CA 1
ATOM 3209 C C . ARG A 1 419 ? -40.913 35.645 28.488 1.00 40.78 419 ARG A C 1
ATOM 3211 O O . ARG A 1 419 ? -40.745 36.194 29.568 1.00 40.78 419 ARG A O 1
ATOM 3218 N N . GLY A 1 420 ? -40.007 35.692 27.519 1.00 40.03 420 GLY A N 1
ATOM 3219 C CA . GLY A 1 420 ? -38.820 36.534 27.647 1.00 40.03 420 GLY A CA 1
ATOM 3220 C C . GLY A 1 420 ? -37.740 36.247 26.622 1.00 40.03 420 GLY A C 1
ATOM 3221 O O . GLY A 1 420 ? -36.630 35.919 27.013 1.00 40.03 420 GLY A O 1
ATOM 3222 N N . ARG A 1 421 ? -38.061 36.329 25.324 1.00 39.50 421 ARG A N 1
ATOM 3223 C CA . ARG A 1 421 ? -37.076 36.476 24.234 1.00 39.50 421 ARG A CA 1
ATOM 3224 C C . ARG A 1 421 ? -37.776 36.887 22.935 1.00 39.50 421 ARG A C 1
ATOM 3226 O O . ARG A 1 421 ? -37.823 36.157 21.956 1.00 39.50 421 ARG A O 1
ATOM 3233 N N . ALA A 1 422 ? -38.347 38.084 22.960 1.00 40.94 422 ALA A N 1
ATOM 3234 C CA . ALA A 1 422 ? -38.645 38.865 21.767 1.00 40.94 422 ALA A CA 1
ATOM 3235 C C . ALA A 1 422 ? -38.272 40.312 22.099 1.00 40.94 422 ALA A C 1
ATOM 3237 O O . ALA A 1 422 ? -39.076 41.017 22.696 1.00 40.94 422 ALA A O 1
ATOM 3238 N N . GLN A 1 423 ? -37.009 40.658 21.821 1.00 37.44 423 GLN A N 1
ATOM 3239 C CA . GLN A 1 423 ? -36.387 41.991 21.696 1.00 37.44 423 GLN A CA 1
ATOM 3240 C C . GLN A 1 423 ? -34.936 41.938 22.197 1.00 37.44 423 GLN A C 1
ATOM 3242 O O . GLN A 1 423 ? -34.674 42.108 23.388 1.00 37.44 423 GLN A O 1
ATOM 3247 N N . ARG A 1 424 ? -34.010 41.669 21.272 1.00 35.50 424 ARG A N 1
ATOM 3248 C CA . ARG A 1 424 ? -32.739 42.379 21.039 1.00 35.50 424 ARG A CA 1
ATOM 3249 C C . ARG A 1 424 ? -31.950 41.671 19.951 1.00 35.50 424 ARG A C 1
ATOM 3251 O O . ARG A 1 424 ? -31.876 40.423 20.013 1.00 35.50 424 ARG A O 1
#

Secondary structure (DSSP, 8-state):
--HHHHHHHHHHHHHHHHHT--S-HHHHHHHHHHHHHHHHHHHHHHHHH-TTEEES-HHHHHHHHHHHHHHHHHHHHHHHHHHTTT-HHHHHHHHHHHHHHHHHHHTTSSSSEEE--HHHHHHHHHHHHHHHHHHHHHTT-S-HHHHHHHHHHHHHHHSPPPTT-----------TT--HHHHHHHHHTT--HHHHHHHHTT-------PPSS--HHHHHHHHHHS--TT--SSEEEETTTTEEEETTSHHHHHHHHHHH--S--TTTTT-EEES-SS-TT-SEEES-GGGTT-HHHHSSS-HHHHHHTT-HHHHHHHHHHHHHHHHHHHHHHHHHTTSS------TTHHHHHHIIIIIIHHHHHHHHHHHHHHHHHHHHHHTTS-------HHHHTPPPPPPS---PPPPPPPGGGGS--S--

Sequence (424 aa):
MSALRRVRSFYATQFHLLRRWSGSRAAIARRILEIFAVSAIALGVTVWAIPGIRVREPGSVIVAALVLGALSALARPVLIGLLSGFSVIFVGIATLVLQTAGFALLSRLPGGFQIDGLWSAALASLVYSLIDALLAAGLSIGDDDSFFGTLCRQLAVRHPFAPGSAGQGAVVVQIDGLSAPVLRRELLAGRMPTLARWISGGMTLDEWQPLLPTQTSASQAGLLHRRNDGIPGFRWWEKETQRLLVSNHPADAREIEKRVSDGTGLLTGGGASVGNLLSGDASRSYLTAATIDDPARELRRSHVLDWWFLSPYSYLRWIVLSVGEIAKEIVQAARARSGPFRGPRAFPYPFARAATNVLLRHLTTALVIEEMYRSDHRGAREGGGRLSAPLSVRRAFRPRPESRDHVPPPLRQDPRAARGRAQR

Foldseek 3Di:
DPLVVQLVVVVVLVVVCVVVDPDDPVVVVVLVVLLLVLLLVLLVVLQVVQPQKWAPDSVLSSVLSVQLSVQCVVCLSVLLSRCLVPDLVSSVVVNLVSQLVSLVVSCVDPGRIGGNDSVSSSSSSVSSVLSSLLSCLVVPSVPLCVVLVVLLSSLCVVQVQDVPLPDDDDDDDDDPPDAPVVVVVCLVVVNCVPVVVVVVVPDDDDHDDDDPPPAQLQRCLCQWLVDRPPDNYQWDQDPVVRDIQHLQALCSLLVSQVVSHPLQTPQHPAREAFCGQHTSNHQAYEVHSPCPPPCVRHPDDDCLVSCVSSDVSLVSSLVVVLVVQLVVLVVVQVVCVPPDDDDPSDPPNSNVRSCCVRVSVSSRVSVVSSSVSVVSRVSVVVVPDPDDPDPPPVVSPDDDPDDPPDDDDDDDDDPPPPPDPDDD

pLDDT: mean 72.82, std 18.59, range [25.89, 95.69]

Radius of gyration: 28.54 Å; chains: 1; bounding box: 73×73×78 Å